Protein AF-A0A0F9VGE6-F1 (afdb_monomer)

Foldseek 3Di:
DEEEEEEDEALLLVQLLALLLVQVCVVVPLHAYEYEYAPPCCQQPVLPPSHNYYHHDDPPDDPPVCPVGPYYQYQPHLVPPPDPDDSSVSSNVSRVGDGPDRQGAGDDPDADAADFEEEEEDEPDDPPCSVVQVVVRVVVGHYDYHYQDSPCVCVNVLLNVLSNHQEYEYESGSSQSSSVNSVHQYEYAYDVVDPPPDDPPSYHYFHNDNVGSVVVVCVSNVPPDDDPVLQVDPQVVQCLVVVCVQCPAFEAEEPCVPHDRPRHNYHYPVPVCVLVVAAFQAGLEYEYAAHLQQPPVSLVVVVSRLRNHHAQHKYKYKHAQLPQQLPAACRHPRCHNSGPHHDQPSVVVCSCCVVVVWAWPDWDNAQDSSNIIMTMTGD

Nearest PDB structures (foldseek):
  3l8d-assembly1_A-2  TM=6.977E-01  e=6.457E-05  Bacillus thuringiensis str. Al Hakam
  4pne-assembly3_B  TM=6.705E-01  e=2.063E-03  Saccharopolyspora spinosa
  5m58-assembly1_B  TM=5.696E-01  e=5.104E-04  Streptomyces rishiriensis
  6f5z-assembly1_A  TM=3.960E-01  e=8.538E-05  Haloferax volcanii DS2
  6f5z-assembly1_B  TM=3.904E-01  e=4.316E-04  Haloferax volcanii DS2

Mean predicted aligned error: 8.58 Å

Radius of gyration: 22.52 Å; Cα contacts (8 Å, |Δi|>4): 717; chains: 1; bounding box: 49×56×59 Å

Organism: NCBI:txid412755

Solvent-accessible surface area (backbone atoms only — not comparable to full-atom values): 21174 Å² total; per-residue (Å²): 103,37,33,37,39,37,47,50,65,54,73,60,52,50,53,41,43,41,32,39,54,55,25,49,36,60,78,52,74,72,34,51,28,30,40,36,36,50,66,81,54,53,64,59,47,75,48,33,92,73,50,74,42,75,40,68,43,60,97,86,61,74,77,73,72,60,79,82,36,80,40,79,43,67,34,67,60,62,85,79,53,88,66,95,64,60,68,43,56,52,48,16,58,57,63,73,46,72,66,84,54,79,76,37,59,49,38,66,94,68,81,50,72,81,39,89,30,35,33,38,45,40,72,78,68,90,62,92,65,63,74,76,48,48,58,65,48,57,74,76,39,52,68,48,80,45,72,61,46,92,82,55,91,50,50,57,61,50,52,46,52,40,52,15,24,64,30,38,38,20,46,90,43,36,65,46,52,44,24,45,22,49,69,20,43,30,40,32,33,37,72,72,91,48,86,76,79,73,68,58,97,50,44,48,76,33,50,69,48,55,69,49,46,52,53,49,50,49,53,65,61,69,57,77,64,75,63,74,65,75,75,69,59,64,69,50,68,83,45,45,76,62,48,52,76,64,59,80,60,60,24,40,22,36,41,28,77,97,55,58,58,88,80,41,46,74,25,37,94,89,48,49,58,68,62,72,72,43,54,74,43,65,25,44,16,38,38,34,36,71,37,63,38,54,41,83,62,39,69,61,49,53,49,53,55,53,46,26,30,17,85,73,11,31,43,38,45,35,38,62,25,77,81,36,56,51,63,30,40,70,72,8,87,70,56,33,76,57,27,66,44,70,56,49,61,67,62,51,52,45,43,40,36,75,73,68,64,23,48,78,75,46,70,42,88,53,62,48,97,75,38,22,28,39,39,33,31,28,72

Sequence (379 aa):
MKLLLTALSSTDDIVQLEPTIEALYYQYENCELTLRTCLGYEPFFEHHPLIHKVIAFSEDEDPTLASDFDIHTEIPDIQRWTLKMPLVEKFAAAAGVTLLRKTPKIFLDEYPADENYVVLTRVSHNVPEWPVFTEPLHHAYETKEIATADDADDLRSILKTLAAATLVVGPDSWATQAAAALDCRVVMAMDLDREVERAPFNVVVVPGTKESILRAVEETLFEKRYPDYLNCGNAAEFIKCLAKKYMKAHFVDVGCSAWPIPNGIPVDMQNREVIEDAPDNHFAGLFSSHCLEHITEWAQELTLWHRVIRPGGAMVLYLPHPRAEVWHARTGSWVGKQHVWNPEPVTLVRFLKEVLGMNIVEYTSRRDPLWSFHIVARK

Structure (mmCIF, N/CA/C/O backbone):
data_AF-A0A0F9VGE6-F1
#
_entry.id   AF-A0A0F9VGE6-F1
#
loop_
_atom_site.group_PDB
_atom_site.id
_atom_site.type_symbol
_atom_site.label_atom_id
_atom_site.label_alt_id
_atom_site.label_comp_id
_atom_site.label_asym_id
_atom_site.label_entity_id
_atom_site.label_seq_id
_atom_site.pdbx_PDB_ins_code
_atom_site.Cartn_x
_atom_site.Cartn_y
_atom_site.Cartn_z
_atom_site.occupancy
_atom_site.B_iso_or_equiv
_atom_site.auth_seq_id
_atom_site.auth_comp_id
_atom_site.auth_asym_id
_atom_site.auth_atom_id
_atom_site.pdbx_PDB_model_num
ATOM 1 N N . MET A 1 1 ? -3.460 -17.305 18.846 1.00 94.06 1 MET A N 1
ATOM 2 C CA . MET A 1 1 ? -3.163 -18.424 17.937 1.00 94.06 1 MET A CA 1
ATOM 3 C C . MET A 1 1 ? -1.931 -18.060 17.137 1.00 94.06 1 MET A C 1
ATOM 5 O O . MET A 1 1 ? -1.891 -16.944 16.625 1.00 94.06 1 MET A O 1
ATOM 9 N N . LYS A 1 2 ? -0.942 -18.948 17.078 1.00 96.44 2 LYS A N 1
ATOM 10 C CA . LYS A 1 2 ? 0.316 -18.778 16.352 1.00 96.44 2 LYS A CA 1
ATOM 11 C C . LYS A 1 2 ? 0.265 -19.560 15.051 1.00 96.44 2 LYS A C 1
ATOM 13 O O . LYS A 1 2 ? 0.034 -20.768 15.069 1.00 96.44 2 LYS A O 1
ATOM 18 N N . LEU A 1 3 ? 0.491 -18.871 13.941 1.00 96.44 3 LEU A N 1
ATOM 19 C CA . LEU A 1 3 ? 0.502 -19.466 12.612 1.00 96.44 3 LEU A CA 1
ATOM 20 C C . LEU A 1 3 ? 1.905 -19.363 12.023 1.00 96.44 3 LEU A C 1
ATOM 22 O O . LEU A 1 3 ? 2.467 -18.272 11.966 1.00 96.44 3 LEU A O 1
ATOM 26 N N . LEU A 1 4 ? 2.448 -20.482 11.555 1.00 95.94 4 LEU A N 1
ATOM 27 C CA . LEU A 1 4 ? 3.651 -20.526 10.732 1.00 95.94 4 LEU A CA 1
ATOM 28 C C . LEU A 1 4 ? 3.249 -20.725 9.274 1.00 95.94 4 LEU A C 1
ATOM 30 O O . LEU A 1 4 ? 2.613 -21.721 8.933 1.00 95.94 4 LEU A O 1
ATOM 34 N N . LEU A 1 5 ? 3.658 -19.805 8.410 1.00 95.69 5 LEU A N 1
ATOM 35 C CA . LEU A 1 5 ? 3.602 -19.964 6.962 1.00 95.69 5 LEU A CA 1
ATOM 36 C C . LEU A 1 5 ? 5.020 -20.208 6.453 1.00 95.69 5 LEU A C 1
ATOM 38 O O . LEU A 1 5 ? 5.889 -19.374 6.673 1.00 95.69 5 LEU A O 1
ATOM 42 N N . THR A 1 6 ? 5.269 -21.331 5.787 1.00 94.25 6 THR A N 1
ATOM 43 C CA . THR A 1 6 ? 6.548 -21.615 5.117 1.00 94.25 6 THR A CA 1
ATOM 44 C C . THR A 1 6 ? 6.351 -21.531 3.612 1.00 94.25 6 THR A C 1
ATOM 46 O O . THR A 1 6 ? 5.473 -22.212 3.091 1.00 94.25 6 THR A O 1
ATOM 49 N N . ALA A 1 7 ? 7.139 -20.709 2.922 1.00 91.75 7 ALA A N 1
ATOM 50 C CA . ALA A 1 7 ? 7.076 -20.561 1.471 1.00 91.75 7 ALA A CA 1
ATOM 51 C C . ALA A 1 7 ? 8.437 -20.877 0.840 1.00 91.75 7 ALA A C 1
ATOM 53 O O . ALA A 1 7 ? 9.427 -20.197 1.110 1.00 91.75 7 ALA A O 1
ATOM 54 N N . LEU A 1 8 ? 8.458 -21.916 0.003 1.00 84.56 8 LEU A N 1
ATOM 55 C CA . LEU A 1 8 ? 9.633 -22.387 -0.730 1.00 84.56 8 LEU A CA 1
ATOM 56 C C . LEU A 1 8 ? 9.453 -22.041 -2.214 1.00 84.56 8 LEU A C 1
ATOM 58 O O . LEU A 1 8 ? 9.019 -22.882 -2.997 1.00 84.56 8 LEU A O 1
ATOM 62 N N . SER A 1 9 ? 9.706 -20.789 -2.591 1.00 82.88 9 SER A N 1
ATOM 63 C CA . SER A 1 9 ? 9.514 -20.320 -3.972 1.00 82.88 9 SER A CA 1
ATOM 64 C C . SER A 1 9 ? 10.707 -19.507 -4.452 1.00 82.88 9 SER A C 1
ATOM 66 O O . SER A 1 9 ? 11.506 -19.049 -3.640 1.00 82.88 9 SER A O 1
ATOM 68 N N . SER A 1 10 ? 10.815 -19.324 -5.767 1.00 86.00 10 SER A N 1
ATOM 69 C CA . SER A 1 10 ? 11.813 -18.439 -6.374 1.00 86.00 10 SER A CA 1
ATOM 70 C C . SER A 1 10 ? 11.511 -16.958 -6.098 1.00 86.00 10 SER A C 1
ATOM 72 O O . SER A 1 10 ? 10.395 -16.604 -5.702 1.00 86.00 10 SER A O 1
ATOM 74 N N . THR A 1 11 ? 12.481 -16.075 -6.362 1.00 82.06 11 THR A N 1
ATOM 75 C CA . THR A 1 11 ? 12.318 -14.614 -6.244 1.00 82.06 11 THR A CA 1
ATOM 76 C C . THR A 1 11 ? 11.148 -14.098 -7.091 1.00 82.06 11 THR A C 1
ATOM 78 O O . THR A 1 11 ? 10.405 -13.222 -6.653 1.00 82.06 11 THR A O 1
ATOM 81 N N . ASP A 1 12 ? 10.957 -14.655 -8.293 1.00 80.56 12 ASP A N 1
ATOM 82 C CA . ASP A 1 12 ? 9.863 -14.281 -9.204 1.00 80.56 12 ASP A CA 1
ATOM 83 C C . ASP A 1 12 ? 8.492 -14.589 -8.603 1.00 80.56 12 ASP A C 1
ATOM 85 O O . ASP A 1 12 ? 7.551 -13.806 -8.740 1.00 80.56 12 ASP A O 1
ATOM 89 N N . ASP A 1 13 ? 8.383 -15.697 -7.879 1.00 86.81 13 ASP A N 1
ATOM 90 C CA . ASP A 1 13 ? 7.110 -16.119 -7.319 1.00 86.81 13 ASP A CA 1
ATOM 91 C C . ASP A 1 13 ? 6.803 -15.444 -5.984 1.00 86.81 13 ASP A C 1
ATOM 93 O O . ASP A 1 13 ? 5.636 -15.205 -5.668 1.00 86.81 13 ASP A O 1
ATOM 97 N N . ILE A 1 14 ? 7.830 -15.156 -5.177 1.00 90.25 14 ILE A N 1
ATOM 98 C CA . ILE A 1 14 ? 7.635 -14.762 -3.780 1.00 90.25 14 ILE A CA 1
ATOM 99 C C . ILE A 1 14 ? 6.865 -13.442 -3.660 1.00 90.25 14 ILE A C 1
ATOM 101 O O . ILE A 1 14 ? 6.060 -13.280 -2.745 1.00 90.25 14 ILE A O 1
ATOM 105 N N . VAL A 1 15 ? 6.996 -12.539 -4.638 1.00 90.75 15 VAL A N 1
ATOM 106 C CA . VAL A 1 15 ? 6.205 -11.298 -4.704 1.00 90.75 15 VAL A CA 1
ATOM 107 C C . VAL A 1 15 ? 4.700 -11.598 -4.737 1.00 90.75 15 VAL A C 1
ATOM 109 O O . VAL A 1 15 ? 3.913 -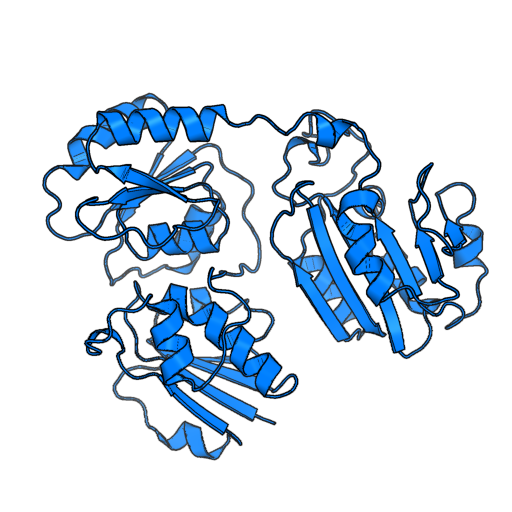10.845 -4.171 1.00 90.75 15 VAL A O 1
ATOM 112 N N . GLN A 1 16 ? 4.279 -12.717 -5.333 1.00 92.50 16 GLN A N 1
ATOM 113 C CA . GLN A 1 16 ? 2.871 -13.118 -5.442 1.00 92.50 16 GLN A CA 1
ATOM 114 C C . GLN A 1 16 ? 2.307 -13.767 -4.170 1.00 92.50 16 GLN A C 1
ATOM 116 O O . GLN A 1 16 ? 1.104 -14.033 -4.104 1.00 92.50 16 GLN A O 1
ATOM 121 N N . LEU A 1 17 ? 3.13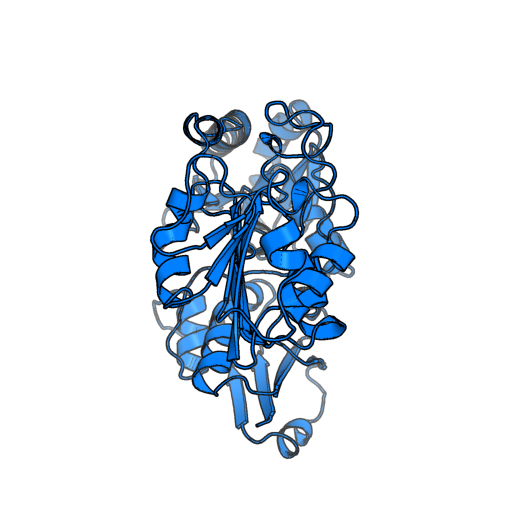5 -14.012 -3.150 1.00 94.62 17 LEU A N 1
ATOM 122 C CA . LEU A 1 17 ? 2.711 -14.651 -1.904 1.00 94.62 17 LEU A CA 1
ATOM 123 C C . LEU A 1 17 ? 1.798 -13.748 -1.063 1.00 94.62 17 LEU A C 1
ATOM 125 O O . LEU A 1 17 ? 0.919 -14.234 -0.352 1.00 94.62 17 LEU A O 1
ATOM 129 N N . GLU A 1 18 ? 1.994 -12.433 -1.132 1.00 95.19 18 GLU A N 1
ATOM 130 C CA . GLU A 1 18 ? 1.421 -11.494 -0.167 1.00 95.19 18 GLU A CA 1
ATOM 131 C C . GLU A 1 18 ? -0.122 -11.540 -0.040 1.00 95.19 18 GLU A C 1
ATOM 133 O O . GLU A 1 18 ? -0.615 -11.591 1.090 1.00 95.19 18 GLU A O 1
ATOM 138 N N . PRO A 1 19 ? -0.921 -11.662 -1.119 1.00 93.69 19 PRO A N 1
ATOM 139 C CA . PRO A 1 19 ? -2.373 -11.801 -0.985 1.00 93.69 19 PRO A CA 1
ATOM 140 C C . PRO A 1 19 ? -2.820 -13.061 -0.224 1.00 93.69 19 PRO A C 1
ATOM 142 O O . PRO A 1 19 ? -3.890 -13.078 0.389 1.00 93.69 19 PRO A O 1
ATOM 145 N N . THR A 1 20 ? -1.998 -14.113 -0.234 1.00 95.44 20 THR A N 1
ATOM 146 C CA . THR A 1 20 ? -2.243 -15.346 0.530 1.00 95.44 20 THR A CA 1
ATOM 147 C C . THR A 1 20 ? -1.983 -15.133 2.021 1.00 95.44 20 THR A C 1
ATOM 149 O O . THR A 1 20 ? -2.740 -15.640 2.847 1.00 95.44 20 THR A O 1
ATOM 152 N N . ILE A 1 21 ? -0.972 -14.329 2.374 1.00 95.62 21 ILE A N 1
ATOM 153 C CA . ILE A 1 21 ? -0.681 -13.926 3.762 1.00 95.62 21 ILE A CA 1
ATOM 154 C C . ILE A 1 21 ? -1.883 -13.189 4.355 1.00 95.62 21 ILE A C 1
ATOM 156 O O . ILE A 1 21 ? -2.328 -13.508 5.458 1.00 95.62 21 ILE A O 1
ATOM 160 N N . GLU A 1 22 ? -2.443 -12.237 3.605 1.00 92.81 22 GLU A N 1
ATOM 161 C CA . GLU A 1 22 ? -3.638 -11.499 4.018 1.00 92.81 22 GLU A CA 1
ATOM 162 C C . GLU A 1 22 ? -4.843 -12.428 4.219 1.00 92.81 22 GLU A C 1
ATOM 164 O O . GLU A 1 22 ? -5.507 -12.372 5.256 1.00 92.81 22 GLU A O 1
ATOM 169 N N . ALA A 1 23 ? -5.104 -13.323 3.263 1.00 92.94 23 ALA A N 1
ATOM 170 C CA . ALA A 1 23 ? -6.207 -14.273 3.359 1.00 92.94 23 ALA A CA 1
ATOM 171 C C . ALA A 1 23 ? -6.075 -15.203 4.581 1.00 92.94 23 ALA A C 1
ATOM 173 O O . ALA A 1 23 ? -7.053 -15.398 5.305 1.00 92.94 23 ALA A O 1
ATOM 174 N N . LEU A 1 24 ? -4.871 -15.720 4.855 1.00 94.38 24 LEU A N 1
ATOM 175 C CA . LEU A 1 24 ? -4.586 -16.532 6.042 1.00 94.38 24 LEU A CA 1
ATOM 176 C C . LEU A 1 24 ? -4.839 -15.751 7.332 1.00 94.38 24 LEU A C 1
ATOM 178 O O . LEU A 1 24 ? -5.542 -16.240 8.214 1.00 94.38 24 LEU A O 1
ATOM 182 N N . TYR A 1 25 ? -4.313 -14.529 7.435 1.00 91.88 25 TYR A N 1
ATOM 183 C CA . TYR A 1 25 ? -4.463 -13.696 8.627 1.00 91.88 25 TYR A CA 1
ATOM 184 C C . TYR A 1 25 ? -5.935 -13.487 9.017 1.00 91.88 25 TYR A C 1
ATOM 186 O O . TYR A 1 25 ? -6.297 -13.612 10.191 1.00 91.88 25 TYR A O 1
ATOM 194 N N . TYR A 1 26 ? -6.798 -13.220 8.031 1.00 88.06 26 TYR A N 1
ATOM 195 C CA . TYR A 1 26 ? -8.225 -13.006 8.268 1.00 88.06 26 TYR A CA 1
ATOM 196 C C . TYR A 1 26 ? -9.021 -14.298 8.460 1.00 88.06 26 TYR A C 1
ATOM 198 O O . TYR A 1 26 ? -9.924 -14.320 9.296 1.00 88.06 26 TYR A O 1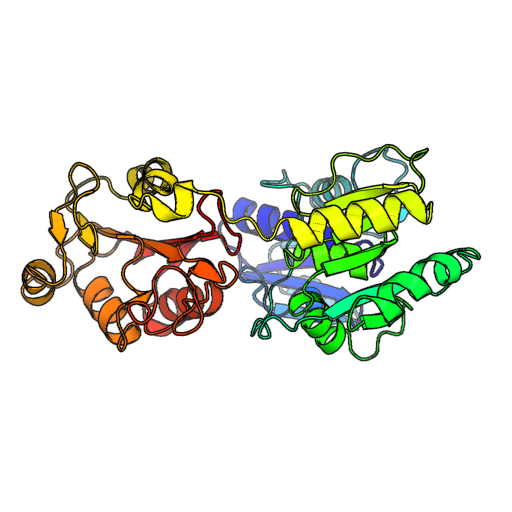
ATOM 206 N N . GLN A 1 27 ? -8.685 -15.379 7.747 1.00 93.06 27 GLN A N 1
ATOM 207 C CA . GLN A 1 27 ? -9.294 -16.699 7.965 1.00 93.06 27 GLN A CA 1
ATOM 208 C C . GLN A 1 27 ? -9.109 -17.178 9.411 1.00 93.06 27 GLN A C 1
ATOM 210 O O . GLN A 1 27 ? -9.961 -17.877 9.954 1.00 93.06 27 GLN A O 1
ATOM 215 N N . TYR A 1 28 ? -8.008 -16.765 10.032 1.00 92.50 28 TYR A N 1
ATOM 216 C CA . TYR A 1 28 ? -7.578 -17.176 11.359 1.00 92.50 28 TYR A CA 1
ATOM 217 C C . TYR A 1 28 ? -7.705 -16.065 12.417 1.00 92.50 28 TYR A C 1
ATOM 219 O O . TYR A 1 28 ? -6.990 -16.071 13.419 1.00 92.50 28 TYR A O 1
ATOM 227 N N . GLU A 1 29 ? -8.640 -15.131 12.201 1.00 87.56 29 GLU A N 1
ATOM 228 C CA . GLU A 1 29 ? -9.086 -14.116 13.167 1.00 87.56 29 GLU A CA 1
ATOM 229 C C . GLU A 1 29 ? -7.955 -13.293 13.822 1.00 87.56 29 GLU A C 1
ATOM 231 O O . GLU A 1 29 ? -7.952 -13.077 15.034 1.00 87.56 29 GLU A O 1
ATOM 236 N N . ASN A 1 30 ? -7.025 -12.757 13.023 1.00 79.12 30 ASN A N 1
ATOM 237 C CA . ASN A 1 30 ? -5.901 -11.927 13.489 1.00 79.12 30 ASN A CA 1
ATOM 238 C C . ASN A 1 30 ? -4.837 -12.710 14.282 1.00 79.12 30 ASN A C 1
ATOM 240 O O . ASN A 1 30 ? -4.392 -12.292 15.354 1.00 79.12 30 ASN A O 1
ATOM 244 N N . CYS A 1 31 ? -4.422 -13.864 13.760 1.00 90.50 31 CYS A N 1
ATOM 245 C CA . CYS A 1 31 ? -3.387 -14.693 14.373 1.00 90.50 31 CYS A CA 1
ATOM 246 C C . CYS A 1 31 ? -2.002 -14.015 14.431 1.00 90.50 31 CYS A C 1
ATOM 248 O O . CYS A 1 31 ? -1.671 -13.137 13.631 1.00 90.50 31 CYS A O 1
ATOM 250 N N . GLU A 1 32 ? -1.146 -14.502 15.332 1.00 94.88 32 GLU A N 1
ATOM 251 C CA . GLU A 1 32 ? 0.283 -14.179 15.363 1.00 94.88 32 GLU A CA 1
ATOM 252 C C . GLU A 1 32 ? 0.992 -14.946 14.235 1.00 94.88 32 GLU A C 1
ATOM 254 O O . GLU A 1 32 ? 1.386 -16.102 14.396 1.00 94.88 32 GLU A O 1
ATOM 259 N N . LEU A 1 33 ? 1.072 -14.325 13.056 1.00 96.31 33 LEU A N 1
ATOM 260 C CA . LEU A 1 33 ? 1.627 -14.931 11.846 1.00 96.31 33 LEU A CA 1
ATOM 261 C C . LEU A 1 33 ? 3.150 -14.758 11.776 1.00 96.31 33 LEU A C 1
ATOM 263 O O . LEU A 1 33 ? 3.659 -13.637 11.753 1.00 96.31 33 LEU A O 1
ATOM 267 N N . THR A 1 34 ? 3.868 -15.874 11.680 1.00 96.88 34 THR A N 1
ATOM 268 C CA . THR A 1 34 ? 5.296 -15.946 11.358 1.00 96.88 34 THR A CA 1
ATOM 269 C C . THR A 1 34 ? 5.474 -16.466 9.935 1.00 96.88 34 THR A C 1
ATOM 271 O O . THR A 1 34 ? 4.954 -17.528 9.598 1.00 96.88 34 THR A O 1
ATOM 274 N N . LEU A 1 35 ? 6.214 -15.732 9.105 1.00 96.25 35 LEU A N 1
ATOM 275 C CA . LEU A 1 35 ? 6.596 -16.158 7.761 1.00 96.25 35 LEU A CA 1
ATOM 276 C C . LEU A 1 35 ? 8.009 -16.744 7.795 1.00 96.25 35 LEU A C 1
ATOM 278 O O . LEU A 1 35 ? 8.937 -16.080 8.245 1.00 96.25 35 LEU A O 1
ATOM 282 N N . ARG A 1 36 ? 8.179 -17.956 7.277 1.00 94.44 36 ARG A N 1
ATOM 283 C CA . ARG A 1 36 ? 9.471 -18.582 6.993 1.00 94.44 36 ARG A CA 1
ATOM 284 C C . ARG A 1 36 ? 9.703 -18.577 5.478 1.00 94.44 36 ARG A C 1
ATOM 286 O O . ARG A 1 36 ? 8.887 -19.129 4.742 1.00 94.44 36 ARG A O 1
ATOM 293 N N . THR A 1 37 ? 10.787 -17.948 5.025 1.00 93.25 37 THR A N 1
ATOM 294 C CA . THR A 1 37 ? 11.135 -17.760 3.601 1.00 93.25 37 THR A CA 1
ATOM 295 C C . THR A 1 37 ? 12.630 -17.981 3.367 1.00 93.25 37 THR A C 1
ATOM 297 O O . THR A 1 37 ? 13.413 -17.927 4.316 1.00 93.25 37 THR A O 1
ATOM 300 N N . CYS A 1 38 ? 13.027 -18.240 2.119 1.00 90.25 38 CYS A N 1
ATOM 301 C CA . CYS A 1 38 ? 14.432 -18.414 1.747 1.00 90.25 38 CYS A CA 1
ATOM 302 C C . CYS A 1 38 ? 15.275 -17.195 2.157 1.00 90.25 38 CYS A C 1
ATOM 304 O O . CYS A 1 38 ? 14.800 -16.054 2.099 1.00 90.25 38 CYS A O 1
ATOM 306 N N . LEU A 1 39 ? 16.521 -17.452 2.562 1.00 90.00 39 LEU A N 1
ATOM 307 C CA . LEU A 1 39 ? 17.508 -16.417 2.865 1.00 90.00 39 LEU A CA 1
ATOM 308 C C . LEU A 1 39 ? 17.648 -15.431 1.692 1.00 90.00 39 LEU A C 1
ATOM 310 O O . LEU A 1 39 ? 17.839 -15.847 0.554 1.00 90.00 39 LEU A O 1
ATOM 314 N N . GLY A 1 40 ? 17.559 -14.134 1.983 1.00 90.38 40 GLY A N 1
ATOM 315 C CA . GLY A 1 40 ? 17.613 -13.045 1.007 1.00 90.38 40 GLY A CA 1
ATOM 316 C C . GLY A 1 40 ? 16.247 -12.451 0.640 1.00 90.38 40 GLY A C 1
ATOM 317 O O . GLY A 1 40 ? 16.203 -11.344 0.106 1.00 90.38 40 GLY A O 1
ATOM 318 N N . TYR A 1 41 ? 15.126 -13.125 0.935 1.00 92.94 41 TYR A N 1
ATOM 319 C CA . TYR A 1 41 ? 13.771 -12.657 0.584 1.00 92.94 41 TYR A CA 1
ATOM 320 C C . TYR A 1 41 ? 13.025 -11.950 1.717 1.00 92.94 41 TYR A C 1
ATOM 322 O O . TYR A 1 41 ? 11.934 -11.418 1.509 1.00 92.94 41 TYR A O 1
ATOM 330 N N . GLU A 1 42 ? 13.601 -11.894 2.914 1.00 93.81 42 GLU A N 1
ATOM 331 C CA . GLU A 1 42 ? 13.048 -11.176 4.062 1.00 93.81 42 GLU A CA 1
ATOM 332 C C . GLU A 1 42 ? 12.686 -9.712 3.749 1.00 93.81 42 GLU A C 1
ATOM 334 O O . GLU A 1 42 ? 11.627 -9.270 4.208 1.00 93.81 42 GLU A O 1
ATOM 339 N N . PRO A 1 43 ? 13.472 -8.962 2.944 1.00 94.94 43 PRO A N 1
ATOM 340 C CA . PRO A 1 43 ? 13.149 -7.581 2.578 1.00 94.94 43 PRO A CA 1
ATOM 341 C C . PRO A 1 43 ? 11.787 -7.374 1.902 1.00 94.94 43 PRO A C 1
ATOM 343 O O . PRO A 1 43 ? 11.232 -6.284 1.998 1.00 94.94 43 PRO A O 1
ATOM 346 N N . PHE A 1 44 ? 11.200 -8.388 1.254 1.00 94.50 44 PHE A N 1
ATOM 347 C CA . PHE A 1 44 ? 9.846 -8.263 0.694 1.00 94.50 44 PHE A CA 1
ATOM 348 C C . PHE A 1 44 ? 8.756 -8.142 1.772 1.00 94.50 44 PHE A C 1
ATOM 350 O O . PHE A 1 44 ? 7.672 -7.621 1.506 1.00 94.50 44 PHE A O 1
ATOM 357 N N . PHE A 1 45 ? 9.027 -8.637 2.983 1.00 95.50 45 PHE A N 1
ATOM 358 C CA . PHE A 1 45 ? 8.004 -8.931 3.989 1.00 95.50 45 PHE A CA 1
ATOM 359 C C . PHE A 1 45 ? 8.263 -8.323 5.362 1.00 95.50 45 PHE A C 1
ATOM 361 O O . PHE A 1 45 ? 7.353 -8.277 6.187 1.00 95.50 45 PHE A O 1
ATOM 368 N N . GLU A 1 46 ? 9.477 -7.856 5.634 1.00 94.31 46 GLU A N 1
ATOM 369 C CA . GLU A 1 46 ? 9.890 -7.373 6.956 1.00 94.31 46 GLU A CA 1
ATOM 370 C C . GLU A 1 46 ? 9.044 -6.219 7.520 1.00 94.31 46 GLU A C 1
ATOM 372 O O . GLU A 1 46 ? 8.975 -6.034 8.736 1.00 94.31 46 GLU A O 1
ATOM 377 N N . HIS A 1 47 ? 8.386 -5.449 6.652 1.00 93.75 47 HIS A N 1
ATOM 378 C CA . HIS A 1 47 ? 7.517 -4.334 7.035 1.00 93.75 47 HIS A CA 1
ATOM 379 C C . HIS A 1 47 ? 6.040 -4.621 6.760 1.00 93.75 47 HIS A C 1
ATOM 381 O O . HIS A 1 47 ? 5.202 -3.721 6.841 1.00 93.75 47 HIS A O 1
ATOM 387 N N . HIS A 1 48 ? 5.697 -5.870 6.442 1.00 94.38 48 HIS A N 1
ATOM 388 C CA . HIS A 1 48 ? 4.321 -6.261 6.201 1.00 94.38 48 HIS A CA 1
ATOM 389 C C . HIS A 1 48 ? 3.493 -6.141 7.498 1.00 94.38 48 HIS A C 1
ATOM 391 O O . HIS A 1 48 ? 3.828 -6.763 8.506 1.00 94.38 48 HIS A O 1
ATOM 397 N N . PRO A 1 49 ? 2.359 -5.419 7.494 1.00 89.25 49 PRO A N 1
ATOM 398 C CA . PRO A 1 49 ? 1.598 -5.076 8.706 1.00 89.25 49 PRO A CA 1
ATOM 399 C C . PRO A 1 49 ? 0.983 -6.281 9.436 1.00 89.25 49 PRO A C 1
ATOM 401 O O . PRO A 1 49 ? 0.686 -6.197 10.629 1.00 89.25 49 PRO A O 1
ATOM 404 N N . LEU A 1 50 ? 0.749 -7.380 8.710 1.00 91.56 50 LEU A N 1
ATOM 405 C CA . LEU A 1 50 ? 0.117 -8.600 9.231 1.00 91.56 50 LEU A CA 1
ATOM 406 C C . LEU A 1 50 ? 1.128 -9.683 9.643 1.00 91.56 50 LEU A C 1
ATOM 408 O O . LEU A 1 50 ? 0.736 -10.683 10.244 1.00 91.56 50 LEU A O 1
ATOM 412 N N . ILE A 1 51 ? 2.416 -9.507 9.323 1.00 94.62 51 ILE A N 1
ATOM 413 C CA . ILE A 1 51 ? 3.463 -10.472 9.676 1.00 94.62 51 ILE A CA 1
ATOM 414 C C . ILE A 1 51 ? 4.108 -10.008 10.979 1.00 94.62 51 ILE A C 1
ATOM 416 O O . ILE A 1 51 ? 4.588 -8.886 11.086 1.00 94.62 51 ILE A O 1
ATOM 420 N N . HIS A 1 52 ? 4.118 -10.880 11.982 1.00 94.94 52 HIS A N 1
ATOM 421 C CA . HIS A 1 52 ? 4.711 -10.589 13.286 1.00 94.94 52 HIS A CA 1
ATOM 422 C C . HIS A 1 52 ? 6.213 -10.857 13.290 1.00 94.94 52 HIS A C 1
ATOM 424 O O . HIS A 1 52 ? 6.972 -10.170 13.970 1.00 94.94 52 HIS A O 1
ATOM 430 N N . LYS A 1 53 ? 6.640 -11.874 12.537 1.00 95.62 53 LYS A N 1
ATOM 431 C CA . LYS A 1 53 ? 8.038 -12.280 12.442 1.00 95.62 53 LYS A CA 1
ATOM 432 C C . LYS A 1 53 ? 8.327 -12.867 11.067 1.00 95.62 53 LYS A C 1
ATOM 434 O O . LYS A 1 53 ? 7.559 -13.692 10.579 1.00 95.62 53 LYS A O 1
ATOM 439 N N . VAL A 1 54 ? 9.452 -12.473 10.480 1.00 95.69 54 VAL A N 1
ATOM 440 C CA . VAL A 1 54 ? 10.022 -13.113 9.290 1.00 95.69 54 VAL A CA 1
ATOM 441 C C . VAL A 1 54 ? 11.243 -13.921 9.726 1.00 95.69 54 VAL A C 1
ATOM 443 O O . VAL A 1 54 ? 12.067 -13.434 10.500 1.00 95.69 54 VAL A O 1
ATOM 446 N N . ILE A 1 55 ? 11.325 -15.171 9.282 1.00 94.25 55 ILE A N 1
ATOM 447 C CA . ILE A 1 55 ? 12.425 -16.097 9.542 1.00 94.25 55 ILE A CA 1
ATOM 448 C C . ILE A 1 55 ? 13.035 -16.468 8.196 1.00 94.25 55 ILE A C 1
ATOM 450 O O . ILE A 1 55 ? 12.383 -17.097 7.362 1.00 94.25 55 ILE A O 1
ATOM 454 N N . ALA A 1 56 ? 14.286 -16.078 8.009 1.00 92.31 56 ALA A N 1
ATOM 455 C CA . ALA A 1 56 ? 15.128 -16.592 6.944 1.00 92.31 56 ALA A CA 1
ATOM 456 C C . ALA A 1 56 ? 15.536 -18.023 7.273 1.00 92.31 56 ALA A C 1
ATOM 458 O O . ALA A 1 56 ? 15.810 -18.310 8.439 1.00 92.31 56 ALA A O 1
ATOM 459 N N . PHE A 1 57 ? 15.617 -18.896 6.278 1.00 88.62 57 PHE A N 1
ATOM 460 C CA . PHE A 1 57 ? 16.245 -20.200 6.461 1.00 88.62 57 PHE A CA 1
ATOM 461 C C . PHE A 1 57 ? 17.097 -20.563 5.243 1.00 88.62 57 PHE A C 1
ATOM 463 O O . PHE A 1 57 ? 16.807 -20.141 4.118 1.00 88.62 57 PHE A O 1
ATOM 470 N N . SER A 1 58 ? 18.152 -21.343 5.477 1.00 83.94 58 SER A N 1
ATOM 471 C CA . SER A 1 58 ? 18.861 -22.069 4.421 1.00 83.94 58 SER A CA 1
ATOM 472 C C . SER A 1 58 ? 18.256 -23.465 4.258 1.00 83.94 58 SER A C 1
ATOM 474 O O . SER A 1 58 ? 17.693 -24.009 5.207 1.00 83.94 58 SER A O 1
ATOM 476 N N . GLU A 1 59 ? 18.375 -24.070 3.072 1.00 73.38 59 GLU A N 1
ATOM 477 C CA . GLU A 1 59 ? 17.814 -25.404 2.777 1.00 73.38 59 GLU A CA 1
ATOM 478 C C . GLU A 1 59 ? 18.262 -26.505 3.763 1.00 73.38 59 GLU A C 1
ATOM 480 O O . GLU A 1 59 ? 17.577 -27.515 3.911 1.00 73.38 59 GLU A O 1
ATOM 485 N N . ASP A 1 60 ? 19.368 -26.284 4.479 1.00 76.38 60 ASP A N 1
ATOM 486 C CA . ASP A 1 60 ? 19.946 -27.211 5.454 1.00 76.38 60 ASP A CA 1
ATOM 487 C C . ASP A 1 60 ? 19.368 -27.080 6.885 1.00 76.38 60 ASP A C 1
ATOM 489 O O . ASP A 1 60 ? 19.760 -27.837 7.777 1.00 76.38 60 ASP A O 1
ATOM 493 N N . GLU A 1 61 ? 18.464 -26.127 7.153 1.00 75.56 61 GLU A N 1
ATOM 494 C CA . GLU A 1 61 ? 17.961 -25.852 8.509 1.00 75.56 61 GLU A CA 1
ATOM 495 C C . GLU A 1 61 ? 16.785 -26.736 8.973 1.00 75.56 61 GLU A C 1
ATOM 497 O O . GLU A 1 61 ? 15.803 -26.974 8.265 1.00 75.56 61 GLU A O 1
ATOM 502 N N . ASP A 1 62 ? 16.865 -27.139 10.246 1.00 64.06 62 ASP A N 1
ATOM 503 C CA . ASP A 1 62 ? 16.030 -28.141 10.919 1.00 64.06 62 ASP A CA 1
ATOM 504 C C . ASP A 1 62 ? 14.504 -27.835 10.893 1.00 64.06 62 ASP A C 1
ATOM 506 O O . ASP A 1 62 ? 14.068 -26.733 11.250 1.00 64.06 62 ASP A O 1
ATOM 510 N N . PRO A 1 63 ? 13.646 -28.807 10.517 1.00 61.31 63 PRO A N 1
ATOM 511 C CA . PRO A 1 63 ? 12.182 -28.693 10.569 1.00 61.31 63 PRO A CA 1
ATOM 512 C C . PRO A 1 63 ? 11.563 -28.559 11.978 1.00 61.31 63 PRO A C 1
ATOM 514 O O . PRO A 1 63 ? 10.352 -28.348 12.081 1.00 61.31 63 PRO A O 1
ATOM 517 N N . THR A 1 64 ? 12.334 -28.649 13.069 1.00 64.56 64 THR A N 1
ATOM 518 C CA . THR A 1 64 ? 11.821 -28.598 14.461 1.00 64.56 64 THR A CA 1
ATOM 519 C C . THR A 1 64 ? 11.043 -27.327 14.841 1.00 64.56 64 THR A C 1
ATOM 521 O O . THR A 1 64 ? 10.250 -27.361 15.789 1.00 64.56 64 THR A O 1
ATOM 524 N N . LEU A 1 65 ? 11.176 -26.241 14.069 1.00 72.81 65 LEU A N 1
ATOM 525 C CA . LEU A 1 65 ? 10.441 -24.977 14.241 1.00 72.81 65 LEU A CA 1
ATOM 526 C C . LEU A 1 65 ? 8.912 -25.132 14.298 1.00 72.81 65 LEU A C 1
ATOM 528 O O . LEU A 1 65 ? 8.257 -24.314 14.934 1.00 72.81 65 LEU A O 1
ATOM 532 N N . ALA A 1 66 ? 8.326 -26.162 13.680 1.00 74.62 66 ALA A N 1
ATOM 533 C CA . ALA A 1 66 ? 6.869 -26.309 13.610 1.00 74.62 66 ALA A CA 1
ATOM 534 C C . ALA A 1 66 ? 6.195 -26.607 14.967 1.00 74.62 66 ALA A C 1
ATOM 536 O O . ALA A 1 66 ? 5.003 -26.357 15.124 1.00 74.62 66 ALA A O 1
ATOM 537 N N . SER A 1 67 ? 6.936 -27.123 15.955 1.00 83.69 67 SER A N 1
ATOM 538 C CA . SER A 1 67 ? 6.355 -27.592 17.227 1.00 83.69 67 SER A CA 1
ATOM 539 C C . SER A 1 67 ? 5.817 -26.482 18.146 1.00 83.69 67 SER A C 1
ATOM 541 O O . SER A 1 67 ? 4.991 -26.765 19.012 1.00 83.69 67 SER A O 1
ATOM 543 N N . ASP A 1 68 ? 6.218 -25.228 17.916 1.00 89.75 68 ASP A N 1
ATOM 544 C CA . ASP A 1 68 ? 5.789 -24.054 18.690 1.00 89.75 68 ASP A CA 1
ATOM 545 C C . ASP A 1 68 ? 4.553 -23.332 18.109 1.00 89.75 68 ASP A C 1
ATOM 547 O O . ASP A 1 68 ? 4.134 -22.292 18.635 1.00 89.75 68 ASP A O 1
ATOM 551 N N . PHE A 1 69 ? 3.971 -23.848 17.019 1.00 92.38 69 PHE A N 1
ATOM 552 C CA . PHE A 1 69 ? 2.869 -23.206 16.299 1.00 92.38 69 PHE A CA 1
ATOM 553 C C . PHE A 1 69 ? 1.577 -24.019 16.376 1.00 92.38 69 PHE A C 1
ATOM 555 O O . PHE A 1 69 ? 1.583 -25.242 16.273 1.00 92.38 69 PHE A O 1
ATOM 562 N N . ASP A 1 70 ? 0.447 -23.318 16.514 1.00 93.25 70 ASP A N 1
ATOM 563 C CA . ASP A 1 70 ? -0.880 -23.944 16.525 1.00 93.25 70 ASP A CA 1
ATOM 564 C C . ASP A 1 70 ? -1.266 -24.435 15.119 1.00 93.25 70 ASP A C 1
ATOM 566 O O . ASP A 1 70 ? -1.968 -25.435 14.963 1.00 93.25 70 ASP A O 1
ATOM 570 N N . ILE A 1 71 ? -0.822 -23.703 14.091 1.00 92.81 71 ILE A N 1
ATOM 571 C CA . ILE A 1 71 ? -1.088 -23.976 12.678 1.00 92.81 71 ILE A CA 1
ATOM 572 C C . ILE A 1 71 ? 0.212 -23.827 11.898 1.00 92.81 71 ILE A C 1
ATOM 574 O O . ILE A 1 71 ? 0.887 -22.803 12.002 1.00 92.81 71 ILE A O 1
ATOM 578 N N . HIS A 1 72 ? 0.521 -24.812 11.060 1.00 93.88 72 HIS A N 1
ATOM 579 C CA . HIS A 1 72 ? 1.609 -24.739 10.090 1.00 93.88 72 HIS A CA 1
ATOM 580 C C . HIS A 1 72 ? 1.045 -24.946 8.686 1.00 93.88 72 HIS A C 1
ATOM 582 O O . HIS A 1 72 ? 0.412 -25.959 8.401 1.00 93.88 72 HIS A O 1
ATOM 588 N N . THR A 1 73 ? 1.229 -23.948 7.828 1.00 92.62 73 THR A N 1
ATOM 589 C CA . THR A 1 73 ? 0.909 -24.008 6.400 1.00 92.62 73 THR A CA 1
ATOM 590 C C . THR A 1 73 ? 2.215 -23.995 5.623 1.00 92.62 73 THR A C 1
ATOM 592 O O . THR A 1 73 ? 3.003 -23.058 5.749 1.00 92.62 73 THR A O 1
ATOM 595 N N . GLU A 1 74 ? 2.452 -25.030 4.829 1.00 92.25 74 GLU A N 1
ATOM 596 C CA . GLU A 1 74 ? 3.624 -25.133 3.965 1.00 92.25 74 GLU A CA 1
ATOM 597 C C . GLU A 1 74 ? 3.185 -25.001 2.511 1.00 92.25 74 GLU A C 1
ATOM 599 O O . GLU A 1 74 ? 2.338 -25.756 2.032 1.00 92.25 74 GLU A O 1
ATOM 604 N N . ILE A 1 75 ? 3.754 -24.019 1.819 1.00 89.25 75 ILE A N 1
ATOM 605 C CA . ILE A 1 75 ? 3.569 -23.828 0.391 1.00 89.25 75 ILE A CA 1
ATOM 606 C C . ILE A 1 75 ? 4.802 -24.413 -0.300 1.00 89.25 75 ILE A C 1
ATOM 608 O O . ILE A 1 75 ? 5.892 -23.840 -0.177 1.00 89.25 75 ILE A O 1
ATOM 612 N N . PRO A 1 76 ? 4.648 -25.554 -0.996 1.00 85.31 76 PRO A N 1
ATOM 613 C CA . PRO A 1 76 ? 5.750 -26.166 -1.718 1.00 85.31 76 PRO A CA 1
ATOM 614 C C . PRO A 1 76 ? 6.141 -25.300 -2.919 1.00 85.31 76 PRO A C 1
ATOM 616 O O . PRO A 1 76 ? 5.434 -24.361 -3.274 1.00 85.31 76 PRO A O 1
ATOM 619 N N . ASP A 1 77 ? 7.210 -25.691 -3.607 1.00 82.75 77 ASP A N 1
ATOM 620 C CA . ASP A 1 77 ? 7.555 -25.152 -4.923 1.00 82.75 77 ASP A CA 1
ATOM 621 C C . ASP A 1 77 ? 6.385 -25.356 -5.913 1.00 82.75 77 ASP A C 1
ATOM 623 O O . ASP A 1 77 ? 6.167 -26.439 -6.478 1.00 82.75 77 ASP A O 1
ATOM 627 N N . ILE A 1 78 ? 5.592 -24.295 -6.084 1.00 81.69 78 ILE A N 1
ATOM 628 C CA . ILE A 1 78 ? 4.379 -24.277 -6.906 1.00 81.69 78 ILE A CA 1
ATOM 629 C C . ILE A 1 78 ? 4.683 -24.185 -8.403 1.00 81.69 78 ILE A C 1
ATOM 631 O O . ILE A 1 78 ? 3.774 -24.399 -9.214 1.00 81.69 78 ILE A O 1
ATOM 635 N N . GLN A 1 79 ? 5.933 -23.928 -8.812 1.00 73.94 79 GLN A N 1
ATOM 636 C CA . GLN A 1 79 ? 6.295 -23.913 -10.235 1.00 73.94 79 GLN A CA 1
ATOM 637 C C . GLN A 1 79 ? 6.122 -25.296 -10.869 1.00 73.94 79 GLN A C 1
ATOM 639 O O . GLN A 1 79 ? 5.811 -25.420 -12.055 1.00 73.94 79 GLN A O 1
ATOM 644 N N . ARG A 1 80 ? 6.215 -26.357 -10.060 1.00 77.81 80 ARG A N 1
ATOM 645 C CA . ARG A 1 80 ? 5.996 -27.746 -10.494 1.00 77.81 80 ARG A CA 1
ATOM 646 C C . ARG A 1 80 ? 4.527 -28.081 -10.753 1.00 77.81 80 ARG A C 1
ATOM 648 O O . ARG A 1 80 ? 4.224 -29.164 -11.257 1.00 77.81 80 ARG A O 1
ATOM 655 N N . TRP A 1 81 ? 3.597 -27.190 -10.408 1.00 79.88 81 TRP A N 1
ATOM 656 C CA . TRP A 1 81 ? 2.168 -27.442 -10.555 1.00 79.88 81 TRP A CA 1
ATOM 657 C C . TRP A 1 81 ? 1.715 -27.155 -11.987 1.00 79.88 81 TRP A C 1
ATOM 659 O O . TRP A 1 81 ? 1.754 -26.017 -12.460 1.00 79.88 81 TRP A O 1
ATOM 669 N N . THR A 1 82 ? 1.182 -28.180 -12.651 1.00 79.88 82 THR A N 1
ATOM 670 C CA . THR A 1 82 ? 0.678 -28.129 -14.037 1.00 79.88 82 THR A CA 1
ATOM 671 C C . THR A 1 82 ? -0.680 -27.432 -14.189 1.00 79.88 82 THR A C 1
ATOM 673 O O . THR A 1 82 ? -1.261 -27.428 -15.276 1.00 79.88 82 THR A O 1
ATOM 676 N N . LEU A 1 83 ? -1.209 -26.836 -13.116 1.00 77.69 83 LEU A N 1
ATOM 677 C CA . LEU A 1 83 ? -2.476 -26.113 -13.145 1.00 77.69 83 LEU A CA 1
ATOM 678 C C . LEU A 1 83 ? -2.348 -24.832 -13.980 1.00 77.69 83 LEU A C 1
ATOM 680 O O . LEU A 1 83 ? -1.468 -24.002 -13.737 1.00 77.69 83 LEU A O 1
ATOM 684 N N . LYS A 1 84 ? -3.263 -24.668 -14.941 1.00 83.19 84 LYS A N 1
ATOM 685 C CA . LYS A 1 84 ? -3.459 -23.432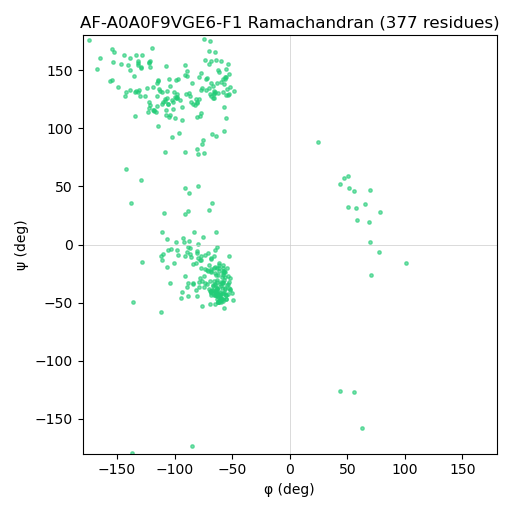 -15.709 1.00 83.19 84 LYS A CA 1
ATOM 686 C C . LYS A 1 84 ? -4.268 -22.439 -14.874 1.00 83.19 84 LYS A C 1
ATOM 688 O O . LYS A 1 84 ? -5.479 -22.345 -15.036 1.00 83.19 84 LYS A O 1
ATOM 693 N N . MET A 1 85 ? -3.610 -21.787 -13.927 1.00 85.44 85 MET A N 1
ATOM 694 C CA . MET A 1 85 ? -4.190 -20.715 -13.116 1.00 85.44 85 MET A CA 1
ATOM 695 C C . MET A 1 85 ? -3.109 -19.681 -12.776 1.00 85.44 85 MET A C 1
ATOM 697 O O . MET A 1 85 ? -1.926 -20.059 -12.752 1.00 85.44 85 MET A O 1
ATOM 701 N N . PRO A 1 86 ? -3.492 -18.421 -12.490 1.00 86.44 86 PRO A N 1
ATOM 702 C CA . PRO A 1 86 ? -2.558 -17.388 -12.064 1.00 86.44 86 PRO A CA 1
ATOM 703 C C . PRO A 1 86 ? -1.713 -17.840 -10.871 1.00 86.44 86 PRO A C 1
ATOM 705 O O . PRO A 1 86 ? -2.196 -18.541 -9.980 1.00 86.44 86 PRO A O 1
ATOM 708 N N . LEU A 1 87 ? -0.463 -17.383 -10.804 1.00 86.94 87 LEU A N 1
ATOM 709 C CA . LEU A 1 87 ? 0.467 -17.786 -9.746 1.00 86.94 87 LEU A CA 1
ATOM 710 C C . LEU A 1 87 ? -0.054 -17.460 -8.335 1.00 86.94 87 LEU A C 1
ATOM 712 O O . LEU A 1 87 ? -0.002 -18.307 -7.446 1.00 86.94 87 LEU A O 1
ATOM 716 N N . VAL A 1 88 ? -0.659 -16.282 -8.156 1.00 89.31 88 VAL A N 1
ATOM 717 C CA . VAL A 1 88 ? -1.306 -15.879 -6.895 1.00 89.31 88 VAL A CA 1
ATOM 718 C C . VAL A 1 88 ? -2.424 -16.844 -6.465 1.00 89.31 88 VAL A C 1
ATOM 720 O O . VAL A 1 88 ? -2.614 -17.088 -5.275 1.00 89.31 88 VAL A O 1
ATOM 723 N N . GLU A 1 89 ? -3.145 -17.452 -7.414 1.00 91.12 89 GLU A N 1
ATOM 724 C CA . GLU A 1 89 ? -4.179 -18.449 -7.111 1.00 91.12 89 GLU A CA 1
ATOM 725 C C . GLU A 1 89 ? -3.581 -19.804 -6.733 1.00 91.12 89 GLU A C 1
ATOM 727 O O . GLU A 1 89 ? -4.147 -20.491 -5.884 1.00 91.12 89 GLU A O 1
ATOM 732 N N . LYS A 1 90 ? -2.417 -20.169 -7.290 1.00 90.25 90 LYS A N 1
ATOM 733 C CA . LYS A 1 90 ? -1.681 -21.371 -6.866 1.00 90.25 90 LYS A CA 1
ATOM 734 C C . LYS A 1 90 ? -1.243 -21.259 -5.406 1.00 90.25 90 LYS A C 1
ATOM 736 O O . LYS A 1 90 ? -1.441 -22.213 -4.658 1.00 90.25 90 LYS A O 1
ATOM 741 N N . PHE A 1 91 ? -0.725 -20.099 -4.989 1.00 90.44 91 PHE A N 1
ATOM 742 C CA . PHE A 1 91 ? -0.391 -19.832 -3.583 1.00 90.44 91 PHE A CA 1
ATOM 743 C C . PHE A 1 91 ? -1.614 -19.986 -2.670 1.00 90.44 91 PHE A C 1
ATOM 745 O O . PHE A 1 91 ? -1.560 -20.709 -1.676 1.00 90.44 91 PHE A O 1
ATOM 752 N N . ALA A 1 92 ? -2.740 -19.371 -3.040 1.00 93.00 92 ALA A N 1
ATOM 753 C CA . ALA A 1 92 ? -3.970 -19.454 -2.258 1.00 93.00 92 ALA A CA 1
ATOM 754 C C . ALA A 1 92 ? -4.515 -20.885 -2.162 1.00 93.00 92 ALA A C 1
ATOM 756 O O . ALA A 1 92 ? -4.913 -21.332 -1.085 1.00 93.00 92 ALA A O 1
ATOM 757 N N . ALA A 1 93 ? -4.491 -21.621 -3.277 1.00 92.88 93 ALA A N 1
ATOM 758 C CA . ALA A 1 93 ? -4.900 -23.017 -3.330 1.00 92.88 93 ALA A CA 1
ATOM 759 C C . ALA A 1 93 ? -3.994 -23.906 -2.465 1.00 92.88 93 ALA A C 1
ATOM 761 O O . ALA A 1 93 ? -4.506 -24.744 -1.725 1.00 92.88 93 ALA A O 1
ATOM 762 N N . ALA A 1 94 ? -2.673 -23.697 -2.507 1.00 91.12 94 ALA A N 1
ATOM 763 C CA . ALA A 1 94 ? -1.713 -24.410 -1.665 1.00 91.12 94 ALA A CA 1
ATOM 764 C C . ALA A 1 94 ? -1.928 -24.133 -0.170 1.00 91.12 94 ALA A C 1
ATOM 766 O O . ALA A 1 94 ? -1.844 -25.050 0.642 1.00 91.12 94 ALA A O 1
ATOM 767 N N . ALA A 1 95 ? -2.276 -22.896 0.184 1.00 92.69 95 ALA A N 1
ATOM 768 C CA . ALA A 1 95 ? -2.584 -22.507 1.557 1.00 92.69 95 ALA A CA 1
ATOM 769 C C . ALA A 1 95 ? -4.009 -22.878 2.014 1.00 92.69 95 ALA A C 1
ATOM 771 O O . ALA A 1 95 ? -4.339 -22.706 3.187 1.00 92.69 95 ALA A O 1
ATOM 772 N N . GLY A 1 96 ? -4.869 -23.365 1.113 1.00 94.69 96 GLY A N 1
ATOM 773 C CA . GLY A 1 96 ? -6.260 -23.695 1.427 1.00 94.69 96 GLY A CA 1
ATOM 774 C C . GLY A 1 96 ? -7.110 -22.476 1.801 1.00 94.69 96 GLY A C 1
ATOM 775 O O . GLY A 1 96 ? -7.983 -22.587 2.662 1.00 94.69 96 GLY A O 1
ATOM 776 N N . VAL A 1 97 ? -6.858 -21.320 1.178 1.00 95.62 97 VAL A N 1
ATOM 777 C CA . VAL A 1 97 ? -7.555 -20.054 1.464 1.00 95.62 97 VAL A CA 1
ATOM 778 C C . VAL A 1 97 ? -8.250 -19.479 0.232 1.00 95.62 97 VAL A C 1
ATOM 780 O O . VAL A 1 97 ? -7.890 -19.761 -0.910 1.00 95.62 97 VAL A O 1
ATOM 783 N N . THR A 1 98 ? -9.251 -18.626 0.458 1.00 94.31 98 THR A N 1
ATOM 784 C CA . THR A 1 98 ? -9.861 -17.808 -0.601 1.00 94.31 98 THR A CA 1
ATOM 785 C C . THR A 1 98 ? -9.261 -16.409 -0.578 1.00 94.31 98 THR A C 1
ATOM 787 O O . THR A 1 98 ? -9.293 -15.733 0.447 1.00 94.31 98 THR A O 1
ATOM 790 N N . LEU A 1 99 ? -8.742 -15.960 -1.719 1.00 90.69 99 LEU A N 1
ATOM 791 C CA . LEU A 1 99 ? -8.152 -14.631 -1.847 1.00 90.69 99 LEU A CA 1
ATOM 792 C C . LEU A 1 99 ? -9.186 -13.519 -1.649 1.00 90.69 99 LEU A C 1
ATOM 794 O O . LEU A 1 99 ? -10.225 -13.497 -2.310 1.00 90.69 99 LEU A O 1
ATOM 798 N N . LEU A 1 100 ? -8.842 -12.541 -0.811 1.00 84.25 100 LEU A N 1
ATOM 799 C CA . LEU A 1 100 ? -9.590 -11.285 -0.684 1.00 84.25 100 LEU A CA 1
ATOM 800 C C . LEU A 1 100 ? -9.272 -10.317 -1.835 1.00 84.25 100 LEU A C 1
ATOM 802 O O . LEU A 1 100 ? -10.116 -9.518 -2.242 1.00 84.25 100 LEU A O 1
ATOM 806 N N . ARG A 1 101 ? -8.060 -10.418 -2.392 1.00 89.44 101 ARG A N 1
ATOM 807 C CA . ARG A 1 101 ? -7.595 -9.715 -3.596 1.00 89.44 101 ARG A CA 1
ATOM 808 C C . ARG A 1 101 ? -6.508 -10.521 -4.304 1.00 89.44 101 ARG A C 1
ATOM 810 O O . ARG A 1 101 ? -5.943 -11.437 -3.726 1.00 89.44 101 ARG A O 1
ATOM 817 N N . LYS A 1 102 ? -6.198 -10.153 -5.550 1.00 88.50 102 LYS A N 1
ATOM 818 C CA . LYS A 1 102 ? -5.198 -10.851 -6.383 1.00 88.50 102 LYS A CA 1
ATOM 819 C C . LYS A 1 102 ? -3.924 -10.052 -6.654 1.00 88.50 102 LYS A C 1
ATOM 821 O O . LYS A 1 102 ? -2.963 -10.609 -7.154 1.00 88.50 102 LYS A O 1
ATOM 826 N N . THR A 1 103 ? -3.913 -8.751 -6.377 1.00 87.12 103 THR A N 1
ATOM 827 C CA . THR A 1 103 ? -2.756 -7.896 -6.675 1.00 87.12 103 THR A CA 1
ATOM 828 C C . THR A 1 103 ? -1.857 -7.803 -5.450 1.00 87.12 103 THR A C 1
ATOM 830 O O . THR A 1 103 ? -2.347 -7.243 -4.466 1.00 87.12 103 THR A O 1
ATOM 833 N N . PRO A 1 104 ? -0.593 -8.250 -5.494 1.00 91.81 104 PRO A N 1
ATOM 834 C CA . PRO A 1 104 ? 0.312 -8.197 -4.347 1.00 91.81 104 PRO A CA 1
ATOM 835 C C . PRO A 1 104 ? 0.674 -6.787 -3.892 1.00 91.81 104 PRO A C 1
ATOM 837 O O . PRO A 1 104 ? 0.442 -5.810 -4.614 1.00 91.81 104 PRO A O 1
ATOM 840 N N . LYS A 1 105 ? 1.244 -6.698 -2.688 1.00 90.62 105 LYS A N 1
ATOM 841 C CA . LYS A 1 105 ? 1.823 -5.479 -2.121 1.00 90.62 105 LYS A CA 1
ATOM 842 C C . LYS A 1 105 ? 3.172 -5.756 -1.477 1.00 90.62 105 LYS A C 1
ATOM 844 O O . LYS A 1 105 ? 3.364 -6.799 -0.863 1.00 90.62 105 LYS A O 1
ATOM 849 N N . ILE A 1 106 ? 4.069 -4.784 -1.579 1.00 93.44 106 ILE A N 1
ATOM 850 C CA . ILE A 1 106 ? 5.299 -4.729 -0.789 1.00 93.44 106 ILE A CA 1
ATOM 851 C C . ILE A 1 106 ? 5.205 -3.501 0.109 1.00 93.44 106 ILE A C 1
ATOM 853 O O . ILE A 1 106 ? 4.721 -2.448 -0.306 1.00 93.44 106 ILE A O 1
ATOM 857 N N . PHE A 1 107 ? 5.647 -3.651 1.352 1.00 90.31 107 PHE A N 1
ATOM 858 C CA . PHE A 1 107 ? 5.640 -2.585 2.344 1.00 90.31 107 PHE A CA 1
ATOM 859 C C . PHE A 1 107 ? 7.081 -2.201 2.655 1.00 90.31 107 PHE A C 1
ATOM 861 O O . PHE A 1 107 ? 7.909 -3.075 2.897 1.00 90.31 107 PHE A O 1
ATOM 868 N N . LEU A 1 108 ? 7.364 -0.901 2.652 1.00 89.62 108 LEU A N 1
ATOM 869 C CA . LEU A 1 108 ? 8.651 -0.347 3.059 1.00 89.62 108 LEU A CA 1
ATOM 870 C C . LEU A 1 108 ? 8.511 0.355 4.413 1.00 89.62 108 LEU A C 1
ATOM 872 O O . LEU A 1 108 ? 7.423 0.810 4.775 1.00 89.62 108 LEU A O 1
ATOM 876 N N . ASP A 1 109 ? 9.611 0.426 5.158 1.00 87.06 109 ASP A N 1
ATOM 877 C CA . ASP A 1 109 ? 9.723 1.213 6.388 1.00 87.06 109 ASP A CA 1
ATOM 878 C C . ASP A 1 109 ? 9.553 2.703 6.110 1.00 87.06 109 ASP A C 1
ATOM 880 O O . ASP A 1 109 ? 8.878 3.414 6.855 1.00 87.06 109 ASP A O 1
ATOM 884 N N . GLU A 1 110 ? 10.164 3.138 5.016 1.00 81.62 110 GLU A N 1
ATOM 885 C CA . GLU A 1 110 ? 10.158 4.493 4.510 1.00 81.62 110 GLU A CA 1
ATOM 886 C C . GLU A 1 110 ? 10.103 4.431 2.984 1.00 81.62 110 GLU A C 1
ATOM 888 O O . GLU A 1 110 ? 10.909 3.749 2.340 1.00 81.62 110 GLU A O 1
ATOM 893 N N . TYR A 1 111 ? 9.144 5.147 2.401 1.00 77.25 111 TYR A N 1
ATOM 894 C CA . TYR A 1 111 ? 9.130 5.360 0.963 1.00 77.25 111 TYR A CA 1
ATOM 895 C C . TYR A 1 111 ? 10.116 6.482 0.643 1.00 77.25 111 TYR A C 1
ATOM 897 O O . TYR A 1 111 ? 9.981 7.581 1.187 1.00 77.25 111 TYR A O 1
ATOM 905 N N . PRO A 1 112 ? 11.122 6.229 -0.208 1.00 80.75 112 PRO A N 1
ATOM 906 C CA . PRO A 1 112 ? 12.015 7.289 -0.637 1.00 80.75 112 PRO A CA 1
ATOM 907 C C . PRO A 1 112 ? 11.222 8.355 -1.394 1.00 80.75 112 PRO A C 1
ATOM 909 O O . PRO A 1 112 ? 10.213 8.058 -2.037 1.00 80.75 112 PRO A O 1
ATOM 912 N N . ALA A 1 113 ? 11.689 9.601 -1.316 1.00 73.62 113 ALA A N 1
ATOM 913 C CA . ALA A 1 113 ? 11.132 10.669 -2.132 1.00 73.62 113 ALA A CA 1
ATOM 914 C C . ALA A 1 113 ? 11.217 10.283 -3.615 1.00 73.62 113 ALA A C 1
ATOM 916 O O . ALA A 1 113 ? 12.210 9.689 -4.041 1.00 73.62 113 ALA A O 1
ATOM 917 N N . ASP A 1 114 ? 10.186 10.637 -4.386 1.00 68.25 114 ASP A N 1
ATOM 918 C CA . ASP A 1 114 ? 10.179 10.397 -5.824 1.00 68.25 114 ASP A CA 1
ATOM 919 C C . ASP A 1 114 ? 11.405 11.074 -6.447 1.00 68.25 114 ASP A C 1
ATOM 921 O O . ASP A 1 114 ? 11.588 12.295 -6.383 1.00 68.25 114 ASP A O 1
ATOM 925 N N . GLU A 1 115 ? 12.260 10.264 -7.052 1.00 75.19 115 GLU A N 1
ATOM 926 C CA . GLU A 1 115 ? 13.384 10.746 -7.827 1.00 75.19 115 GLU A CA 1
ATOM 927 C C . GLU A 1 115 ? 12.982 10.706 -9.311 1.00 75.19 115 GLU A C 1
ATOM 929 O O . GLU A 1 115 ? 12.297 9.796 -9.793 1.00 75.19 115 GLU A O 1
ATOM 934 N N . ASN A 1 116 ? 13.403 11.717 -10.070 1.00 80.06 116 ASN A N 1
ATOM 935 C CA . ASN A 1 116 ? 13.030 11.878 -11.479 1.00 80.06 116 ASN A CA 1
ATOM 936 C C . ASN A 1 116 ? 13.859 10.971 -12.413 1.00 80.06 116 ASN A C 1
ATOM 938 O O . ASN A 1 116 ? 14.400 11.449 -13.409 1.00 80.06 116 ASN A O 1
ATOM 942 N N . TYR A 1 117 ? 13.953 9.672 -12.108 1.00 88.62 117 TYR A N 1
ATOM 943 C CA . TYR A 1 117 ? 14.587 8.677 -12.977 1.00 88.62 117 TYR A CA 1
ATOM 944 C C . TYR A 1 117 ? 13.652 7.528 -13.363 1.00 88.62 117 TYR A C 1
ATOM 946 O O . TYR A 1 117 ? 12.667 7.214 -12.686 1.00 88.62 117 TYR A O 1
ATOM 954 N N . VAL A 1 118 ? 13.993 6.886 -14.479 1.00 91.06 118 VAL A N 1
ATOM 955 C CA . VAL A 1 118 ? 13.375 5.654 -14.975 1.00 91.06 118 VAL A CA 1
ATOM 956 C C . VAL A 1 118 ? 14.243 4.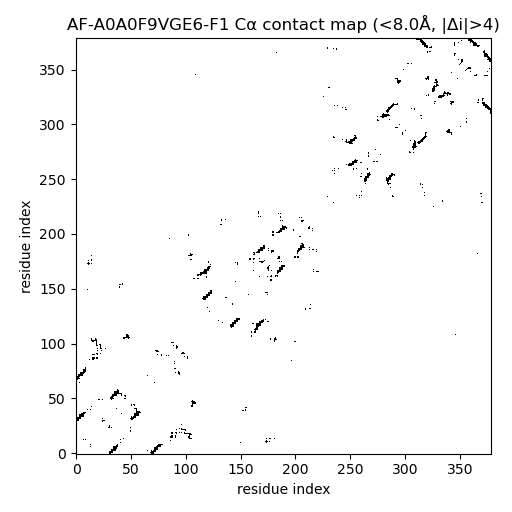466 -14.568 1.00 91.06 118 VAL A C 1
ATOM 958 O O . VAL A 1 118 ? 15.446 4.457 -14.820 1.00 91.06 118 VAL A O 1
ATOM 961 N N . VAL A 1 119 ? 13.659 3.433 -13.967 1.00 93.31 119 VAL A N 1
ATOM 962 C CA . VAL A 1 119 ? 14.386 2.178 -13.729 1.00 93.31 119 VAL A CA 1
ATOM 963 C C . VAL A 1 119 ? 14.212 1.251 -14.914 1.00 93.31 119 VAL A C 1
ATOM 965 O O . VAL A 1 119 ? 13.090 0.978 -15.329 1.00 93.31 119 VAL A O 1
ATOM 968 N N . LEU A 1 120 ? 15.321 0.730 -15.422 1.00 93.25 120 LEU A N 1
ATOM 969 C CA . LEU A 1 120 ? 15.348 -0.307 -16.441 1.00 93.25 120 LEU A CA 1
ATOM 970 C C . LEU A 1 120 ? 15.709 -1.631 -15.768 1.00 93.25 120 LEU A C 1
ATOM 972 O O . LEU A 1 120 ? 16.840 -1.801 -15.309 1.00 93.25 120 LEU A O 1
ATOM 976 N N . THR A 1 121 ? 14.772 -2.571 -15.696 1.00 91.12 121 THR A N 1
ATOM 977 C CA . THR A 1 121 ? 15.068 -3.911 -15.173 1.00 91.12 121 THR A CA 1
ATOM 978 C C . THR A 1 121 ? 15.532 -4.818 -16.314 1.00 91.12 121 THR A C 1
ATOM 980 O O . THR A 1 121 ? 15.098 -4.682 -17.462 1.00 91.12 121 THR A O 1
ATOM 983 N N . ARG A 1 122 ? 16.471 -5.725 -16.030 1.00 86.50 122 ARG A N 1
ATOM 984 C CA . ARG A 1 122 ? 17.014 -6.687 -17.001 1.00 86.50 122 ARG A CA 1
ATOM 985 C C . ARG A 1 122 ? 17.073 -8.078 -16.399 1.00 86.50 122 ARG A C 1
ATOM 987 O O . ARG A 1 122 ? 17.644 -8.234 -15.323 1.00 86.50 122 ARG A O 1
ATOM 994 N N . VAL A 1 123 ? 16.591 -9.083 -17.130 1.00 80.00 123 VAL A N 1
ATOM 995 C CA . VAL A 1 123 ? 16.862 -10.486 -16.784 1.00 80.00 123 VAL A CA 1
ATOM 996 C C . VAL A 1 123 ? 18.285 -10.830 -17.196 1.00 80.00 123 VAL A C 1
ATOM 998 O O . VAL A 1 123 ? 18.720 -10.499 -18.299 1.00 80.00 123 VAL A O 1
ATOM 1001 N N . SER A 1 124 ? 19.020 -11.497 -16.313 1.00 60.88 124 SER A N 1
ATOM 1002 C CA . SER A 1 124 ? 20.430 -11.845 -16.505 1.00 60.88 124 SER A CA 1
ATOM 1003 C C . SER A 1 124 ? 20.670 -12.847 -17.643 1.00 60.88 124 SER A C 1
ATOM 1005 O O . SER A 1 124 ? 21.823 -13.100 -17.991 1.00 60.88 124 SER A O 1
ATOM 1007 N N . HIS A 1 125 ? 19.628 -13.461 -18.217 1.00 59.00 125 HIS A N 1
ATOM 1008 C CA . HIS A 1 125 ? 19.757 -14.552 -19.185 1.00 59.00 125 HIS A CA 1
ATOM 1009 C C . HIS A 1 125 ? 19.062 -14.226 -20.519 1.00 59.00 125 HIS A C 1
ATOM 1011 O O . HIS A 1 125 ? 17.842 -14.137 -20.597 1.00 59.00 125 HIS A O 1
ATOM 1017 N N . ASN A 1 126 ? 19.869 -14.094 -21.580 1.00 48.69 126 ASN A N 1
ATOM 1018 C CA . ASN A 1 126 ? 19.517 -14.302 -22.993 1.00 48.69 126 ASN A CA 1
ATOM 1019 C C . ASN A 1 126 ? 18.181 -13.717 -23.498 1.00 48.69 126 ASN A C 1
ATOM 1021 O O . ASN A 1 126 ? 17.435 -14.414 -24.183 1.00 48.69 126 ASN A O 1
ATOM 1025 N N . VAL A 1 127 ? 17.916 -12.426 -23.277 1.00 55.53 127 VAL A N 1
ATOM 1026 C CA . VAL A 1 127 ? 17.012 -11.671 -24.166 1.00 55.53 127 VAL A CA 1
ATOM 1027 C C . VAL A 1 127 ? 17.892 -10.820 -25.093 1.00 55.53 127 VAL A C 1
ATOM 1029 O O . VAL A 1 127 ? 18.290 -9.722 -24.703 1.00 55.53 127 VAL A O 1
ATOM 1032 N N . PRO A 1 128 ? 18.266 -11.314 -26.296 1.00 53.03 128 PRO A N 1
ATOM 1033 C CA . PRO A 1 128 ? 19.287 -10.691 -27.149 1.00 53.03 128 PRO A CA 1
ATOM 1034 C C . PRO A 1 128 ? 18.942 -9.268 -27.612 1.00 53.03 128 PRO A C 1
ATOM 1036 O O . PRO A 1 128 ? 19.821 -8.542 -28.068 1.00 53.03 128 PRO A O 1
ATOM 1039 N N . GLU A 1 129 ? 17.677 -8.861 -27.490 1.00 57.72 129 GLU A N 1
ATOM 1040 C CA . GLU A 1 129 ? 17.149 -7.611 -28.047 1.00 57.72 129 GLU A CA 1
ATOM 1041 C C . GLU A 1 129 ? 16.894 -6.508 -27.004 1.00 57.72 129 GLU A C 1
ATOM 1043 O O . GLU A 1 129 ? 16.603 -5.371 -27.373 1.00 57.72 129 GLU A O 1
ATOM 1048 N N . TRP A 1 130 ? 17.073 -6.785 -25.705 1.00 65.69 130 TRP A N 1
ATOM 1049 C CA . TRP A 1 130 ? 16.853 -5.784 -24.648 1.00 65.69 130 TRP A CA 1
ATOM 1050 C C . TRP A 1 130 ? 17.717 -4.506 -24.764 1.00 65.69 130 TRP A C 1
ATOM 1052 O O . TRP A 1 130 ? 17.205 -3.414 -24.513 1.00 65.69 130 TRP A O 1
ATOM 1062 N N . PRO A 1 131 ? 19.000 -4.564 -25.183 1.00 60.38 131 PRO A N 1
ATOM 1063 C CA . PRO A 1 131 ? 19.843 -3.366 -25.289 1.00 60.38 131 PRO A CA 1
ATOM 1064 C C . PRO A 1 131 ? 19.371 -2.342 -26.338 1.00 60.38 131 PRO A C 1
ATOM 1066 O O . PRO A 1 131 ? 19.762 -1.179 -26.283 1.00 60.38 131 PRO A O 1
ATOM 1069 N N . VAL A 1 132 ? 18.539 -2.748 -27.307 1.00 61.41 132 VAL A N 1
ATOM 1070 C CA . VAL A 1 132 ? 18.244 -1.949 -28.514 1.00 61.41 132 VAL A CA 1
ATOM 1071 C C . VAL A 1 132 ? 17.261 -0.795 -28.252 1.00 61.41 132 VAL A C 1
ATOM 1073 O O . VAL A 1 132 ? 17.225 0.182 -29.007 1.00 61.41 132 VAL A O 1
ATOM 1076 N N . PHE A 1 133 ? 16.473 -0.858 -27.175 1.00 68.56 133 PHE A N 1
ATOM 1077 C CA . PHE A 1 133 ? 15.501 0.189 -26.833 1.00 68.56 133 PHE A CA 1
ATOM 1078 C C . PHE A 1 133 ? 15.869 1.014 -25.596 1.00 68.56 133 PHE A C 1
ATOM 1080 O O . PHE A 1 133 ? 15.223 2.030 -25.342 1.00 68.56 133 PHE A O 1
ATOM 1087 N N . THR A 1 134 ? 16.906 0.634 -24.844 1.00 76.25 134 THR A N 1
ATOM 1088 C CA . THR A 1 134 ? 17.327 1.408 -23.668 1.00 76.25 134 THR A CA 1
ATOM 1089 C C . THR A 1 134 ? 18.047 2.699 -24.053 1.00 76.25 134 THR A C 1
ATOM 1091 O O . THR A 1 134 ? 17.969 3.677 -23.322 1.00 76.25 134 THR A O 1
ATOM 1094 N N . GLU A 1 135 ? 18.703 2.751 -25.217 1.00 82.25 135 GLU A N 1
ATOM 1095 C CA . GLU A 1 135 ? 19.446 3.937 -25.673 1.00 82.25 135 GLU A CA 1
ATOM 1096 C C . GLU A 1 135 ? 18.568 5.202 -25.825 1.00 82.25 135 GLU A C 1
ATOM 1098 O O . GLU A 1 135 ? 18.962 6.248 -25.311 1.00 82.25 135 GLU A O 1
ATOM 1103 N N . PRO A 1 136 ? 17.376 5.171 -26.455 1.00 81.25 136 PRO A N 1
ATOM 1104 C CA . PRO A 1 136 ? 16.482 6.331 -26.448 1.00 81.25 136 PRO A CA 1
ATOM 1105 C C . PRO A 1 136 ? 16.052 6.771 -25.042 1.00 81.25 136 PRO A C 1
ATOM 1107 O O . PRO A 1 136 ? 15.941 7.968 -24.794 1.00 81.25 136 PRO A O 1
ATOM 1110 N N . LEU A 1 137 ? 15.845 5.825 -24.118 1.00 82.12 137 LEU A N 1
ATOM 1111 C CA . LEU A 1 137 ? 15.465 6.138 -22.737 1.00 82.12 137 LEU A CA 1
ATOM 1112 C C . LEU A 1 137 ? 16.610 6.813 -21.979 1.00 82.12 137 LEU A C 1
ATOM 1114 O O . LEU A 1 137 ? 16.371 7.812 -21.312 1.00 82.12 137 LEU A O 1
ATOM 1118 N N . HIS A 1 138 ? 17.845 6.335 -22.158 1.00 85.56 138 HIS A N 1
ATOM 1119 C CA . HIS A 1 138 ? 19.064 6.956 -21.623 1.00 85.56 138 HIS A CA 1
ATOM 1120 C C . HIS A 1 138 ? 19.286 8.387 -22.129 1.00 85.56 138 HIS A C 1
ATOM 1122 O O . HIS A 1 138 ? 19.831 9.219 -21.411 1.00 85.56 138 HIS A O 1
ATOM 1128 N N . HIS A 1 139 ? 18.872 8.691 -23.363 1.00 84.00 139 HIS A N 1
ATOM 1129 C CA . HIS A 1 139 ? 18.960 10.048 -23.910 1.00 84.00 139 HIS A CA 1
ATOM 1130 C C . HIS A 1 139 ? 17.850 10.978 -23.403 1.00 84.00 139 HIS A C 1
ATOM 1132 O O . HIS A 1 139 ? 18.068 12.185 -23.306 1.00 84.00 139 HIS A O 1
ATOM 1138 N N . ALA A 1 140 ? 16.659 10.439 -23.135 1.00 80.75 140 ALA A N 1
ATOM 1139 C CA . ALA A 1 140 ? 15.483 11.224 -22.766 1.00 80.75 140 ALA A CA 1
ATOM 1140 C C . ALA A 1 140 ? 15.329 11.423 -21.249 1.00 80.75 140 ALA A C 1
ATOM 1142 O O . ALA A 1 140 ? 14.735 12.418 -20.829 1.00 80.75 140 ALA A O 1
ATOM 1143 N N . TYR A 1 141 ? 15.855 10.505 -20.434 1.00 84.69 141 TYR A N 1
ATOM 1144 C CA . TYR A 1 141 ? 15.645 10.464 -18.989 1.00 84.69 141 TYR A CA 1
ATOM 1145 C C . TYR A 1 141 ? 16.925 10.082 -18.244 1.00 84.69 141 TYR A C 1
ATOM 1147 O O . TYR A 1 141 ? 17.776 9.366 -18.767 1.00 84.69 141 TYR A O 1
ATOM 1155 N N . GLU A 1 142 ? 17.036 10.510 -16.985 1.00 89.81 142 GLU A N 1
ATOM 1156 C CA . GLU A 1 142 ? 17.963 9.868 -16.054 1.00 89.81 142 GLU A CA 1
ATOM 1157 C C . GLU A 1 142 ? 17.476 8.435 -15.819 1.00 89.81 142 GLU A C 1
ATOM 1159 O O . GLU A 1 142 ? 16.282 8.212 -15.597 1.00 89.81 142 GLU A O 1
ATOM 1164 N N . THR A 1 143 ? 18.368 7.450 -15.905 1.00 91.31 143 THR A N 1
ATOM 1165 C CA . THR A 1 143 ? 17.989 6.048 -15.735 1.00 91.31 143 THR A CA 1
ATOM 1166 C C . THR A 1 143 ? 18.881 5.338 -14.723 1.00 91.31 143 THR A C 1
ATOM 1168 O O . THR A 1 143 ? 20.050 5.683 -14.533 1.00 91.31 143 THR A O 1
ATOM 1171 N N . LYS A 1 144 ? 18.325 4.310 -14.080 1.00 92.50 144 LYS A N 1
ATOM 1172 C CA . LYS A 1 144 ? 19.073 3.348 -13.263 1.00 92.50 144 LYS A CA 1
ATOM 1173 C C . LYS A 1 144 ? 18.788 1.947 -13.786 1.00 92.50 144 LYS A C 1
ATOM 1175 O O . LYS A 1 144 ? 17.639 1.612 -14.062 1.00 92.50 144 LYS A O 1
ATOM 1180 N N . GLU A 1 145 ? 19.821 1.129 -13.939 1.00 91.31 145 GLU A N 1
ATOM 1181 C CA . GLU A 1 145 ? 19.666 -0.248 -14.409 1.00 91.31 145 GLU A CA 1
ATOM 1182 C C . GLU A 1 145 ? 19.718 -1.218 -13.227 1.00 91.31 145 GLU A C 1
ATOM 1184 O O . GLU A 1 145 ? 20.631 -1.148 -12.406 1.00 91.31 145 GLU A O 1
ATOM 1189 N N . ILE A 1 146 ? 18.750 -2.132 -13.153 1.00 89.44 146 ILE A N 1
ATOM 1190 C CA . ILE A 1 146 ? 18.706 -3.196 -12.147 1.00 89.44 146 ILE A CA 1
ATOM 1191 C C . ILE A 1 146 ? 18.781 -4.537 -12.867 1.00 89.44 146 ILE A C 1
ATOM 1193 O O . ILE A 1 146 ? 17.891 -4.900 -13.640 1.00 89.44 146 ILE A O 1
ATOM 1197 N N . ALA A 1 147 ? 19.857 -5.277 -12.613 1.00 85.31 147 ALA A N 1
ATOM 1198 C CA . ALA A 1 147 ? 19.974 -6.661 -13.044 1.00 85.31 147 ALA A CA 1
ATOM 1199 C C . ALA A 1 147 ? 19.222 -7.553 -12.050 1.00 85.31 147 ALA A C 1
ATOM 1201 O O . ALA A 1 147 ? 19.490 -7.510 -10.854 1.00 85.31 147 ALA A O 1
ATOM 1202 N N . THR A 1 148 ? 18.291 -8.368 -12.539 1.00 73.38 148 THR A N 1
ATOM 1203 C CA . THR A 1 148 ? 17.445 -9.237 -11.707 1.00 73.38 148 THR A CA 1
ATOM 1204 C C . THR A 1 148 ? 18.089 -10.597 -11.440 1.00 73.38 148 THR A C 1
ATOM 1206 O O . THR A 1 148 ? 17.371 -11.584 -11.316 1.00 73.38 148 THR A O 1
ATOM 1209 N N . ALA A 1 149 ? 19.424 -10.677 -11.421 1.00 69.06 149 ALA A N 1
ATOM 1210 C CA . ALA A 1 149 ? 20.114 -11.920 -11.084 1.00 69.06 149 ALA A CA 1
ATOM 1211 C C . ALA A 1 149 ? 19.753 -12.357 -9.655 1.00 69.06 149 ALA A C 1
ATOM 1213 O O . ALA A 1 149 ? 19.504 -11.507 -8.800 1.00 69.06 149 ALA A O 1
ATOM 1214 N N . ASP A 1 150 ? 19.738 -13.668 -9.418 1.00 61.41 150 ASP A N 1
ATOM 1215 C CA . ASP A 1 150 ? 19.328 -14.258 -8.136 1.00 61.41 150 ASP A CA 1
ATOM 1216 C C . ASP A 1 150 ? 20.249 -13.860 -6.963 1.00 61.41 150 ASP A C 1
ATOM 1218 O O . ASP A 1 150 ? 19.813 -13.861 -5.815 1.00 61.41 150 ASP A O 1
ATOM 1222 N N . ASP A 1 151 ? 21.475 -13.409 -7.253 1.00 56.88 151 ASP A N 1
ATOM 1223 C CA . ASP A 1 151 ? 22.472 -12.929 -6.282 1.00 56.88 151 ASP A CA 1
ATOM 1224 C C . ASP A 1 151 ? 22.322 -11.427 -5.969 1.00 56.88 151 ASP A C 1
ATOM 1226 O O . ASP A 1 151 ? 23.288 -10.658 -5.974 1.00 56.88 151 ASP A O 1
ATOM 1230 N N . ALA A 1 152 ? 21.094 -10.954 -5.756 1.00 60.72 152 ALA A N 1
ATOM 1231 C CA . ALA A 1 152 ? 20.860 -9.569 -5.365 1.00 60.72 152 ALA A CA 1
ATOM 1232 C C . ALA A 1 152 ? 21.254 -9.361 -3.891 1.00 60.72 152 ALA A C 1
ATOM 1234 O O . ALA A 1 152 ? 20.390 -9.269 -3.020 1.00 60.72 152 ALA A O 1
ATOM 1235 N N . ASP A 1 153 ? 22.561 -9.234 -3.634 1.00 65.94 153 ASP A N 1
ATOM 1236 C CA . ASP A 1 153 ? 23.173 -9.006 -2.311 1.00 65.94 153 ASP A CA 1
ATOM 1237 C C . ASP A 1 153 ? 22.580 -7.799 -1.542 1.00 65.94 153 ASP A C 1
ATOM 1239 O O . ASP A 1 153 ? 22.844 -7.625 -0.353 1.00 65.94 153 ASP A O 1
ATOM 1243 N N . ASP A 1 154 ? 21.751 -6.967 -2.188 1.00 87.00 154 ASP A N 1
ATOM 1244 C CA . ASP A 1 154 ? 21.031 -5.867 -1.549 1.00 87.00 154 ASP A CA 1
ATOM 1245 C C . ASP A 1 154 ? 19.605 -5.657 -2.099 1.00 87.00 154 ASP A C 1
ATOM 1247 O O . ASP A 1 154 ? 19.259 -4.620 -2.679 1.00 87.00 154 ASP A O 1
ATOM 1251 N N . LEU A 1 155 ? 18.735 -6.652 -1.895 1.00 91.25 155 LEU A N 1
ATOM 1252 C CA . LEU A 1 155 ? 17.312 -6.551 -2.236 1.00 91.25 155 LEU A CA 1
ATOM 1253 C C . LEU A 1 155 ? 16.631 -5.318 -1.603 1.00 91.25 155 LEU A C 1
ATOM 1255 O O . LEU A 1 155 ? 15.769 -4.708 -2.235 1.00 91.25 155 LEU A O 1
ATOM 1259 N N . ARG A 1 156 ? 17.033 -4.888 -0.396 1.00 92.12 156 ARG A N 1
ATOM 1260 C CA . ARG A 1 156 ? 16.483 -3.679 0.257 1.00 92.12 156 ARG A CA 1
ATOM 1261 C C . ARG A 1 156 ? 16.749 -2.427 -0.571 1.00 92.12 156 ARG A C 1
ATOM 1263 O O . ARG A 1 156 ? 15.829 -1.648 -0.821 1.00 92.12 156 ARG A O 1
ATOM 1270 N N . SER A 1 157 ? 17.994 -2.231 -1.000 1.00 92.06 157 SER A N 1
ATOM 1271 C CA . SER A 1 157 ? 18.373 -1.095 -1.841 1.00 92.06 157 SER A CA 1
ATOM 1272 C C . SER A 1 157 ? 17.672 -1.130 -3.196 1.00 92.06 157 SER A C 1
ATOM 1274 O O . SER A 1 157 ? 17.206 -0.093 -3.676 1.00 92.06 157 SER A O 1
ATOM 1276 N N . ILE A 1 158 ? 17.491 -2.320 -3.782 1.00 93.38 158 ILE A N 1
ATOM 1277 C CA . ILE A 1 158 ? 16.714 -2.476 -5.018 1.00 93.38 158 ILE A CA 1
ATOM 1278 C C . ILE A 1 158 ? 15.258 -2.059 -4.803 1.00 93.38 158 ILE A C 1
ATOM 1280 O O . ILE A 1 158 ? 14.751 -1.248 -5.573 1.00 93.38 158 ILE A O 1
ATOM 1284 N N . LEU A 1 159 ? 14.592 -2.544 -3.753 1.00 93.94 159 LEU A N 1
ATOM 1285 C CA . LEU A 1 159 ? 13.203 -2.177 -3.462 1.00 93.94 159 LEU A CA 1
ATOM 1286 C C . LEU A 1 159 ? 13.042 -0.669 -3.231 1.00 93.94 159 LEU A C 1
ATOM 1288 O O . LEU A 1 159 ? 12.107 -0.072 -3.763 1.00 93.94 159 LEU A O 1
ATOM 1292 N N . LYS A 1 160 ? 13.982 -0.029 -2.522 1.00 91.81 160 LYS A N 1
ATOM 1293 C CA . LYS A 1 160 ? 14.004 1.436 -2.365 1.00 91.81 160 LYS A CA 1
ATOM 1294 C C . LYS A 1 160 ? 14.210 2.141 -3.710 1.00 91.81 160 LYS A C 1
ATOM 1296 O O . LYS A 1 160 ? 13.482 3.075 -4.030 1.00 91.81 160 LYS A O 1
ATOM 1301 N N . THR A 1 161 ? 15.122 1.653 -4.548 1.00 93.50 161 THR A N 1
ATOM 1302 C CA . THR A 1 161 ? 15.340 2.196 -5.900 1.00 93.50 161 THR A CA 1
ATOM 1303 C C . THR A 1 161 ? 14.084 2.076 -6.770 1.00 93.50 161 THR A C 1
ATOM 1305 O O . THR A 1 161 ? 13.701 3.024 -7.448 1.00 93.50 161 THR A O 1
ATOM 1308 N N . LEU A 1 162 ? 13.396 0.932 -6.729 1.00 94.19 162 LEU A N 1
ATOM 1309 C CA . LEU A 1 162 ? 12.139 0.733 -7.451 1.00 94.19 162 LEU A CA 1
ATOM 1310 C C . LEU A 1 162 ? 11.038 1.660 -6.925 1.00 94.19 162 LEU A C 1
ATOM 1312 O O . LEU A 1 162 ? 10.323 2.255 -7.725 1.00 94.19 162 LEU A O 1
ATOM 1316 N N . ALA A 1 163 ? 10.915 1.810 -5.604 1.00 91.06 163 ALA A N 1
ATOM 1317 C CA . ALA A 1 163 ? 9.902 2.656 -4.977 1.00 91.06 163 ALA A CA 1
ATOM 1318 C C . ALA A 1 163 ? 10.078 4.152 -5.285 1.00 91.06 163 ALA A C 1
ATOM 1320 O O . ALA A 1 163 ? 9.077 4.852 -5.429 1.00 91.06 163 ALA A O 1
ATOM 1321 N N . ALA A 1 164 ? 11.325 4.615 -5.424 1.00 89.62 164 ALA A N 1
ATOM 1322 C CA . ALA A 1 164 ? 11.665 5.988 -5.809 1.00 89.62 164 ALA A CA 1
ATOM 1323 C C . ALA A 1 164 ? 11.492 6.268 -7.310 1.00 89.62 164 ALA A C 1
ATOM 1325 O O . ALA A 1 164 ? 11.565 7.424 -7.726 1.00 89.62 164 ALA A O 1
ATOM 1326 N N . ALA A 1 165 ? 11.336 5.231 -8.138 1.00 91.44 165 ALA A N 1
ATOM 1327 C CA . ALA A 1 165 ? 11.320 5.378 -9.583 1.00 91.44 165 ALA A CA 1
ATOM 1328 C C . ALA A 1 165 ? 10.054 6.094 -10.068 1.00 91.44 165 ALA A C 1
ATOM 1330 O O . ALA A 1 165 ? 8.927 5.715 -9.741 1.00 91.44 165 ALA A O 1
ATOM 1331 N N . THR A 1 166 ? 10.230 7.053 -10.977 1.00 88.75 166 THR A N 1
ATOM 1332 C CA . THR A 1 166 ? 9.107 7.705 -11.667 1.00 88.75 166 THR A CA 1
ATOM 1333 C C . THR A 1 166 ? 8.340 6.713 -12.553 1.00 88.75 166 THR A C 1
ATOM 1335 O O . THR A 1 166 ? 7.114 6.818 -12.717 1.00 88.75 166 THR A O 1
ATOM 1338 N N . LEU A 1 167 ? 9.079 5.772 -13.146 1.00 92.25 167 LEU A 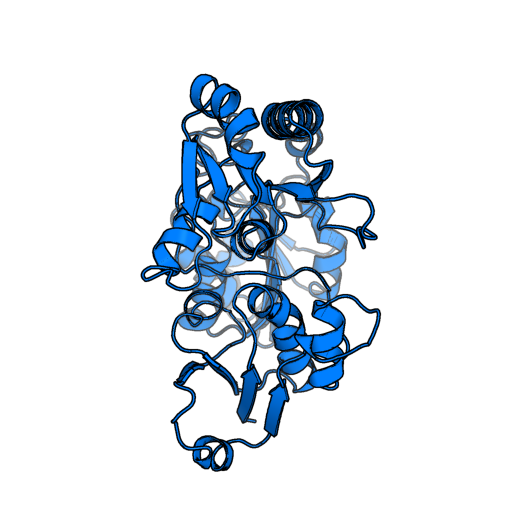N 1
ATOM 1339 C CA . LEU A 1 167 ? 8.609 4.704 -14.019 1.00 92.25 167 LEU A CA 1
ATOM 1340 C C . LEU A 1 167 ? 9.597 3.537 -13.955 1.00 92.25 167 LEU A C 1
ATOM 1342 O O . LEU A 1 167 ? 10.808 3.754 -13.951 1.00 92.25 167 LEU A O 1
ATOM 1346 N N . VAL A 1 168 ? 9.085 2.311 -13.977 1.00 94.44 168 VAL A N 1
ATOM 1347 C CA . VAL A 1 168 ? 9.890 1.101 -14.165 1.00 94.44 168 VAL A CA 1
ATOM 1348 C C . VAL A 1 168 ? 9.569 0.488 -15.524 1.00 94.44 168 VAL A C 1
ATOM 1350 O O . VAL A 1 168 ? 8.404 0.318 -15.873 1.00 94.44 168 VAL A O 1
ATOM 1353 N N . VAL A 1 169 ? 10.597 0.166 -16.303 1.00 94.31 169 VAL A N 1
ATOM 1354 C CA . VAL A 1 169 ? 10.481 -0.464 -17.621 1.00 94.31 169 VAL A CA 1
ATOM 1355 C C . VAL A 1 169 ? 11.263 -1.763 -17.593 1.00 94.31 169 VAL A C 1
ATOM 1357 O O . VAL A 1 169 ? 12.455 -1.772 -17.286 1.00 94.31 169 VAL A O 1
ATOM 1360 N N . GLY A 1 170 ? 10.593 -2.867 -17.885 1.00 92.62 170 GLY A N 1
ATOM 1361 C CA . GLY A 1 170 ? 11.129 -4.174 -17.540 1.00 92.62 170 GLY A CA 1
ATOM 1362 C C . GLY A 1 170 ? 10.438 -5.325 -18.246 1.00 92.62 170 GLY A C 1
ATOM 1363 O O . GLY A 1 170 ? 9.327 -5.148 -18.744 1.00 92.62 170 GLY A O 1
ATOM 1364 N N . PRO A 1 171 ? 11.069 -6.504 -18.329 1.00 90.06 171 PRO A N 1
ATOM 1365 C CA . PRO A 1 171 ? 10.383 -7.713 -18.748 1.00 90.06 171 PRO A CA 1
ATOM 1366 C C . PRO A 1 171 ? 9.487 -8.196 -17.603 1.00 90.06 171 PRO A C 1
ATOM 1368 O O . PRO A 1 171 ? 9.501 -7.625 -16.508 1.00 90.06 171 PRO A O 1
ATOM 1371 N N . ASP A 1 172 ? 8.731 -9.265 -17.824 1.00 87.44 172 ASP A N 1
ATOM 1372 C CA . ASP A 1 172 ? 8.090 -9.990 -16.725 1.00 87.44 172 ASP A CA 1
ATOM 1373 C C . ASP A 1 172 ? 9.159 -10.689 -15.861 1.00 87.44 172 ASP A C 1
ATOM 1375 O O . ASP A 1 172 ? 9.665 -11.752 -16.213 1.00 87.44 172 ASP A O 1
ATOM 1379 N N . SER A 1 173 ? 9.568 -10.022 -14.781 1.00 89.31 173 SER A N 1
ATOM 1380 C CA . SER A 1 173 ? 10.575 -10.464 -13.808 1.00 89.31 173 SER A CA 1
ATOM 1381 C C . SER A 1 173 ? 10.190 -10.010 -12.403 1.00 89.31 173 SER A C 1
ATOM 1383 O O . SER A 1 173 ? 9.396 -9.070 -12.254 1.00 89.31 173 SER A O 1
ATOM 1385 N N . TRP A 1 174 ? 10.796 -10.599 -11.366 1.00 90.75 174 TRP A N 1
ATOM 1386 C CA . TRP A 1 174 ? 10.522 -10.231 -9.976 1.00 90.75 174 TRP A CA 1
ATOM 1387 C C . TRP A 1 174 ? 10.656 -8.731 -9.722 1.00 90.75 174 TRP A C 1
ATOM 1389 O O . TRP A 1 174 ? 9.833 -8.173 -9.010 1.00 90.75 174 TRP A O 1
ATOM 1399 N N . ALA A 1 175 ? 11.643 -8.045 -10.310 1.00 93.00 175 ALA A N 1
ATOM 1400 C CA . ALA A 1 175 ? 11.856 -6.618 -10.054 1.00 93.00 175 ALA A CA 1
ATOM 1401 C C . ALA A 1 175 ? 10.737 -5.764 -10.662 1.00 93.00 175 ALA A C 1
ATOM 1403 O O . ALA A 1 175 ? 10.269 -4.806 -10.047 1.00 93.00 175 ALA A O 1
ATOM 1404 N N . THR A 1 176 ? 10.263 -6.131 -11.852 1.00 93.00 176 THR A N 1
ATOM 1405 C CA . THR A 1 176 ? 9.139 -5.454 -12.508 1.00 93.00 176 THR A CA 1
ATOM 1406 C C . THR A 1 176 ? 7.830 -5.721 -11.760 1.00 93.00 176 THR A C 1
ATOM 1408 O O . THR A 1 176 ? 7.027 -4.808 -11.560 1.00 93.00 176 THR A O 1
ATOM 1411 N N . GLN A 1 177 ? 7.625 -6.953 -11.286 1.00 92.19 177 GLN A N 1
ATOM 1412 C CA . GLN A 1 177 ? 6.474 -7.313 -10.455 1.00 92.19 177 GLN A CA 1
ATOM 1413 C C . GLN A 1 177 ? 6.530 -6.638 -9.075 1.00 92.19 177 GLN A C 1
ATOM 1415 O O . GLN A 1 177 ? 5.514 -6.139 -8.593 1.00 92.19 177 GLN A O 1
ATOM 1420 N N . ALA A 1 178 ? 7.712 -6.546 -8.465 1.00 93.88 178 ALA A N 1
ATOM 1421 C CA . ALA A 1 178 ? 7.943 -5.848 -7.206 1.00 93.88 178 ALA A CA 1
ATOM 1422 C C . ALA A 1 178 ? 7.671 -4.348 -7.348 1.00 93.88 178 ALA A C 1
ATOM 1424 O O . ALA A 1 178 ? 6.994 -3.773 -6.503 1.00 93.88 178 ALA A O 1
ATOM 1425 N N . ALA A 1 179 ? 8.101 -3.720 -8.447 1.00 94.00 179 ALA A N 1
ATOM 1426 C CA . ALA A 1 179 ? 7.739 -2.339 -8.756 1.00 94.00 179 ALA A CA 1
ATOM 1427 C C . ALA A 1 179 ? 6.219 -2.151 -8.831 1.00 94.00 179 ALA A C 1
ATOM 1429 O O . ALA A 1 179 ? 5.680 -1.197 -8.273 1.00 94.00 179 ALA A O 1
ATOM 1430 N N . ALA A 1 180 ? 5.507 -3.085 -9.468 1.00 91.81 180 ALA A N 1
ATOM 1431 C CA . ALA A 1 180 ? 4.051 -3.045 -9.509 1.00 91.81 180 ALA A CA 1
ATOM 1432 C C . ALA A 1 180 ? 3.427 -3.209 -8.109 1.00 91.81 180 ALA A C 1
ATOM 1434 O O . ALA A 1 180 ? 2.465 -2.511 -7.789 1.00 91.81 180 ALA A O 1
ATOM 1435 N N . ALA A 1 181 ? 3.982 -4.088 -7.268 1.00 91.44 181 ALA A N 1
ATOM 1436 C CA . ALA A 1 181 ? 3.551 -4.309 -5.885 1.00 91.44 181 ALA A CA 1
ATOM 1437 C C . ALA A 1 181 ? 3.898 -3.140 -4.939 1.00 91.44 181 ALA A C 1
ATOM 1439 O O . ALA A 1 181 ? 3.225 -2.954 -3.927 1.00 91.44 181 ALA A O 1
ATOM 1440 N N . LEU A 1 182 ? 4.895 -2.327 -5.295 1.00 91.19 182 LEU A N 1
ATOM 1441 C CA . LEU A 1 182 ? 5.229 -1.033 -4.688 1.00 91.19 182 LEU A CA 1
ATOM 1442 C C . LEU A 1 182 ? 4.375 0.118 -5.254 1.00 91.19 182 LEU A C 1
ATOM 1444 O O . LEU A 1 182 ? 4.690 1.285 -5.035 1.00 91.19 182 LEU A O 1
ATOM 1448 N N . ASP A 1 183 ? 3.321 -0.187 -6.018 1.00 87.75 183 ASP A N 1
ATOM 1449 C CA . ASP A 1 183 ? 2.420 0.761 -6.687 1.00 87.75 183 ASP A CA 1
ATOM 1450 C C . ASP A 1 183 ? 3.123 1.729 -7.668 1.00 87.75 183 ASP A C 1
ATOM 1452 O O . ASP A 1 183 ? 2.589 2.796 -7.995 1.00 87.75 183 ASP A O 1
ATOM 1456 N N . CYS A 1 184 ? 4.320 1.387 -8.157 1.00 88.81 184 CYS A N 1
ATOM 1457 C CA . CYS A 1 184 ? 5.013 2.178 -9.172 1.00 88.81 184 CYS A CA 1
ATOM 1458 C C . CYS A 1 184 ? 4.273 2.097 -10.511 1.00 88.81 184 CYS A C 1
ATOM 1460 O O . CYS A 1 184 ? 3.531 1.148 -10.778 1.00 88.81 184 CYS A O 1
ATOM 1462 N N . ARG A 1 185 ? 4.488 3.086 -11.383 1.00 89.69 185 ARG A N 1
ATOM 1463 C CA . ARG A 1 185 ? 4.095 2.957 -12.791 1.00 89.69 185 ARG A CA 1
ATOM 1464 C C . ARG A 1 185 ? 5.052 1.991 -13.466 1.00 89.69 185 ARG A C 1
ATOM 1466 O O . ARG A 1 185 ? 6.265 2.125 -13.296 1.00 89.69 185 ARG A O 1
ATOM 1473 N N . VAL A 1 186 ? 4.514 1.049 -14.227 1.00 93.12 186 VAL A N 1
ATOM 1474 C CA . VAL A 1 186 ? 5.307 0.005 -14.869 1.00 93.12 186 VAL A CA 1
ATOM 1475 C C . VAL A 1 186 ? 4.928 -0.118 -16.337 1.00 93.12 186 VAL A C 1
ATOM 1477 O O . VAL A 1 186 ? 3.752 -0.246 -16.661 1.00 93.12 186 VAL A O 1
ATOM 1480 N N . VAL A 1 187 ? 5.926 -0.137 -17.217 1.00 93.31 187 VAL A N 1
ATOM 1481 C CA . VAL A 1 187 ? 5.789 -0.635 -18.590 1.00 93.31 187 VAL A CA 1
ATOM 1482 C C . VAL A 1 187 ? 6.455 -2.001 -18.642 1.00 93.31 187 VAL A C 1
ATOM 1484 O O . VAL A 1 187 ? 7.677 -2.114 -18.535 1.00 93.31 187 VAL A O 1
ATOM 1487 N N . MET A 1 188 ? 5.639 -3.042 -18.773 1.00 92.69 188 MET A N 1
ATOM 1488 C CA . MET A 1 188 ? 6.104 -4.421 -18.805 1.00 92.69 188 MET A CA 1
ATOM 1489 C C . MET A 1 188 ? 6.130 -4.922 -20.248 1.00 92.69 188 MET A C 1
ATOM 1491 O O . MET A 1 188 ? 5.096 -5.007 -20.912 1.00 92.69 188 MET A O 1
ATOM 1495 N N . ALA A 1 189 ? 7.319 -5.256 -20.736 1.00 89.69 189 ALA A N 1
ATOM 1496 C CA . ALA A 1 189 ? 7.510 -5.864 -22.041 1.00 89.69 189 ALA A CA 1
ATOM 1497 C C . ALA A 1 189 ? 7.303 -7.378 -21.938 1.00 89.69 189 ALA A C 1
ATOM 1499 O O . ALA A 1 189 ? 8.016 -8.061 -21.201 1.00 89.69 189 ALA A O 1
ATOM 1500 N N . MET A 1 190 ? 6.342 -7.909 -22.687 1.00 85.19 190 MET A N 1
ATOM 1501 C CA . MET A 1 190 ? 6.034 -9.338 -22.702 1.00 85.19 190 MET A CA 1
ATOM 1502 C C . MET A 1 190 ? 5.925 -9.868 -24.130 1.00 85.19 190 MET A C 1
ATOM 1504 O O . MET A 1 190 ? 5.665 -9.126 -25.082 1.00 85.19 190 MET A O 1
ATOM 1508 N N . ASP A 1 191 ? 6.103 -11.180 -24.261 1.00 80.00 191 ASP A N 1
ATOM 1509 C CA . ASP A 1 191 ? 5.668 -11.919 -25.439 1.00 80.00 191 ASP A CA 1
ATOM 1510 C C . ASP A 1 191 ? 4.148 -12.134 -25.346 1.00 80.00 191 ASP A C 1
ATOM 1512 O O . ASP A 1 191 ? 3.666 -12.851 -24.465 1.00 80.00 191 ASP A O 1
ATOM 1516 N N . LEU A 1 192 ? 3.393 -11.455 -26.214 1.00 70.56 192 LEU A N 1
ATOM 1517 C CA . LEU A 1 192 ? 1.925 -11.424 -26.175 1.00 70.56 192 LEU A CA 1
ATOM 1518 C C . LEU A 1 192 ? 1.267 -12.743 -26.596 1.00 70.56 192 LEU A C 1
ATOM 1520 O O . LEU A 1 192 ? 0.053 -12.880 -26.443 1.00 70.56 192 LEU A O 1
ATOM 1524 N N . ASP A 1 193 ? 2.041 -13.717 -27.081 1.00 70.44 193 ASP A N 1
ATOM 1525 C CA . ASP A 1 193 ? 1.539 -15.074 -27.312 1.00 70.44 193 ASP A CA 1
ATOM 1526 C C . ASP A 1 193 ? 1.222 -15.806 -25.990 1.00 70.44 193 ASP A C 1
ATOM 1528 O O . ASP A 1 193 ? 0.563 -16.850 -25.987 1.00 70.44 193 ASP A O 1
ATOM 1532 N N . ARG A 1 194 ? 1.640 -15.251 -24.843 1.00 62.81 194 ARG A N 1
ATOM 1533 C CA . ARG A 1 194 ? 1.177 -15.669 -23.515 1.00 62.81 194 ARG A CA 1
ATOM 1534 C C . ARG A 1 194 ? -0.089 -14.898 -23.142 1.00 62.81 194 ARG A C 1
ATOM 1536 O O . ARG A 1 194 ? -0.120 -13.673 -23.221 1.00 62.81 194 ARG A O 1
ATOM 1543 N N . GLU A 1 195 ? -1.129 -15.610 -22.698 1.00 55.41 195 GLU A N 1
ATOM 1544 C CA . GLU A 1 195 ? -2.344 -14.982 -22.167 1.00 55.41 195 GLU A CA 1
ATOM 1545 C C . GLU A 1 195 ? -1.977 -14.035 -21.016 1.00 55.41 195 GLU A C 1
ATOM 1547 O O . GLU A 1 195 ? -1.591 -14.465 -19.930 1.00 55.41 195 GLU A O 1
ATOM 1552 N N . VAL A 1 196 ? -2.098 -12.728 -21.261 1.00 58.00 196 VAL A N 1
ATOM 1553 C CA . VAL A 1 196 ? -1.959 -11.705 -20.226 1.00 58.00 196 VAL A CA 1
ATOM 1554 C C . VAL A 1 196 ? -3.244 -11.726 -19.405 1.00 58.00 196 VAL A C 1
ATOM 1556 O O . VAL A 1 196 ? -4.204 -11.001 -19.683 1.00 58.00 196 VAL A O 1
ATOM 1559 N N . GLU A 1 197 ? -3.300 -12.590 -18.396 1.00 55.72 197 GLU A N 1
ATOM 1560 C CA . GLU A 1 197 ? -4.335 -12.506 -17.372 1.00 55.72 197 GLU A CA 1
ATOM 1561 C C . GLU A 1 197 ? -4.155 -11.190 -16.606 1.00 55.72 197 GLU A C 1
ATOM 1563 O O . GLU A 1 197 ? -3.354 -11.088 -15.687 1.00 55.72 197 GLU A O 1
ATOM 1568 N N . ARG A 1 198 ? -4.881 -10.161 -17.066 1.00 53.25 198 ARG A N 1
ATOM 1569 C CA . ARG A 1 198 ? -5.090 -8.831 -16.464 1.00 53.25 198 ARG A CA 1
ATOM 1570 C C . ARG A 1 198 ? -3.982 -8.392 -15.504 1.00 53.25 198 ARG A C 1
ATOM 1572 O O . ARG A 1 198 ? -4.100 -8.549 -14.288 1.00 53.25 198 ARG A O 1
ATOM 1579 N N . ALA A 1 199 ? -2.962 -7.755 -16.069 1.00 61.88 199 ALA A N 1
ATOM 1580 C CA . ALA A 1 199 ? -1.974 -7.038 -15.285 1.00 61.88 199 ALA A CA 1
ATOM 1581 C C . ALA A 1 199 ? -2.649 -5.989 -14.367 1.00 61.88 199 ALA A C 1
ATOM 1583 O O . ALA A 1 199 ? -3.736 -5.489 -14.686 1.00 61.88 199 ALA A O 1
ATOM 1584 N N . PRO A 1 200 ? -2.044 -5.665 -13.213 1.00 61.41 200 PRO A N 1
ATOM 1585 C CA . PRO A 1 200 ? -2.551 -4.635 -12.308 1.00 61.41 200 PRO A CA 1
ATOM 1586 C C . PRO A 1 200 ? -2.775 -3.289 -13.021 1.00 61.41 200 PRO A C 1
ATOM 1588 O O . PRO A 1 200 ? -2.103 -2.985 -14.000 1.00 61.41 200 PRO A O 1
ATOM 1591 N N . PHE A 1 201 ? -3.671 -2.438 -12.502 1.00 59.06 201 PHE A N 1
ATOM 1592 C CA . PHE A 1 201 ? -4.008 -1.139 -13.120 1.00 59.06 201 PHE A CA 1
ATOM 1593 C C . PHE A 1 201 ? -2.812 -0.187 -13.317 1.00 59.06 201 PHE A C 1
ATOM 1595 O O . PHE A 1 201 ? -2.903 0.744 -14.109 1.00 59.06 201 PHE A O 1
ATOM 1602 N N . ASN A 1 202 ? -1.713 -0.385 -12.587 1.00 77.75 202 ASN A N 1
ATOM 1603 C CA . ASN A 1 202 ? -0.479 0.395 -12.690 1.00 77.75 202 ASN A CA 1
ATOM 1604 C C . ASN A 1 202 ? 0.566 -0.205 -13.648 1.00 77.75 202 ASN A C 1
ATOM 1606 O O . ASN A 1 202 ? 1.675 0.325 -13.735 1.00 77.75 202 ASN A O 1
ATOM 1610 N N . VAL A 1 203 ? 0.226 -1.285 -14.359 1.00 87.44 203 VAL A N 1
ATOM 1611 C CA . VAL A 1 203 ? 1.108 -1.968 -15.308 1.00 87.44 203 VAL A CA 1
ATOM 1612 C C . VAL A 1 203 ? 0.539 -1.859 -16.718 1.00 87.44 203 VAL A C 1
ATOM 1614 O O . VAL A 1 203 ? -0.541 -2.367 -17.016 1.00 87.44 203 VAL A O 1
ATOM 1617 N N . VAL A 1 204 ? 1.299 -1.233 -17.609 1.00 89.88 204 VAL A N 1
ATOM 1618 C CA . VAL A 1 204 ? 1.032 -1.218 -19.045 1.00 89.88 204 VAL A CA 1
ATOM 1619 C C . VAL A 1 204 ? 1.824 -2.355 -19.675 1.00 89.88 204 VAL A C 1
ATOM 1621 O O . VAL A 1 204 ? 3.050 -2.292 -19.765 1.00 89.88 204 VAL A O 1
ATOM 1624 N N . VAL A 1 205 ? 1.128 -3.412 -20.090 1.00 90.12 205 VAL A N 1
ATOM 1625 C CA . VAL A 1 205 ? 1.753 -4.539 -20.791 1.00 90.12 205 VAL A CA 1
ATOM 1626 C C . VAL A 1 205 ? 1.800 -4.243 -22.282 1.00 90.12 205 VAL A C 1
ATOM 1628 O O . VAL A 1 205 ? 0.777 -3.930 -22.893 1.00 90.12 205 VAL A O 1
ATOM 1631 N N . VAL A 1 206 ? 2.984 -4.364 -22.874 1.00 90.50 206 VAL A N 1
ATOM 1632 C CA . VAL A 1 206 ? 3.216 -4.120 -24.300 1.00 90.50 206 VAL A CA 1
ATOM 1633 C C . VAL A 1 206 ? 4.015 -5.249 -24.943 1.00 90.50 206 VAL A C 1
ATOM 1635 O O . VAL A 1 206 ? 4.777 -5.926 -24.249 1.00 90.50 206 VAL A O 1
ATOM 1638 N N . PRO A 1 207 ? 3.895 -5.441 -26.273 1.00 88.75 207 PRO A N 1
ATOM 1639 C CA . PRO A 1 207 ? 4.836 -6.288 -26.987 1.00 88.75 207 PRO A CA 1
ATOM 1640 C C . PRO A 1 207 ? 6.271 -5.800 -26.764 1.00 88.75 207 PRO A C 1
ATOM 1642 O O . PRO A 1 207 ? 6.521 -4.592 -26.768 1.00 88.75 207 PRO A O 1
ATOM 1645 N N . GLY A 1 208 ? 7.222 -6.730 -26.669 1.00 84.19 208 GLY A N 1
ATOM 1646 C CA . GLY A 1 208 ? 8.653 -6.440 -26.486 1.00 84.19 208 GLY A CA 1
ATOM 1647 C C . GLY A 1 208 ? 9.358 -5.695 -27.631 1.00 84.19 208 GLY A C 1
ATOM 1648 O O . GLY A 1 208 ? 10.580 -5.593 -27.636 1.00 84.19 208 GLY A O 1
ATOM 1649 N N . THR A 1 209 ? 8.618 -5.164 -28.606 1.00 85.50 209 THR A N 1
ATOM 1650 C CA . THR A 1 209 ? 9.158 -4.322 -29.682 1.00 85.50 209 THR A CA 1
ATOM 1651 C C . THR A 1 209 ? 9.558 -2.945 -29.152 1.00 85.50 209 THR A C 1
ATOM 1653 O O . THR A 1 209 ? 8.812 -2.349 -28.367 1.00 85.50 209 THR A O 1
ATOM 1656 N N . LYS A 1 210 ? 10.655 -2.385 -29.670 1.00 86.25 210 LYS A N 1
ATOM 1657 C CA . LYS A 1 210 ? 11.141 -1.037 -29.337 1.00 86.25 210 LYS A CA 1
ATOM 1658 C C . LYS A 1 210 ? 10.047 0.032 -29.430 1.00 86.25 210 LYS A C 1
ATOM 1660 O O . LYS A 1 210 ? 9.888 0.827 -28.509 1.00 86.25 210 LYS A O 1
ATOM 1665 N N . GLU A 1 211 ? 9.283 0.049 -30.518 1.00 88.44 211 GLU A N 1
ATOM 1666 C CA . GLU A 1 211 ? 8.268 1.071 -30.792 1.00 88.44 211 GLU A CA 1
ATOM 1667 C C . GLU A 1 211 ? 7.123 1.023 -29.774 1.00 88.44 211 GLU A C 1
ATOM 1669 O O . GLU A 1 211 ? 6.667 2.066 -29.307 1.00 88.44 211 GLU A O 1
ATOM 1674 N N . SER A 1 212 ? 6.680 -0.181 -29.395 1.00 88.62 212 SER A N 1
ATOM 1675 C CA . SER A 1 212 ? 5.603 -0.348 -28.412 1.00 88.62 212 SER A CA 1
ATOM 1676 C C . SER A 1 212 ? 6.033 0.083 -27.012 1.00 88.62 212 SER A C 1
ATOM 1678 O O . SER A 1 212 ? 5.254 0.735 -26.319 1.00 88.62 212 SER A O 1
ATOM 1680 N N . ILE A 1 213 ? 7.272 -0.233 -26.616 1.00 89.19 213 ILE A N 1
ATOM 1681 C CA . ILE A 1 213 ? 7.828 0.182 -25.324 1.00 89.19 213 ILE A CA 1
ATOM 1682 C C . ILE A 1 213 ? 7.958 1.703 -25.272 1.00 89.19 213 ILE A C 1
ATOM 1684 O O . ILE A 1 213 ? 7.451 2.310 -24.335 1.00 89.19 213 ILE A O 1
ATOM 1688 N N . LEU A 1 214 ? 8.577 2.335 -26.277 1.00 88.31 214 LEU A N 1
ATOM 1689 C CA . LEU A 1 214 ? 8.761 3.792 -26.282 1.00 88.31 214 LEU A CA 1
ATOM 1690 C C . LEU A 1 214 ? 7.428 4.537 -26.252 1.00 88.31 214 LEU A C 1
ATOM 1692 O O . LEU A 1 214 ? 7.275 5.455 -25.451 1.00 88.31 214 LEU A O 1
ATOM 1696 N N . ARG A 1 215 ? 6.441 4.096 -27.043 1.00 88.75 215 ARG A N 1
ATOM 1697 C CA . ARG A 1 215 ? 5.098 4.685 -27.011 1.00 88.75 215 ARG A CA 1
ATOM 1698 C C . ARG A 1 215 ? 4.466 4.569 -25.623 1.00 88.75 215 ARG A C 1
ATOM 1700 O O . ARG A 1 215 ? 3.955 5.557 -25.111 1.00 88.75 215 ARG A O 1
ATOM 1707 N N . ALA A 1 216 ? 4.523 3.392 -25.000 1.00 90.19 216 ALA A N 1
ATOM 1708 C CA . ALA A 1 216 ? 3.954 3.199 -23.669 1.00 90.19 216 ALA A CA 1
ATOM 1709 C C . ALA A 1 216 ? 4.694 3.993 -22.589 1.00 90.19 216 ALA A C 1
ATOM 1711 O O . ALA A 1 216 ? 4.054 4.506 -21.675 1.00 90.19 216 ALA A O 1
ATOM 1712 N N . VAL A 1 217 ? 6.019 4.132 -22.691 1.00 89.94 217 VAL A N 1
ATOM 1713 C CA . VAL A 1 217 ? 6.806 4.986 -21.793 1.00 89.94 217 VAL A CA 1
ATOM 1714 C C . VAL A 1 217 ? 6.373 6.442 -21.929 1.00 89.94 217 VAL A C 1
ATOM 1716 O O . VAL A 1 217 ? 6.086 7.078 -20.917 1.00 89.94 217 VAL A O 1
ATOM 1719 N N . GLU A 1 218 ? 6.280 6.955 -23.157 1.00 86.50 218 GLU A N 1
ATOM 1720 C CA . GLU A 1 218 ? 5.802 8.312 -23.418 1.00 86.50 218 GLU A CA 1
ATOM 1721 C C . GLU A 1 218 ? 4.398 8.506 -22.839 1.00 86.50 218 GLU A C 1
ATOM 1723 O O . GLU A 1 218 ? 4.212 9.380 -21.999 1.00 86.50 218 GLU A O 1
ATOM 1728 N N . GLU A 1 219 ? 3.430 7.660 -23.193 1.00 85.31 219 GLU A N 1
ATOM 1729 C CA . GLU A 1 219 ? 2.055 7.735 -22.681 1.00 85.31 219 GLU A CA 1
ATOM 1730 C C . GLU A 1 219 ? 2.020 7.712 -21.141 1.00 85.31 219 GLU A C 1
ATOM 1732 O O . GLU A 1 219 ? 1.424 8.593 -20.520 1.00 85.31 219 GLU A O 1
ATOM 1737 N N . THR A 1 220 ? 2.754 6.790 -20.512 1.00 85.38 220 THR A N 1
ATOM 1738 C CA . THR A 1 220 ? 2.785 6.628 -19.048 1.00 85.38 220 THR A CA 1
ATOM 1739 C C . THR A 1 220 ? 3.433 7.819 -18.331 1.00 85.38 220 THR A C 1
ATOM 1741 O O . THR A 1 220 ? 3.021 8.179 -17.223 1.00 85.38 220 THR A O 1
ATOM 1744 N N . LEU A 1 221 ? 4.454 8.443 -18.929 1.00 81.75 221 LEU A N 1
ATOM 1745 C CA . LEU A 1 221 ? 5.133 9.613 -18.364 1.00 81.75 221 LEU A CA 1
ATOM 1746 C C . LEU A 1 221 ? 4.368 10.915 -18.627 1.00 81.75 221 LEU A C 1
ATOM 1748 O O . LEU A 1 221 ? 4.283 11.754 -17.725 1.00 81.75 221 LEU A O 1
ATOM 1752 N N . PHE A 1 222 ? 3.785 11.076 -19.819 1.00 68.44 222 PHE A N 1
ATOM 1753 C CA . PHE A 1 222 ? 2.955 12.228 -20.183 1.00 68.44 222 PHE A CA 1
ATOM 1754 C C . PHE A 1 222 ? 1.622 12.252 -19.420 1.00 68.44 222 PHE A C 1
ATOM 1756 O O . PHE A 1 222 ? 1.074 13.333 -19.190 1.00 68.44 222 PHE A O 1
ATOM 1763 N N . GLU A 1 223 ? 1.140 11.109 -18.924 1.00 61.69 223 GLU A N 1
ATOM 1764 C CA . GLU A 1 223 ? -0.003 11.002 -18.008 1.00 61.69 223 GLU A CA 1
ATOM 1765 C C . GLU A 1 223 ? 0.262 11.523 -16.574 1.00 61.69 223 GLU A C 1
ATOM 1767 O O . GLU A 1 223 ? -0.431 11.147 -15.630 1.00 61.69 223 GLU A O 1
ATOM 1772 N N . LYS A 1 224 ? 1.148 12.515 -16.371 1.00 60.53 224 LYS A N 1
ATOM 1773 C CA . LYS A 1 224 ? 1.094 13.398 -15.177 1.00 60.53 224 LYS A CA 1
ATOM 1774 C C . LYS A 1 224 ? -0.157 14.310 -15.183 1.00 60.53 224 LYS A C 1
ATOM 1776 O O . LYS A 1 224 ? -0.113 15.465 -14.766 1.00 60.53 224 LYS A O 1
ATOM 1781 N N . ARG A 1 225 ? -1.298 13.820 -15.676 1.00 61.81 225 ARG A N 1
ATOM 1782 C CA . ARG A 1 225 ? -2.591 14.500 -15.602 1.00 61.81 225 ARG A CA 1
ATOM 1783 C C . ARG A 1 225 ? -3.346 13.963 -14.404 1.00 61.81 225 ARG A C 1
ATOM 1785 O O . ARG A 1 225 ? -4.024 12.943 -14.472 1.00 61.81 225 ARG A O 1
ATOM 1792 N N . TYR A 1 226 ? -3.227 14.690 -13.305 1.00 74.00 226 TYR A N 1
ATOM 1793 C CA . TYR A 1 226 ? -4.182 14.587 -12.217 1.00 74.00 226 TYR A CA 1
ATOM 1794 C C . TYR A 1 226 ? -5.584 14.843 -12.776 1.00 74.00 226 TYR A C 1
ATOM 1796 O O . TYR A 1 226 ? -5.765 15.835 -13.487 1.00 74.00 226 TYR A O 1
ATOM 1804 N N . PRO A 1 227 ? -6.561 13.960 -12.517 1.00 77.44 227 PRO A N 1
ATOM 1805 C CA . PRO A 1 227 ? -7.918 14.199 -12.967 1.00 77.44 227 PRO A CA 1
ATOM 1806 C C . PRO A 1 227 ? -8.441 15.533 -12.434 1.00 77.44 227 PRO A C 1
ATOM 1808 O O . PRO A 1 227 ? -8.257 15.840 -11.256 1.00 77.44 227 PRO A O 1
ATOM 1811 N N . ASP A 1 228 ? -9.144 16.296 -13.273 1.00 80.69 228 ASP A N 1
ATOM 1812 C CA . ASP A 1 228 ? -9.642 17.630 -12.904 1.00 80.69 228 ASP A CA 1
ATOM 1813 C C . ASP A 1 228 ? -10.518 17.607 -11.640 1.00 80.69 228 ASP A C 1
ATOM 1815 O O . ASP A 1 228 ? -10.546 18.577 -10.881 1.00 80.69 228 ASP A O 1
ATOM 1819 N N . TYR A 1 229 ? -11.192 16.481 -11.370 1.00 85.12 229 TYR A N 1
ATOM 1820 C CA . TYR A 1 229 ? -12.041 16.319 -10.190 1.00 85.12 229 TYR A CA 1
ATOM 1821 C C . TYR A 1 229 ? -11.275 16.341 -8.863 1.00 85.12 229 TYR A C 1
ATOM 1823 O O . TYR A 1 229 ? -11.888 16.630 -7.837 1.00 85.12 229 TYR A O 1
ATOM 1831 N N . LEU A 1 230 ? -9.957 16.094 -8.855 1.00 85.19 230 LEU A N 1
ATOM 1832 C CA . LEU A 1 230 ? -9.138 16.244 -7.645 1.00 85.19 230 LEU A CA 1
ATOM 1833 C C . LEU A 1 230 ? -9.152 17.690 -7.127 1.00 85.19 230 LEU A C 1
ATOM 1835 O O . LEU A 1 230 ? -8.920 17.924 -5.945 1.00 85.19 230 LEU A O 1
ATOM 1839 N N . ASN A 1 231 ? -9.504 18.644 -7.995 1.00 79.69 231 ASN A N 1
ATOM 1840 C CA . ASN A 1 231 ? -9.569 20.067 -7.685 1.00 79.69 231 ASN A CA 1
ATOM 1841 C C . ASN A 1 231 ? -10.991 20.560 -7.365 1.00 79.69 231 ASN A C 1
ATOM 1843 O O . ASN A 1 231 ? -11.194 21.755 -7.147 1.00 79.69 231 ASN A O 1
ATOM 1847 N N . CYS A 1 232 ? -11.994 19.676 -7.355 1.00 84.44 232 CYS A N 1
ATOM 1848 C CA . CYS A 1 232 ? -13.390 20.048 -7.097 1.00 84.44 232 CYS A CA 1
ATOM 1849 C C . CYS A 1 232 ? -13.762 20.032 -5.604 1.00 84.44 232 CYS A C 1
ATOM 1851 O O . CYS A 1 232 ? -14.893 20.373 -5.253 1.00 84.44 232 CYS A O 1
ATOM 1853 N N . GLY A 1 233 ? -12.822 19.644 -4.734 1.00 86.31 233 GLY A N 1
ATOM 1854 C CA . GLY A 1 233 ? -13.071 19.379 -3.322 1.00 86.31 233 GLY A CA 1
ATOM 1855 C C . GLY A 1 233 ? -14.047 18.213 -3.097 1.00 86.31 233 GLY A C 1
ATOM 1856 O O . GLY A 1 233 ? -14.208 17.346 -3.947 1.00 86.31 233 GLY A O 1
ATOM 1857 N N . ASN A 1 234 ? -14.687 18.174 -1.931 1.00 92.44 234 ASN A N 1
ATOM 1858 C CA . ASN A 1 234 ? -15.579 17.123 -1.433 1.00 92.44 234 ASN A CA 1
ATOM 1859 C C . ASN A 1 234 ? -14.903 15.754 -1.433 1.00 92.44 234 ASN A C 1
ATOM 1861 O O . ASN A 1 234 ? -15.493 14.758 -1.850 1.00 92.44 234 ASN A O 1
ATOM 1865 N N . ALA A 1 235 ? -13.668 15.709 -0.926 1.00 92.44 235 ALA A N 1
ATOM 1866 C CA . ALA A 1 235 ? -12.898 14.477 -0.827 1.00 92.44 235 ALA A CA 1
ATOM 1867 C C . ALA A 1 235 ? -13.687 13.365 -0.114 1.00 92.44 235 ALA A C 1
ATOM 1869 O O . ALA A 1 235 ? -13.684 12.214 -0.548 1.00 92.44 235 ALA A O 1
ATOM 1870 N N . ALA A 1 236 ? -14.468 13.731 0.908 1.00 94.81 236 ALA A N 1
ATOM 1871 C CA . ALA A 1 236 ? -15.340 12.819 1.638 1.00 94.81 236 ALA A CA 1
ATOM 1872 C C . ALA A 1 236 ? -16.273 11.985 0.735 1.00 94.81 236 ALA A C 1
ATOM 1874 O O . ALA A 1 236 ? -16.631 10.870 1.110 1.00 94.81 236 ALA A O 1
ATOM 1875 N N . GLU A 1 237 ? -16.680 12.468 -0.447 1.00 95.50 237 GLU A N 1
ATOM 1876 C CA . GLU A 1 237 ? -17.565 11.723 -1.357 1.00 95.50 237 GLU A CA 1
ATOM 1877 C C . GLU A 1 237 ? -17.017 10.341 -1.730 1.00 95.50 237 GLU A C 1
ATOM 1879 O O . GLU A 1 237 ? -17.768 9.366 -1.761 1.00 95.50 237 GLU A O 1
ATOM 1884 N N . PHE A 1 238 ? -15.703 10.237 -1.917 1.00 95.00 238 PHE A N 1
ATOM 1885 C CA . PHE A 1 238 ? -15.037 9.013 -2.358 1.00 95.00 238 PHE A CA 1
ATOM 1886 C C . PHE A 1 238 ? -14.956 7.946 -1.259 1.00 95.00 238 PHE A C 1
ATOM 1888 O O . PHE A 1 238 ? -14.886 6.755 -1.558 1.00 95.00 238 PHE A O 1
ATOM 1895 N N . ILE A 1 239 ? -15.068 8.349 0.011 1.00 96.06 239 ILE A N 1
ATOM 1896 C CA . ILE A 1 239 ? -14.971 7.451 1.169 1.00 96.06 239 ILE A CA 1
ATOM 1897 C C . ILE A 1 239 ? -16.294 7.282 1.933 1.00 96.06 239 ILE A C 1
ATOM 1899 O O . ILE A 1 239 ? -16.421 6.386 2.770 1.00 96.06 239 ILE A O 1
ATOM 1903 N N . LYS A 1 240 ? -17.328 8.083 1.632 1.00 95.06 240 LYS A N 1
ATOM 1904 C CA . LYS A 1 240 ? -18.627 8.094 2.341 1.00 95.06 240 LYS A CA 1
ATOM 1905 C C . LYS A 1 240 ? -19.247 6.708 2.508 1.00 95.06 240 LYS A C 1
ATOM 1907 O O . LYS A 1 240 ? -19.790 6.402 3.570 1.00 95.06 240 LYS A O 1
ATOM 1912 N N . CYS A 1 241 ? -19.187 5.861 1.478 1.00 94.56 241 CYS A N 1
ATOM 1913 C CA . CYS A 1 241 ? -19.747 4.508 1.544 1.00 94.56 241 CYS A CA 1
ATOM 1914 C C . CYS A 1 241 ? -19.026 3.627 2.570 1.00 94.56 241 CYS A C 1
ATOM 1916 O O . CYS A 1 241 ? -19.681 2.878 3.295 1.00 94.56 241 CYS A O 1
ATOM 1918 N N . LEU A 1 242 ? -17.698 3.734 2.659 1.00 94.81 242 LEU A N 1
ATOM 1919 C CA . LEU A 1 242 ? -16.912 3.038 3.671 1.00 94.81 242 LEU A CA 1
ATOM 1920 C C . LEU A 1 242 ? -17.184 3.630 5.055 1.00 94.81 242 LEU A C 1
ATOM 1922 O O . LEU A 1 242 ? -17.548 2.893 5.969 1.00 94.81 242 LEU A O 1
ATOM 1926 N N . ALA A 1 243 ? -17.082 4.954 5.193 1.00 96.00 243 ALA A N 1
ATOM 1927 C CA . ALA A 1 243 ? -17.263 5.655 6.461 1.00 96.00 243 ALA A CA 1
ATOM 1928 C C . ALA A 1 243 ? -18.602 5.294 7.127 1.00 96.00 243 ALA A C 1
ATOM 1930 O O . ALA A 1 243 ? -18.631 4.967 8.312 1.00 96.00 243 ALA A O 1
ATOM 1931 N N . LYS A 1 244 ? -19.700 5.219 6.359 1.00 95.25 244 LYS A N 1
ATOM 1932 C CA . LYS A 1 244 ? -21.037 4.818 6.848 1.00 95.25 244 LYS A CA 1
ATOM 1933 C C . LYS A 1 244 ? -21.095 3.426 7.487 1.00 95.25 244 LYS A C 1
ATOM 1935 O O . LYS A 1 244 ? -21.956 3.188 8.332 1.00 95.25 244 LYS A O 1
ATOM 1940 N N . LYS A 1 245 ? -20.201 2.496 7.127 1.00 96.00 245 LYS A N 1
ATOM 1941 C CA . LYS A 1 245 ? -20.137 1.168 7.770 1.00 96.00 245 LYS A CA 1
ATOM 1942 C C . LYS A 1 245 ? -19.715 1.274 9.240 1.00 96.00 245 LYS A C 1
ATOM 1944 O O . LYS A 1 245 ? -20.152 0.470 10.070 1.00 96.00 245 LYS A O 1
ATOM 1949 N N . TYR A 1 246 ? -18.892 2.273 9.557 1.00 96.31 246 TYR A N 1
ATOM 1950 C CA . TYR A 1 246 ? -18.281 2.473 10.872 1.00 96.31 246 TYR A CA 1
ATOM 1951 C C . TYR A 1 246 ? -18.952 3.601 11.669 1.00 96.31 246 TYR A C 1
ATOM 1953 O O . TYR A 1 246 ? -19.091 3.485 12.887 1.00 96.31 246 TYR A O 1
ATOM 1961 N N . MET A 1 247 ? -19.445 4.634 10.986 1.00 96.69 247 MET A N 1
ATOM 1962 C CA . MET A 1 247 ? -20.080 5.822 11.561 1.00 96.69 247 MET A CA 1
ATOM 1963 C C . MET A 1 247 ? -21.596 5.638 11.687 1.00 96.69 247 MET A C 1
ATOM 1965 O O . MET A 1 247 ? -22.370 6.083 10.842 1.00 96.69 247 MET A O 1
ATOM 1969 N N . LYS A 1 248 ? -22.028 4.919 12.733 1.00 85.62 248 LYS A N 1
ATOM 1970 C CA . LYS A 1 248 ? -23.438 4.507 12.904 1.00 85.62 248 LYS A CA 1
ATOM 1971 C C . LYS A 1 248 ? -24.313 5.504 13.671 1.00 85.62 248 LYS A C 1
ATOM 1973 O O . LYS A 1 248 ? -25.490 5.627 13.351 1.00 85.62 248 LYS A O 1
ATOM 1978 N N . ALA A 1 249 ? -23.781 6.175 14.690 1.00 89.00 249 ALA A N 1
ATOM 1979 C CA . ALA A 1 249 ? -24.492 7.197 15.466 1.00 89.00 249 ALA A CA 1
ATOM 1980 C C . ALA A 1 249 ? -23.502 7.976 16.336 1.00 89.00 249 ALA A C 1
ATOM 1982 O O . ALA A 1 249 ? -22.520 7.388 16.763 1.00 89.00 249 ALA A O 1
ATOM 1983 N N . HIS A 1 250 ? -23.791 9.244 16.644 1.00 96.00 250 HIS A N 1
ATOM 1984 C CA . HIS A 1 250 ? -23.038 10.076 17.596 1.00 96.00 250 HIS A CA 1
ATOM 1985 C C . HIS A 1 250 ? -21.516 10.090 17.358 1.00 96.00 250 HIS A C 1
ATOM 1987 O O . HIS A 1 250 ? -20.730 9.678 18.214 1.00 96.00 250 HIS A O 1
ATOM 1993 N N . PHE A 1 251 ? -21.114 10.526 16.167 1.00 98.19 251 PHE A N 1
ATOM 1994 C CA . PHE A 1 251 ? -19.715 10.684 15.780 1.00 98.19 251 PHE A CA 1
ATOM 1995 C C . PHE A 1 251 ? -19.441 12.131 15.372 1.00 98.19 251 PHE A C 1
ATOM 1997 O O . PHE A 1 251 ? -20.362 12.847 14.974 1.00 98.19 251 PHE A O 1
ATOM 2004 N N . VAL A 1 252 ? -18.182 12.541 15.467 1.00 98.25 252 VAL A N 1
ATOM 2005 C CA . VAL A 1 252 ? -17.715 13.839 14.964 1.00 98.25 252 VAL A CA 1
ATOM 2006 C C . VAL A 1 252 ? -17.105 13.681 13.575 1.00 98.25 252 VAL A C 1
ATOM 2008 O O . VAL A 1 252 ? -16.466 12.670 13.288 1.00 98.25 252 VAL A O 1
ATOM 2011 N N . ASP A 1 253 ? -17.337 14.669 12.721 1.00 98.25 253 ASP A N 1
ATOM 2012 C CA . ASP A 1 253 ? -16.799 14.766 11.366 1.00 98.25 253 ASP A CA 1
ATOM 2013 C C . ASP A 1 253 ? -15.856 15.969 11.296 1.00 98.25 253 ASP A C 1
ATOM 2015 O O . ASP A 1 253 ? -16.308 17.114 11.291 1.00 98.25 253 ASP A O 1
ATOM 2019 N N . VAL A 1 254 ? -14.553 15.697 11.329 1.00 98.12 254 VAL A N 1
ATOM 2020 C CA . VAL A 1 254 ? -13.494 16.691 11.511 1.00 98.12 254 VAL A CA 1
ATOM 2021 C C . VAL A 1 254 ? -12.872 17.091 10.178 1.00 98.12 254 VAL A C 1
ATOM 2023 O O . VAL A 1 254 ? -12.369 16.242 9.438 1.00 98.12 254 VAL A O 1
ATOM 2026 N N . GLY A 1 255 ? -12.847 18.397 9.911 1.00 95.44 255 GLY A N 1
ATOM 2027 C CA . GLY A 1 255 ? -12.394 18.976 8.646 1.00 95.44 255 GLY A CA 1
ATOM 2028 C C . GLY A 1 255 ? -13.440 18.876 7.541 1.00 95.44 255 GLY A C 1
ATOM 2029 O O . GLY A 1 255 ? -13.106 18.791 6.364 1.00 95.44 255 GLY A O 1
ATOM 2030 N N . CYS A 1 256 ? -14.723 18.851 7.902 1.00 94.69 256 CYS A N 1
ATOM 2031 C CA . CYS A 1 256 ? -15.793 18.629 6.938 1.00 94.69 256 CYS A CA 1
ATOM 2032 C C . CYS A 1 256 ? -16.040 19.812 5.991 1.00 94.69 256 CYS A C 1
ATOM 2034 O O . CYS A 1 256 ? -16.648 19.632 4.931 1.00 94.69 256 CYS A O 1
ATOM 2036 N N . SER A 1 257 ? -15.624 21.029 6.373 1.00 92.88 257 SER A N 1
ATOM 2037 C CA . SER A 1 257 ? -15.919 22.269 5.651 1.00 92.88 257 SER A CA 1
ATOM 2038 C C . SER A 1 257 ? -17.390 22.322 5.198 1.00 92.88 257 SER A C 1
ATOM 2040 O O . SER A 1 257 ? -18.299 22.148 6.011 1.00 92.88 257 SER A O 1
ATOM 2042 N N . ALA A 1 258 ? -17.661 22.539 3.907 1.00 94.50 258 ALA A N 1
ATOM 2043 C CA . ALA A 1 258 ? -19.018 22.626 3.367 1.00 94.50 258 ALA A CA 1
ATOM 2044 C C . ALA A 1 258 ? -19.697 21.260 3.126 1.00 94.50 258 ALA A C 1
ATOM 2046 O O . ALA A 1 258 ? -20.830 21.227 2.639 1.00 94.50 258 ALA A O 1
ATOM 2047 N N . TRP A 1 259 ? -19.032 20.138 3.425 1.00 95.44 259 TRP A N 1
ATOM 2048 C CA . TRP A 1 259 ? -19.469 18.792 3.033 1.00 95.44 259 TRP A CA 1
ATOM 2049 C C . TRP A 1 259 ? -19.519 17.779 4.187 1.00 95.44 259 TRP A C 1
ATOM 2051 O O . TRP A 1 259 ? -18.947 16.691 4.065 1.00 95.44 259 TRP A O 1
ATOM 2061 N N . PRO A 1 260 ? -20.249 18.066 5.277 1.00 95.56 260 PRO A N 1
ATOM 2062 C CA . PRO A 1 260 ? -20.387 17.117 6.371 1.00 95.56 260 PRO A CA 1
ATOM 2063 C C . PRO A 1 260 ? -21.027 15.798 5.929 1.00 95.56 260 PRO A C 1
ATOM 2065 O O . PRO A 1 260 ? -21.997 15.760 5.161 1.00 95.56 260 PRO A O 1
ATOM 2068 N N . ILE A 1 261 ? -20.503 14.694 6.453 1.00 94.44 261 ILE A N 1
ATOM 2069 C CA . ILE A 1 261 ? -21.120 13.380 6.392 1.00 94.44 261 ILE A CA 1
ATOM 2070 C C . ILE A 1 261 ? -22.457 13.449 7.141 1.00 94.44 261 ILE A C 1
ATOM 2072 O O . ILE A 1 261 ? -22.515 13.888 8.292 1.00 94.44 261 ILE A O 1
ATOM 2076 N N . PRO A 1 262 ? -23.554 12.966 6.528 1.00 93.00 262 PRO A N 1
ATOM 2077 C CA . PRO A 1 262 ? -24.854 12.936 7.183 1.00 93.00 262 PRO A CA 1
ATOM 2078 C C . PRO A 1 262 ? -24.811 12.267 8.565 1.00 93.00 262 PRO A C 1
ATOM 2080 O O . PRO A 1 262 ? -24.264 11.173 8.714 1.00 93.00 262 PRO A O 1
ATOM 2083 N N . ASN A 1 263 ? -25.467 12.898 9.544 1.00 93.19 263 ASN A N 1
ATOM 2084 C CA . ASN A 1 263 ? -25.531 12.493 10.958 1.00 93.19 263 ASN A CA 1
ATOM 2085 C C . ASN A 1 263 ? -24.219 12.631 11.755 1.00 93.19 263 ASN A C 1
ATOM 2087 O O . ASN A 1 263 ? -24.208 12.273 12.935 1.00 93.19 263 ASN A O 1
ATOM 2091 N N . GLY A 1 264 ? -23.144 13.133 11.143 1.00 96.50 264 GLY A N 1
ATOM 2092 C CA . GLY A 1 264 ? -21.945 13.555 11.858 1.00 96.50 264 GLY A CA 1
ATOM 2093 C C . GLY A 1 264 ? -22.159 14.909 12.524 1.00 96.50 264 GLY A C 1
ATOM 2094 O O . GLY A 1 264 ? -22.901 15.750 12.015 1.00 96.50 264 GLY A O 1
ATOM 2095 N N . ILE A 1 265 ? -21.517 15.116 13.669 1.00 98.12 265 ILE A N 1
ATOM 2096 C CA . ILE A 1 265 ? -21.394 16.434 14.291 1.00 98.12 265 ILE A CA 1
ATOM 2097 C C . ILE A 1 265 ? -20.243 17.147 13.566 1.00 98.12 265 ILE A C 1
ATOM 2099 O O . ILE A 1 265 ? -19.102 16.703 13.715 1.00 98.12 265 ILE A O 1
ATOM 2103 N N . PRO A 1 266 ? -20.513 18.189 12.758 1.00 97.75 266 PRO A N 1
ATOM 2104 C CA . PRO A 1 266 ? -19.480 18.845 11.968 1.00 97.75 266 PRO A CA 1
ATOM 2105 C C . PRO A 1 266 ? -18.513 19.605 12.875 1.00 97.75 266 PRO A C 1
ATOM 2107 O O . PRO A 1 266 ? -18.939 20.404 13.713 1.00 97.75 266 PRO A O 1
ATOM 2110 N N . VAL A 1 267 ? -17.220 19.375 12.684 1.00 97.50 267 VAL A N 1
ATOM 2111 C CA . VAL A 1 267 ? -16.133 20.060 13.382 1.00 97.50 267 VAL A CA 1
ATOM 2112 C C . VAL A 1 267 ? -15.127 20.555 12.350 1.00 97.50 267 VAL A C 1
ATOM 2114 O O . VAL A 1 267 ? -14.646 19.806 11.508 1.00 97.50 267 VAL A O 1
ATOM 2117 N N . ASP A 1 268 ? -14.793 21.831 12.422 1.00 94.94 268 ASP A N 1
ATOM 2118 C CA . ASP A 1 268 ? -13.762 22.499 11.640 1.00 94.94 268 ASP A CA 1
ATOM 2119 C C . ASP A 1 268 ? -12.971 23.423 12.590 1.00 94.94 268 ASP A C 1
ATOM 2121 O O . ASP A 1 268 ? -13.255 23.512 13.787 1.00 94.94 268 ASP A O 1
ATOM 2125 N N . MET A 1 269 ? -11.984 24.151 12.076 1.00 87.44 269 MET A N 1
ATOM 2126 C CA . MET A 1 269 ? -11.113 25.032 12.865 1.00 87.44 269 MET A CA 1
ATOM 2127 C C . MET A 1 269 ? -11.873 26.104 13.660 1.00 87.44 269 MET A C 1
ATOM 2129 O O . MET A 1 269 ? -11.352 26.633 14.637 1.00 87.44 269 MET A O 1
ATOM 2133 N N . GLN A 1 270 ? -13.090 26.450 13.237 1.00 89.88 270 GLN A N 1
ATOM 2134 C CA . GLN A 1 270 ? -13.913 27.490 13.859 1.00 89.88 270 GLN A CA 1
ATOM 2135 C C . GLN A 1 270 ? -14.714 27.003 15.070 1.00 89.88 270 GLN A C 1
ATOM 2137 O O . GLN A 1 270 ? -15.206 27.844 15.816 1.00 89.88 270 GLN A O 1
ATOM 2142 N N . ASN A 1 271 ? -14.880 25.688 15.234 1.00 95.06 271 ASN A N 1
ATOM 2143 C CA . ASN A 1 271 ? -15.681 25.089 16.302 1.00 95.06 271 ASN A CA 1
ATOM 2144 C C . ASN A 1 271 ? -14.991 23.859 16.923 1.00 95.06 271 ASN A C 1
ATOM 2146 O O . ASN A 1 271 ? -15.634 22.865 17.278 1.00 95.06 271 ASN A O 1
ATOM 2150 N N . ARG A 1 272 ? -13.657 23.908 17.020 1.00 94.25 272 ARG A N 1
ATOM 2151 C CA . ARG A 1 272 ? -12.820 22.828 17.568 1.00 94.25 272 ARG A CA 1
ATOM 2152 C C . ARG A 1 272 ? -13.143 22.520 19.034 1.00 94.25 272 ARG A C 1
ATOM 2154 O O . ARG A 1 272 ? -12.945 21.384 19.471 1.00 94.25 272 ARG A O 1
ATOM 2161 N N . GLU A 1 273 ? -13.723 23.472 19.764 1.00 96.56 273 GLU A N 1
ATOM 2162 C CA . GLU A 1 273 ? -14.171 23.304 21.149 1.00 96.56 273 GLU A CA 1
ATOM 2163 C C . GLU A 1 273 ? -15.164 22.147 21.327 1.00 96.56 273 GLU A C 1
ATOM 2165 O O . GLU A 1 273 ? -15.206 21.538 22.390 1.00 96.56 273 GLU A O 1
ATOM 2170 N N . VAL A 1 274 ? -15.887 21.744 20.270 1.00 96.88 274 VAL A N 1
ATOM 2171 C CA . VAL A 1 274 ? -16.748 20.547 20.286 1.00 96.88 274 VAL A CA 1
ATOM 2172 C C . VAL A 1 274 ? -15.976 19.291 20.709 1.00 96.88 274 VAL A C 1
ATOM 2174 O O . VAL A 1 274 ? -16.541 18.418 21.365 1.00 96.88 274 VAL A O 1
ATOM 2177 N N . ILE A 1 275 ? -14.697 19.185 20.340 1.00 97.25 275 ILE A N 1
ATOM 2178 C CA . ILE A 1 275 ? -13.819 18.073 20.724 1.00 97.25 275 ILE A CA 1
ATOM 2179 C C . ILE A 1 275 ? -13.034 18.407 21.995 1.00 97.25 275 ILE A C 1
ATOM 2181 O O . ILE A 1 275 ? -12.859 17.535 22.847 1.00 97.25 275 ILE A O 1
ATOM 2185 N N . GLU A 1 276 ? -12.544 19.640 22.134 1.00 97.50 276 GLU A N 1
ATOM 2186 C CA . GLU A 1 276 ? -11.724 20.039 23.288 1.00 97.50 276 GLU A CA 1
ATOM 2187 C C . GLU A 1 276 ? -12.523 19.961 24.598 1.00 97.50 276 GLU A C 1
ATOM 2189 O O . GLU A 1 276 ? -12.041 19.375 25.570 1.00 97.50 276 GLU A O 1
ATOM 2194 N N . ASP A 1 277 ? -13.774 20.426 24.589 1.00 98.19 277 ASP A N 1
ATOM 2195 C CA . ASP A 1 277 ? -14.656 20.450 25.761 1.00 98.19 277 ASP A CA 1
ATOM 2196 C C . ASP A 1 277 ? -15.422 19.133 25.966 1.00 98.19 277 ASP A C 1
ATOM 2198 O O . ASP A 1 277 ? -16.047 18.921 27.012 1.00 98.19 277 ASP A O 1
ATOM 2202 N N . ALA A 1 278 ? -15.389 18.217 24.990 1.00 98.19 278 ALA A N 1
ATOM 2203 C CA . ALA A 1 278 ? -16.053 16.928 25.124 1.00 98.19 278 ALA A CA 1
ATOM 2204 C C . ALA A 1 278 ? -15.431 16.102 26.267 1.00 98.19 278 ALA A C 1
ATOM 2206 O O . ALA A 1 278 ? -14.199 16.032 26.397 1.00 98.19 278 ALA A O 1
ATOM 2207 N N . PRO A 1 279 ? -16.254 15.408 27.076 1.00 98.38 279 PRO A N 1
ATOM 2208 C CA . PRO A 1 279 ? -15.757 14.431 28.034 1.00 98.38 279 PRO A CA 1
ATOM 2209 C C . PRO A 1 279 ? -14.974 13.305 27.351 1.00 98.38 279 PRO A C 1
ATOM 2211 O O . PRO A 1 279 ? -15.176 12.988 26.176 1.00 98.38 279 PRO A O 1
ATOM 2214 N N . ASP A 1 280 ? -14.120 12.635 28.117 1.00 98.62 280 ASP A N 1
ATOM 2215 C CA . ASP A 1 280 ? -13.476 11.406 27.661 1.00 98.62 280 ASP A CA 1
ATOM 2216 C C . ASP A 1 280 ? -14.534 10.364 27.278 1.00 98.62 280 ASP A C 1
ATOM 2218 O O . ASP A 1 280 ? -15.557 10.214 27.951 1.00 98.62 280 ASP A O 1
ATOM 2222 N N . ASN A 1 281 ? -14.265 9.596 26.220 1.00 98.31 281 ASN A N 1
ATOM 2223 C CA . ASN A 1 281 ? -15.134 8.508 25.764 1.00 98.31 281 ASN A CA 1
ATOM 2224 C C . ASN A 1 281 ? -16.579 8.939 25.419 1.00 98.31 281 ASN A C 1
ATOM 2226 O O . ASN A 1 281 ? -17.523 8.165 25.598 1.00 98.31 281 ASN A O 1
ATOM 2230 N N . HIS A 1 282 ? -16.766 10.166 24.937 1.00 98.19 282 HIS A N 1
ATOM 2231 C CA . HIS A 1 282 ? -18.075 10.736 24.630 1.00 98.19 282 HIS A CA 1
ATOM 2232 C C . HIS A 1 282 ? -18.653 10.288 23.274 1.00 98.19 282 HIS A C 1
ATOM 2234 O O . HIS A 1 282 ? -19.833 9.933 23.174 1.00 98.19 282 HIS A O 1
ATOM 2240 N N . PHE A 1 283 ? -17.838 10.271 22.219 1.00 98.38 283 PHE A N 1
ATOM 2241 C CA . PHE A 1 283 ? -18.288 9.969 20.861 1.00 98.38 283 PHE A CA 1
ATOM 2242 C C . PHE A 1 283 ? -18.181 8.476 20.547 1.00 98.38 283 PHE A C 1
ATOM 2244 O O . PHE A 1 283 ? -17.267 7.778 20.985 1.00 98.38 283 PHE A O 1
ATOM 2251 N N . ALA A 1 284 ? -19.116 7.960 19.751 1.00 98.06 284 ALA A N 1
ATOM 2252 C CA . ALA A 1 284 ? -19.067 6.581 19.270 1.00 98.06 284 ALA A CA 1
ATOM 2253 C C . ALA A 1 284 ? -18.104 6.392 18.088 1.00 98.06 284 ALA A C 1
ATOM 2255 O O . ALA A 1 284 ? -17.797 5.254 17.729 1.00 98.06 284 ALA A O 1
ATOM 2256 N N . GLY A 1 285 ? -17.633 7.485 17.495 1.00 98.25 285 GLY A N 1
ATOM 2257 C CA . GLY A 1 285 ? -16.583 7.470 16.496 1.00 98.25 285 GLY A CA 1
ATOM 2258 C C . GLY A 1 285 ? -16.148 8.869 16.084 1.00 98.25 285 GLY A C 1
ATOM 2259 O O . GLY A 1 285 ? -16.719 9.870 16.521 1.00 98.25 285 GLY A O 1
ATOM 2260 N N . LEU A 1 286 ? -15.138 8.905 15.230 1.00 98.56 286 LEU A N 1
ATOM 2261 C CA . LEU A 1 286 ? -14.612 10.100 14.597 1.00 98.56 286 LEU A CA 1
ATOM 2262 C C . LEU A 1 286 ? -14.310 9.776 13.141 1.00 98.56 286 LEU A C 1
ATOM 2264 O O . LEU A 1 286 ? -13.688 8.756 12.840 1.00 98.56 286 LEU A O 1
ATOM 2268 N N . PHE A 1 287 ? -14.749 10.644 12.249 1.00 98.56 287 PHE A N 1
ATOM 2269 C CA . PHE A 1 287 ? -14.353 10.641 10.855 1.00 98.56 287 PHE A CA 1
ATOM 2270 C C . PHE A 1 287 ? -13.561 11.915 10.580 1.00 98.56 287 PHE A C 1
ATOM 2272 O O . PHE A 1 287 ? -13.906 12.972 11.098 1.00 98.56 287 PHE A O 1
ATOM 2279 N N . SER A 1 288 ? -12.503 11.814 9.787 1.00 98.12 288 SER A N 1
ATOM 2280 C CA . SER A 1 288 ? -11.777 12.974 9.292 1.00 98.12 288 SER A CA 1
ATOM 2281 C C . SER A 1 288 ? -11.341 12.733 7.856 1.00 98.12 288 SER A C 1
ATOM 2283 O O . SER A 1 288 ? -10.778 11.678 7.548 1.00 98.12 288 SER A O 1
ATOM 2285 N N . SER A 1 289 ? -11.605 13.704 6.981 1.00 96.62 289 SER A N 1
ATOM 2286 C CA . SER A 1 289 ? -11.156 13.682 5.590 1.00 96.62 289 SER A CA 1
ATOM 2287 C C . SER A 1 289 ? -10.376 14.934 5.243 1.00 96.62 289 SER A C 1
ATOM 2289 O O . SER A 1 289 ? -10.925 16.018 5.406 1.00 96.62 289 SER A O 1
ATOM 2291 N N . HIS A 1 290 ? -9.173 14.766 4.693 1.00 94.44 290 HIS A N 1
ATOM 2292 C CA . HIS A 1 290 ? -8.339 15.852 4.165 1.00 94.44 290 HIS A CA 1
ATOM 2293 C C . HIS A 1 290 ? -8.254 17.041 5.139 1.00 94.44 290 HIS A C 1
ATOM 2295 O O . HIS A 1 290 ? -8.707 18.151 4.874 1.00 94.44 290 HIS A O 1
ATOM 2301 N N . CYS A 1 291 ? -7.783 16.740 6.348 1.00 95.44 291 CYS A N 1
ATOM 2302 C CA . CYS A 1 291 ? -7.751 17.662 7.479 1.00 95.44 291 CYS A CA 1
ATOM 2303 C C . CYS A 1 291 ? -6.411 17.571 8.205 1.00 95.44 291 CYS A C 1
ATOM 2305 O O . CYS A 1 291 ? -5.758 18.582 8.456 1.00 95.44 291 CYS A O 1
ATOM 2307 N N . LEU A 1 292 ? -5.981 16.350 8.530 1.00 96.31 292 LEU A N 1
ATOM 2308 C CA . LEU A 1 292 ? -4.815 16.120 9.373 1.00 96.31 292 LEU A CA 1
ATOM 2309 C C . LEU A 1 292 ? -3.515 16.653 8.745 1.00 96.31 292 LEU A C 1
ATOM 2311 O O . LEU A 1 292 ? -2.656 17.144 9.469 1.00 96.31 292 LEU A O 1
ATOM 2315 N N . GLU A 1 293 ? -3.383 16.634 7.417 1.00 94.81 293 GLU A N 1
ATOM 2316 C CA . GLU A 1 293 ? -2.262 17.196 6.643 1.00 94.81 293 GLU A CA 1
ATOM 2317 C C . GLU A 1 293 ? -2.083 18.717 6.808 1.00 94.81 293 GLU A C 1
ATOM 2319 O O . GLU A 1 293 ? -1.012 19.266 6.525 1.00 94.81 293 GLU A O 1
ATOM 2324 N N . HIS A 1 294 ? -3.116 19.403 7.300 1.00 93.75 294 HIS A N 1
ATOM 2325 C CA . HIS A 1 294 ? -3.095 20.827 7.623 1.00 93.75 294 HIS A CA 1
ATOM 2326 C C . HIS A 1 294 ? -2.651 21.109 9.068 1.00 93.75 294 HIS A C 1
ATOM 2328 O O . HIS A 1 294 ? -2.475 22.269 9.443 1.00 93.75 294 HIS A O 1
ATOM 2334 N N . ILE A 1 295 ? -2.459 20.072 9.890 1.00 94.62 295 ILE A N 1
ATOM 2335 C CA . ILE A 1 295 ? -2.180 20.187 11.324 1.00 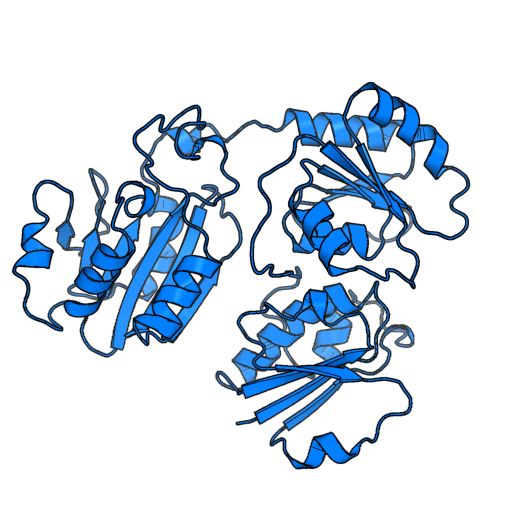94.62 295 ILE A CA 1
ATOM 2336 C C . ILE A 1 295 ? -0.718 19.828 11.594 1.00 94.62 295 ILE A C 1
ATOM 2338 O O . ILE A 1 295 ? -0.303 18.690 11.402 1.00 94.62 295 ILE A O 1
ATOM 2342 N N . THR A 1 296 ? 0.073 20.796 12.068 1.00 93.56 296 THR A N 1
ATOM 2343 C CA . THR A 1 296 ? 1.500 20.590 12.385 1.00 93.56 296 THR A CA 1
ATOM 2344 C C . THR A 1 296 ? 1.683 19.565 13.505 1.00 93.56 296 THR A C 1
ATOM 2346 O O . THR A 1 296 ? 2.473 18.635 13.384 1.00 93.56 296 THR A O 1
ATOM 2349 N N . GLU A 1 297 ? 0.907 19.714 14.580 1.00 96.56 297 GLU A N 1
ATOM 2350 C CA . GLU A 1 297 ? 0.939 18.868 15.780 1.00 96.56 297 GLU A CA 1
ATOM 2351 C C . GLU A 1 297 ? -0.053 17.696 15.646 1.00 96.56 297 GLU A C 1
ATOM 2353 O O . GLU A 1 297 ? -0.897 17.451 16.511 1.00 96.56 297 GLU A O 1
ATOM 2358 N N . TRP A 1 298 ? -0.004 17.000 14.504 1.00 97.31 298 TRP A N 1
ATOM 2359 C CA . TRP A 1 298 ? -0.969 15.954 14.148 1.00 97.31 298 TRP A CA 1
ATOM 2360 C C . TRP A 1 298 ? -1.025 14.818 15.180 1.00 97.31 298 TRP A C 1
ATOM 2362 O O . TRP A 1 298 ? -2.088 14.249 15.413 1.00 97.31 298 TRP A O 1
ATOM 2372 N N . ALA A 1 299 ? 0.094 14.488 15.831 1.00 97.62 299 ALA A N 1
ATOM 2373 C CA . ALA A 1 299 ? 0.161 13.416 16.824 1.00 97.62 299 ALA A CA 1
ATOM 2374 C C . ALA A 1 299 ? -0.627 13.771 18.097 1.00 97.62 299 ALA A C 1
ATOM 2376 O O . ALA A 1 299 ? -1.356 12.941 18.654 1.00 97.62 299 ALA A O 1
ATOM 2377 N N . GLN A 1 300 ? -0.521 15.023 18.545 1.00 98.06 300 GLN A N 1
ATOM 2378 C CA . GLN A 1 300 ? -1.290 15.562 19.662 1.00 98.06 300 GLN A CA 1
ATOM 2379 C C . GLN A 1 300 ? -2.773 15.641 19.294 1.00 98.06 300 GLN A C 1
ATOM 2381 O O . GLN A 1 300 ? -3.622 15.295 20.116 1.00 98.06 300 GLN A O 1
ATOM 2386 N N . GLU A 1 301 ? -3.080 16.012 18.050 1.00 97.94 301 GLU A N 1
ATOM 2387 C CA . GLU A 1 301 ? -4.451 16.038 17.547 1.00 97.94 301 GLU A CA 1
ATOM 2388 C C . GLU A 1 301 ? -5.088 14.641 17.558 1.00 97.94 301 GLU A C 1
ATOM 2390 O O . GLU A 1 301 ? -6.157 14.451 18.135 1.00 97.94 301 GLU A O 1
ATOM 2395 N N . LEU A 1 302 ? -4.399 13.629 17.022 1.00 98.50 302 LEU A N 1
ATOM 2396 C CA . LEU A 1 302 ? -4.872 12.242 17.059 1.00 98.50 302 LEU A CA 1
ATOM 2397 C C . LEU A 1 302 ? -5.042 11.724 18.492 1.00 98.50 302 LEU A C 1
ATOM 2399 O O . LEU A 1 302 ? -5.969 10.962 18.769 1.00 98.50 302 LEU A O 1
ATOM 2403 N N . THR A 1 303 ? -4.188 12.159 19.421 1.00 98.62 303 THR A N 1
ATOM 2404 C CA . THR A 1 303 ? -4.312 11.820 20.848 1.00 98.62 303 THR A CA 1
ATOM 2405 C C . THR A 1 303 ? -5.580 12.428 21.456 1.00 98.62 303 THR A C 1
ATOM 2407 O O . THR A 1 303 ? -6.318 11.739 22.167 1.00 98.62 303 THR A O 1
ATOM 2410 N N . LEU A 1 304 ? -5.877 13.694 21.143 1.00 98.38 304 LEU A N 1
ATOM 2411 C CA . LEU A 1 304 ? -7.109 14.374 21.552 1.00 98.38 304 LEU A CA 1
ATOM 2412 C C . LEU A 1 304 ? -8.349 13.686 20.962 1.00 98.38 304 LEU A C 1
ATOM 2414 O O . LEU A 1 304 ? -9.312 13.413 21.679 1.00 98.38 304 LEU A O 1
ATOM 2418 N N . TRP A 1 305 ? -8.309 13.348 19.677 1.00 98.56 305 TRP A N 1
ATOM 2419 C CA . TRP A 1 305 ? -9.374 12.625 18.983 1.00 98.56 305 TRP A CA 1
ATOM 2420 C C . TRP A 1 305 ? -9.620 11.248 19.605 1.00 98.56 305 TRP A C 1
ATOM 2422 O O . TRP A 1 305 ? -10.758 10.871 19.878 1.00 98.56 305 TRP A O 1
ATOM 2432 N N . HIS A 1 306 ? -8.557 10.510 19.914 1.00 98.69 306 HIS A N 1
ATOM 2433 C CA . HIS A 1 306 ? -8.648 9.221 20.589 1.00 98.69 306 HIS A CA 1
ATOM 2434 C C . HIS A 1 306 ? -9.241 9.322 22.005 1.00 98.69 306 HIS A C 1
ATOM 2436 O O . HIS A 1 306 ? -10.035 8.461 22.399 1.00 98.69 306 HIS A O 1
ATOM 2442 N N . ARG A 1 307 ? -8.912 10.372 22.773 1.00 98.62 307 ARG A N 1
ATOM 2443 C CA . ARG A 1 307 ? -9.462 10.613 24.123 1.00 98.62 307 ARG A CA 1
ATOM 2444 C C . ARG A 1 307 ? -10.992 10.640 24.117 1.00 98.62 307 ARG A C 1
ATOM 2446 O O . ARG A 1 307 ? -11.621 9.985 24.950 1.00 98.62 307 ARG A O 1
ATOM 2453 N N . VAL A 1 308 ? -11.587 11.362 23.168 1.00 98.56 308 VAL A N 1
ATOM 2454 C CA . VAL A 1 308 ? -13.041 11.582 23.115 1.00 98.56 308 VAL A CA 1
ATOM 2455 C C . VAL A 1 308 ? -13.816 10.420 22.494 1.00 98.56 308 VAL A C 1
ATOM 2457 O O . VAL A 1 308 ? -15.027 10.332 22.678 1.00 98.56 308 VAL A O 1
ATOM 2460 N N . ILE A 1 309 ? -13.154 9.498 21.793 1.00 98.56 309 ILE A N 1
ATOM 2461 C CA . ILE A 1 309 ? -13.783 8.275 21.276 1.00 98.56 309 ILE A CA 1
ATOM 2462 C C . ILE A 1 309 ? -13.963 7.275 22.422 1.00 98.56 309 ILE A C 1
ATOM 2464 O O . ILE A 1 309 ? -13.048 7.036 23.208 1.00 98.56 309 ILE A O 1
ATOM 2468 N N . ARG A 1 310 ? -15.149 6.674 22.533 1.00 98.19 310 ARG A N 1
ATOM 2469 C CA . ARG A 1 310 ? -15.452 5.636 23.532 1.00 98.19 310 ARG A CA 1
ATOM 2470 C C . ARG A 1 310 ? -14.803 4.286 23.197 1.00 98.19 310 ARG A C 1
ATOM 2472 O O . ARG A 1 310 ? -14.566 4.025 22.018 1.00 98.19 310 ARG A O 1
ATOM 2479 N N . PRO A 1 311 ? -14.614 3.379 24.174 1.00 98.19 311 PRO A N 1
ATOM 2480 C CA . PRO A 1 311 ? -14.180 2.009 23.895 1.00 98.19 311 PRO A CA 1
ATOM 2481 C C . PRO A 1 311 ? -15.096 1.315 22.876 1.00 98.19 311 PRO A C 1
ATOM 2483 O O . PRO A 1 311 ? -16.324 1.414 22.955 1.00 98.19 311 PRO A O 1
ATOM 2486 N N . GLY A 1 312 ? -14.504 0.647 21.889 1.00 97.00 312 GLY A N 1
ATOM 2487 C CA . GLY A 1 312 ? -15.189 0.049 20.742 1.00 97.00 312 GLY A CA 1
ATOM 2488 C C . GLY A 1 312 ? -15.598 1.041 19.645 1.00 97.00 312 GLY A C 1
ATOM 2489 O O . GLY A 1 312 ? -16.088 0.618 18.590 1.00 97.00 312 GLY A O 1
ATOM 2490 N N . GLY A 1 313 ? -15.421 2.348 19.862 1.00 98.00 313 GLY A N 1
ATOM 2491 C CA . GLY A 1 313 ? -15.647 3.386 18.862 1.00 98.00 313 GLY A CA 1
ATOM 2492 C C . GLY A 1 313 ? -14.597 3.360 17.751 1.00 98.00 313 GLY A C 1
ATOM 2493 O O . GLY A 1 313 ? -13.495 2.849 17.938 1.00 98.00 313 GLY A O 1
ATOM 2494 N N . ALA A 1 314 ? -14.957 3.869 16.571 1.00 98.25 314 ALA A N 1
ATOM 2495 C CA . ALA A 1 314 ? -14.084 3.848 15.397 1.00 98.25 314 ALA A CA 1
ATOM 2496 C C . ALA A 1 314 ? -13.482 5.227 15.104 1.00 98.25 314 ALA A C 1
ATOM 2498 O O . ALA A 1 314 ? -14.180 6.231 15.205 1.00 98.25 314 ALA A O 1
ATOM 2499 N N . MET A 1 315 ? -12.226 5.261 14.672 1.00 98.62 315 MET A N 1
ATOM 2500 C CA . MET A 1 315 ? -11.605 6.405 14.011 1.00 98.62 315 MET A CA 1
ATOM 2501 C C . MET A 1 315 ? -11.411 6.051 12.537 1.00 98.62 315 MET A C 1
ATOM 2503 O O . MET A 1 315 ? -10.796 5.031 12.229 1.00 98.62 315 MET A O 1
ATOM 2507 N N . VAL A 1 316 ? -11.961 6.864 11.639 1.00 98.44 316 VAL A N 1
ATOM 2508 C CA . VAL A 1 316 ? -11.791 6.724 10.190 1.00 98.44 316 VAL A CA 1
ATOM 2509 C C . VAL A 1 316 ? -11.060 7.957 9.682 1.00 98.44 316 VAL A C 1
ATOM 2511 O O . VAL A 1 316 ? -11.602 9.058 9.732 1.00 98.44 316 VAL A O 1
ATOM 2514 N N . LEU A 1 317 ? -9.839 7.760 9.199 1.00 98.50 317 LEU A N 1
ATOM 2515 C CA . LEU A 1 317 ? -9.014 8.793 8.582 1.00 98.50 317 LEU A CA 1
ATOM 2516 C C . LEU A 1 317 ? -9.024 8.595 7.070 1.00 98.50 317 LEU A C 1
ATOM 2518 O O . LEU A 1 317 ? -8.886 7.464 6.607 1.00 98.50 317 LEU A O 1
ATOM 2522 N N . TYR A 1 318 ? -9.166 9.678 6.314 1.00 97.81 318 TYR A N 1
ATOM 2523 C CA . TYR A 1 318 ? -9.085 9.685 4.858 1.00 97.81 318 TYR A CA 1
ATOM 2524 C C . TYR A 1 318 ? -8.215 10.851 4.396 1.00 97.81 318 TYR A C 1
ATOM 2526 O O . TYR A 1 318 ? -8.587 12.006 4.574 1.00 97.81 318 TYR A O 1
ATOM 2534 N N . LEU A 1 319 ? -7.033 10.564 3.864 1.00 96.75 319 LEU A N 1
ATOM 2535 C CA . LEU A 1 319 ? -5.977 11.562 3.693 1.00 96.75 319 LEU A CA 1
ATOM 2536 C C . LEU A 1 319 ? -5.379 11.508 2.283 1.00 96.75 319 LEU A C 1
ATOM 2538 O O . LEU A 1 319 ? -5.414 10.444 1.654 1.00 96.75 319 LEU A O 1
ATOM 2542 N N . PRO A 1 320 ? -4.813 12.625 1.789 1.00 94.25 320 PRO A N 1
ATOM 2543 C CA . PRO A 1 320 ? -4.034 12.651 0.557 1.00 94.25 320 PRO A CA 1
ATOM 2544 C C . PRO A 1 320 ? -2.997 11.531 0.527 1.00 94.25 320 PRO A C 1
ATOM 2546 O O . PRO A 1 320 ? -2.244 11.360 1.483 1.00 94.25 320 PRO A O 1
ATOM 2549 N N . HIS A 1 321 ? -2.912 10.784 -0.573 1.00 91.75 321 HIS A N 1
ATOM 2550 C CA . HIS A 1 321 ? -1.828 9.824 -0.731 1.00 91.75 321 HIS A CA 1
ATOM 2551 C C . HIS A 1 321 ? -0.506 10.573 -0.888 1.00 91.75 321 HIS A C 1
ATOM 2553 O O . HIS A 1 321 ? -0.440 11.512 -1.685 1.00 91.75 321 HIS A O 1
ATOM 2559 N N . PRO A 1 322 ? 0.587 10.108 -0.266 1.00 86.44 322 PRO A N 1
ATOM 2560 C CA . PRO A 1 322 ? 1.908 10.726 -0.393 1.00 86.44 322 PRO A CA 1
ATOM 2561 C C . PRO A 1 322 ? 2.490 10.699 -1.813 1.00 86.44 322 PRO A C 1
ATOM 2563 O O . PRO A 1 322 ? 3.543 11.265 -2.052 1.00 86.44 322 PRO A O 1
ATOM 2566 N N . ARG A 1 323 ? 1.796 10.103 -2.790 1.00 80.44 323 ARG A N 1
ATOM 2567 C CA . ARG A 1 323 ? 2.181 10.108 -4.215 1.00 80.44 323 ARG A CA 1
ATOM 2568 C C . ARG A 1 323 ? 1.356 11.077 -5.053 1.00 80.44 323 ARG A C 1
ATOM 2570 O O . ARG A 1 323 ? 1.576 11.210 -6.250 1.00 80.44 323 ARG A O 1
ATOM 2577 N N . ALA A 1 324 ? 0.371 11.731 -4.450 1.00 85.38 324 ALA A N 1
ATOM 2578 C CA . ALA A 1 324 ? -0.357 12.806 -5.089 1.00 85.38 324 ALA A CA 1
ATOM 2579 C C . ALA A 1 324 ? 0.486 14.084 -4.989 1.00 85.38 324 ALA A C 1
ATOM 2581 O O . ALA A 1 324 ? 0.274 14.896 -4.095 1.00 85.38 324 ALA A O 1
ATOM 2582 N N . GLU A 1 325 ? 1.454 14.265 -5.893 1.00 80.62 325 GLU A N 1
ATOM 2583 C CA . GLU A 1 325 ? 2.367 15.425 -5.900 1.00 80.62 325 GLU A CA 1
ATOM 2584 C C . GLU A 1 325 ? 1.602 16.763 -5.877 1.00 80.62 325 GLU A C 1
ATOM 2586 O O . GLU A 1 325 ? 2.049 17.725 -5.260 1.00 80.62 325 GLU A O 1
ATOM 2591 N N . VAL A 1 326 ? 0.406 16.831 -6.483 1.00 83.50 326 VAL A N 1
ATOM 2592 C CA . VAL A 1 326 ? -0.478 18.018 -6.418 1.00 83.50 326 VAL A CA 1
ATOM 2593 C C . VAL A 1 326 ? -0.860 18.426 -4.999 1.00 83.50 326 VAL A C 1
ATOM 2595 O O . VAL A 1 326 ? -1.197 19.592 -4.775 1.00 83.50 326 VAL A O 1
ATOM 2598 N N . TRP A 1 327 ? -0.784 17.482 -4.063 1.00 85.88 327 TRP A N 1
ATOM 2599 C CA . TRP A 1 327 ? -1.102 17.621 -2.650 1.00 85.88 327 TRP A CA 1
ATOM 2600 C C . TRP A 1 327 ? 0.116 17.642 -1.737 1.00 85.88 327 TRP A C 1
ATOM 2602 O O . TRP A 1 327 ? -0.037 17.696 -0.520 1.00 85.88 327 TRP A O 1
ATOM 2612 N N . HIS A 1 328 ? 1.329 17.630 -2.284 1.00 83.31 328 HIS A N 1
ATOM 2613 C CA . HIS A 1 328 ? 2.520 17.728 -1.453 1.00 83.31 328 HIS A CA 1
ATOM 2614 C C . HIS A 1 328 ? 2.622 19.094 -0.787 1.00 83.31 328 HIS A C 1
ATOM 2616 O O . HIS A 1 328 ? 2.463 20.142 -1.421 1.00 83.31 328 HIS A O 1
ATOM 2622 N N . ALA A 1 329 ? 2.974 19.080 0.494 1.00 77.12 329 ALA A N 1
ATOM 2623 C CA . ALA A 1 329 ? 3.314 20.280 1.230 1.00 77.12 329 ALA A CA 1
ATOM 2624 C C . ALA A 1 329 ? 4.413 21.064 0.494 1.00 77.12 329 ALA A C 1
ATOM 2626 O O . ALA A 1 329 ? 5.481 20.536 0.186 1.00 77.12 329 ALA A O 1
ATOM 2627 N N . ARG A 1 330 ? 4.176 22.363 0.266 1.00 69.75 330 ARG A N 1
ATOM 2628 C CA . ARG A 1 330 ? 5.135 23.345 -0.290 1.00 69.75 330 ARG A CA 1
ATOM 2629 C C . ARG A 1 330 ? 5.492 23.192 -1.773 1.00 69.75 330 ARG A C 1
ATOM 2631 O O . ARG A 1 330 ? 5.856 24.203 -2.371 1.00 69.75 330 ARG A O 1
ATOM 2638 N N . THR A 1 331 ? 5.406 21.998 -2.353 1.00 71.06 331 THR A N 1
ATOM 2639 C CA . THR A 1 331 ? 5.724 21.730 -3.770 1.00 71.06 331 THR A CA 1
ATOM 2640 C C . THR A 1 331 ? 4.484 21.490 -4.628 1.00 71.06 331 THR A C 1
ATOM 2642 O O . THR A 1 331 ? 4.552 21.662 -5.845 1.00 71.06 331 THR A O 1
ATOM 2645 N N . GLY A 1 332 ? 3.349 21.147 -4.013 1.00 66.94 332 GLY A N 1
ATOM 2646 C CA . GLY A 1 332 ? 2.103 20.881 -4.715 1.00 66.94 332 GLY A CA 1
ATOM 2647 C C . GLY A 1 332 ? 1.547 22.120 -5.408 1.00 66.94 332 GLY A C 1
ATOM 2648 O O . GLY A 1 332 ? 1.390 23.187 -4.808 1.00 66.94 332 GLY A O 1
ATOM 2649 N N . SER A 1 333 ? 1.211 21.968 -6.688 1.00 66.00 333 SER A N 1
ATOM 2650 C CA . SER A 1 333 ? 0.705 23.055 -7.529 1.00 66.00 333 SER A CA 1
ATOM 2651 C C . SER A 1 333 ? -0.693 23.545 -7.139 1.00 66.00 333 SER A C 1
ATOM 2653 O O . SER A 1 333 ? -1.113 24.585 -7.640 1.00 66.00 333 SER A O 1
ATOM 2655 N N . TRP A 1 334 ? -1.423 22.812 -6.286 1.00 67.25 334 TRP A N 1
ATOM 2656 C CA . TRP A 1 334 ? -2.834 23.087 -5.995 1.00 67.25 334 TRP A CA 1
ATOM 2657 C C . TRP A 1 334 ? -3.101 23.578 -4.563 1.00 67.25 334 TRP A C 1
ATOM 2659 O O . TRP A 1 334 ? -3.590 24.688 -4.379 1.00 67.25 334 TRP A O 1
ATOM 2669 N N . VAL A 1 335 ? -2.733 22.806 -3.540 1.00 68.12 335 VAL A N 1
ATOM 2670 C CA . VAL A 1 335 ? -2.945 23.166 -2.114 1.00 68.12 335 VAL A CA 1
ATOM 2671 C C . VAL A 1 335 ? -1.931 24.182 -1.581 1.00 68.12 335 VAL A C 1
ATOM 2673 O O . VAL A 1 335 ? -2.123 24.785 -0.521 1.00 68.12 335 VAL A O 1
ATOM 2676 N N . GLY A 1 336 ? -0.840 24.416 -2.316 1.00 65.75 336 GLY A N 1
ATOM 2677 C CA . GLY A 1 336 ? 0.182 25.396 -1.965 1.00 65.75 336 GLY A CA 1
ATOM 2678 C C . GLY A 1 336 ? 0.773 25.168 -0.568 1.00 65.75 336 GLY A C 1
ATOM 2679 O O . GLY A 1 336 ? 1.264 24.090 -0.243 1.00 65.75 336 GLY A O 1
ATOM 2680 N N . LYS A 1 337 ? 0.758 26.211 0.272 1.00 71.94 337 LYS A N 1
ATOM 2681 C CA . LYS A 1 337 ? 1.303 26.179 1.645 1.00 71.94 337 LYS A CA 1
ATOM 2682 C C . LYS A 1 337 ? 0.303 25.689 2.701 1.00 71.94 337 LYS A C 1
ATOM 2684 O O . LYS A 1 337 ? 0.624 25.757 3.883 1.00 71.94 337 LYS A O 1
ATOM 2689 N N . GLN A 1 338 ? -0.906 25.282 2.305 1.00 82.44 338 GLN A N 1
ATOM 2690 C CA . GLN A 1 338 ? -1.938 24.875 3.262 1.00 82.44 338 GLN A CA 1
ATOM 2691 C C . GLN A 1 338 ? -1.646 23.504 3.872 1.00 82.44 338 GLN A C 1
ATOM 2693 O O . GLN A 1 338 ? -1.962 23.296 5.038 1.00 82.44 338 GLN A O 1
ATOM 2698 N N . HIS A 1 339 ? -1.036 22.589 3.114 1.00 89.12 339 HIS A N 1
ATOM 2699 C CA . HIS A 1 339 ? -0.521 21.338 3.666 1.00 89.12 339 HIS A CA 1
ATOM 2700 C C . HIS A 1 339 ? 0.806 21.637 4.354 1.00 89.12 339 HIS A C 1
ATOM 2702 O O . HIS A 1 339 ? 1.719 22.215 3.751 1.00 89.12 339 HIS A O 1
ATOM 2708 N N . VAL A 1 340 ? 0.902 21.269 5.629 1.00 90.50 340 VAL A N 1
ATOM 2709 C CA . VAL A 1 340 ? 2.095 21.521 6.448 1.00 90.50 340 VAL A CA 1
ATOM 2710 C C . VAL A 1 340 ? 2.979 20.283 6.568 1.00 90.50 340 VAL A C 1
ATOM 2712 O O . VAL A 1 340 ? 4.159 20.420 6.895 1.00 90.50 340 VAL A O 1
ATOM 2715 N N . TRP A 1 341 ? 2.441 19.107 6.235 1.00 92.00 341 TRP A N 1
ATOM 2716 C CA . TRP A 1 341 ? 3.159 17.838 6.141 1.00 92.00 341 TRP A CA 1
ATOM 2717 C C . TRP A 1 341 ? 2.461 16.873 5.165 1.00 92.00 341 TRP A C 1
ATOM 2719 O O . TRP A 1 341 ? 1.339 17.134 4.734 1.00 92.00 341 TRP A O 1
ATOM 2729 N N . ASN A 1 342 ? 3.134 15.775 4.808 1.00 89.88 342 ASN A N 1
ATOM 2730 C CA . ASN A 1 342 ? 2.605 14.725 3.932 1.00 89.88 342 ASN A CA 1
ATOM 2731 C C . ASN A 1 342 ? 2.301 13.475 4.776 1.00 89.88 342 ASN A C 1
ATOM 2733 O O . ASN A 1 342 ? 3.246 12.861 5.280 1.00 89.88 342 ASN A O 1
ATOM 2737 N N . PRO A 1 343 ? 1.024 13.100 4.970 1.00 92.12 343 PRO A N 1
ATOM 2738 C CA . PRO A 1 343 ? 0.684 11.916 5.742 1.00 92.12 343 PRO A CA 1
ATOM 2739 C C . PRO A 1 343 ? 1.131 10.622 5.062 1.00 92.12 343 PRO A C 1
ATOM 2741 O O . PRO A 1 343 ? 0.744 10.336 3.933 1.00 92.12 343 PRO A O 1
ATOM 2744 N N . GLU A 1 344 ? 1.883 9.806 5.794 1.00 89.38 344 GLU A N 1
ATOM 2745 C CA . GLU A 1 344 ? 2.276 8.463 5.370 1.00 89.38 344 GLU A CA 1
ATOM 2746 C C . GLU A 1 344 ? 1.368 7.410 6.030 1.00 89.38 344 GLU A C 1
ATOM 2748 O O . GLU A 1 344 ? 1.256 7.398 7.266 1.00 89.38 344 GLU A O 1
ATOM 2753 N N . PRO A 1 345 ? 0.742 6.491 5.265 1.00 89.75 345 PRO A N 1
ATOM 2754 C CA . PRO A 1 345 ? -0.156 5.479 5.822 1.00 89.75 345 PRO A CA 1
ATOM 2755 C C . PRO A 1 345 ? 0.498 4.639 6.923 1.00 89.75 345 PRO A C 1
ATOM 2757 O O . PRO A 1 345 ? -0.109 4.410 7.967 1.00 89.75 345 PRO A O 1
ATOM 2760 N N . VAL A 1 346 ? 1.750 4.212 6.718 1.00 84.50 346 VAL A N 1
ATOM 2761 C CA . VAL A 1 346 ? 2.492 3.363 7.669 1.00 84.50 346 VAL A CA 1
ATOM 2762 C C . VAL A 1 346 ? 2.755 4.104 8.979 1.00 84.50 346 VAL A C 1
ATOM 2764 O O . VAL A 1 346 ? 2.536 3.543 10.053 1.00 84.50 346 VAL A O 1
ATOM 2767 N N . THR A 1 347 ? 3.156 5.376 8.904 1.00 90.00 347 THR A N 1
ATOM 2768 C CA . THR A 1 347 ? 3.393 6.234 10.075 1.00 90.00 347 THR A CA 1
ATOM 2769 C C . THR A 1 347 ? 2.133 6.370 10.921 1.00 90.00 347 THR A C 1
ATOM 2771 O O . THR A 1 347 ? 2.176 6.186 12.137 1.00 90.00 347 THR A O 1
ATOM 2774 N N . LEU A 1 348 ? 0.992 6.633 10.281 1.00 96.44 348 LEU A N 1
ATOM 2775 C CA . LEU A 1 348 ? -0.287 6.758 10.973 1.00 96.44 348 LEU A CA 1
ATOM 2776 C C . LEU A 1 348 ? -0.771 5.428 11.551 1.00 96.44 348 LEU A C 1
ATOM 2778 O O . LEU A 1 348 ? -1.197 5.388 12.700 1.00 96.44 348 LEU A O 1
ATOM 2782 N N . VAL A 1 349 ? -0.667 4.330 10.799 1.00 94.94 349 VAL A N 1
ATOM 2783 C CA . VAL A 1 349 ? -1.019 2.985 11.282 1.00 94.94 349 VAL A CA 1
ATOM 2784 C C . VAL A 1 349 ? -0.197 2.613 12.516 1.00 94.94 349 VAL A C 1
ATOM 2786 O O . VAL A 1 349 ? -0.771 2.180 13.517 1.00 94.94 349 VAL A O 1
ATOM 2789 N N . ARG A 1 350 ? 1.126 2.829 12.482 1.00 90.81 350 ARG A N 1
ATOM 2790 C CA . ARG A 1 350 ? 2.008 2.610 13.636 1.00 90.81 350 ARG A CA 1
ATOM 2791 C C . ARG A 1 350 ? 1.614 3.483 14.815 1.00 90.81 350 ARG A C 1
ATOM 2793 O O . ARG A 1 350 ? 1.457 2.964 15.911 1.00 90.81 350 ARG A O 1
ATOM 2800 N N . PHE A 1 351 ? 1.383 4.777 14.600 1.00 97.06 351 PHE A N 1
ATOM 2801 C CA . PHE A 1 351 ? 0.981 5.681 15.676 1.00 97.06 351 PHE A CA 1
ATOM 2802 C C . PHE A 1 351 ? -0.334 5.240 16.337 1.00 97.06 351 PHE A C 1
ATOM 2804 O O . PHE A 1 351 ? -0.405 5.095 17.557 1.00 97.06 351 PHE A O 1
ATOM 2811 N N . LEU A 1 352 ? -1.367 4.949 15.542 1.00 97.94 352 LEU A N 1
ATOM 2812 C CA . LEU A 1 352 ? -2.658 4.488 16.056 1.00 97.94 352 LEU A CA 1
ATOM 2813 C C . LEU A 1 352 ? -2.524 3.167 16.831 1.00 97.94 352 LEU A C 1
ATOM 2815 O O . LEU A 1 352 ? -3.121 3.022 17.895 1.00 97.94 352 LEU A O 1
ATOM 2819 N N . LYS A 1 353 ? -1.723 2.218 16.335 1.00 95.31 353 LYS A N 1
ATOM 2820 C CA . LYS A 1 353 ? -1.550 0.896 16.953 1.00 95.31 353 LYS A CA 1
ATOM 2821 C C . LYS A 1 353 ? -0.652 0.926 18.189 1.00 95.31 353 LYS A C 1
ATOM 2823 O O . LYS A 1 353 ? -1.029 0.425 19.241 1.00 95.31 353 LYS A O 1
ATOM 2828 N N . GLU A 1 354 ? 0.544 1.482 18.056 1.00 94.94 354 GLU A N 1
ATOM 2829 C CA . GLU A 1 354 ? 1.622 1.371 19.042 1.00 94.94 354 GLU A CA 1
ATOM 2830 C C . GLU A 1 354 ? 1.550 2.469 20.106 1.00 94.94 354 GLU A C 1
ATOM 2832 O O . GLU A 1 354 ? 1.881 2.215 21.263 1.00 94.94 354 GLU A O 1
ATOM 2837 N N . VAL A 1 355 ? 1.092 3.674 19.742 1.00 97.25 355 VAL A N 1
ATOM 2838 C CA . VAL A 1 355 ? 0.999 4.812 20.673 1.00 97.25 355 VAL A CA 1
ATOM 2839 C C . VAL A 1 355 ? -0.394 4.911 21.281 1.00 97.25 355 VAL A C 1
ATOM 2841 O O . VAL A 1 355 ? -0.522 5.072 22.493 1.00 97.25 355 VAL A O 1
ATOM 2844 N N . LEU A 1 356 ? -1.445 4.802 20.464 1.00 98.12 356 LEU A N 1
ATOM 2845 C CA . LEU A 1 356 ? -2.824 4.933 20.952 1.00 98.12 356 LEU A CA 1
ATOM 2846 C C . LEU A 1 356 ? -3.452 3.598 21.373 1.00 98.12 356 LEU A C 1
ATOM 2848 O O . LEU A 1 356 ? -4.520 3.604 21.981 1.00 98.12 356 LEU A O 1
ATOM 2852 N N . GLY A 1 357 ? -2.810 2.462 21.083 1.00 97.38 357 GLY A N 1
ATOM 2853 C CA . GLY A 1 357 ? -3.330 1.137 21.433 1.00 97.38 357 GLY A CA 1
ATOM 2854 C C . GLY A 1 357 ? -4.581 0.734 20.649 1.00 97.38 357 GLY A C 1
ATOM 2855 O O . GLY A 1 357 ? -5.318 -0.146 21.089 1.00 97.38 357 GLY A O 1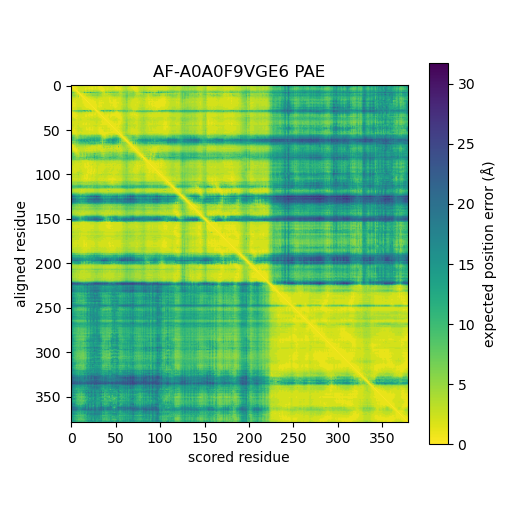
ATOM 2856 N N . MET A 1 358 ? -4.853 1.378 19.511 1.00 98.25 358 MET A N 1
ATOM 2857 C CA . MET A 1 358 ? -6.030 1.090 18.698 1.00 98.25 358 MET A CA 1
ATOM 2858 C C . MET A 1 358 ? -5.826 -0.166 17.846 1.00 98.25 358 MET A C 1
ATOM 2860 O O . MET A 1 358 ? -4.757 -0.409 17.287 1.00 98.25 358 MET A O 1
ATOM 2864 N N . ASN A 1 359 ? -6.893 -0.938 17.667 1.00 95.38 359 ASN A N 1
ATOM 2865 C CA .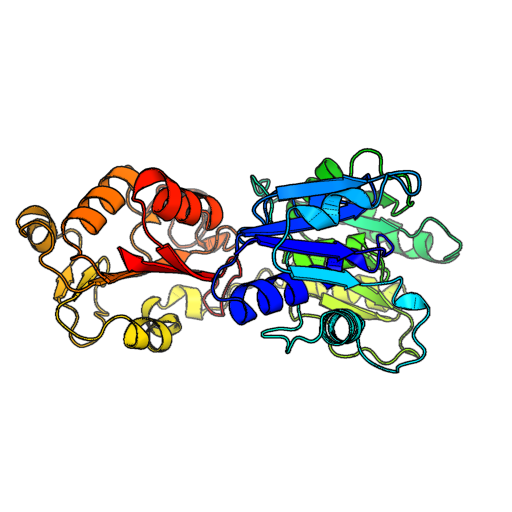 ASN A 1 359 ? -6.917 -2.055 16.736 1.00 95.38 359 ASN A CA 1
ATOM 2866 C C . ASN A 1 359 ? -7.160 -1.563 15.302 1.00 95.38 359 ASN A C 1
ATOM 2868 O O . ASN A 1 359 ? -8.187 -0.940 15.025 1.00 95.38 359 ASN A O 1
ATOM 2872 N N . ILE A 1 360 ? -6.254 -1.873 14.379 1.00 96.94 360 ILE A N 1
ATOM 2873 C CA . ILE A 1 360 ? -6.412 -1.544 12.958 1.00 96.94 360 ILE A CA 1
ATOM 2874 C C . ILE A 1 360 ? -7.395 -2.535 12.339 1.00 96.94 360 ILE A C 1
ATOM 2876 O O . ILE A 1 360 ? -7.120 -3.726 12.254 1.00 96.94 360 ILE A O 1
ATOM 2880 N N . VAL A 1 361 ? -8.561 -2.042 11.926 1.00 94.69 361 VAL A N 1
ATOM 2881 C CA . VAL A 1 361 ? -9.630 -2.871 11.353 1.00 94.69 361 VAL A CA 1
ATOM 2882 C C . VAL A 1 361 ? -9.455 -3.022 9.849 1.00 94.69 361 VAL A C 1
ATOM 2884 O O . VAL A 1 361 ? -9.626 -4.107 9.305 1.00 94.69 361 VAL A O 1
ATOM 2887 N N . GLU A 1 362 ? -9.153 -1.917 9.178 1.00 91.81 362 GLU A N 1
ATOM 2888 C CA . GLU A 1 362 ? -8.985 -1.852 7.732 1.00 91.81 362 GLU A CA 1
ATOM 2889 C C . GLU A 1 362 ? -8.092 -0.656 7.420 1.00 91.81 362 GLU A C 1
ATOM 2891 O O . GLU A 1 362 ? -8.251 0.398 8.028 1.00 91.81 362 GLU A O 1
ATOM 2896 N N . TYR A 1 363 ? -7.178 -0.770 6.468 1.00 92.81 363 TYR A N 1
ATOM 2897 C CA . TYR A 1 363 ? -6.552 0.405 5.879 1.00 92.81 363 TYR A CA 1
ATOM 2898 C C . TYR A 1 363 ? -6.090 0.093 4.462 1.00 92.81 363 TYR A C 1
ATOM 2900 O O . TYR A 1 363 ? -5.853 -1.062 4.109 1.00 92.81 363 TYR A O 1
ATOM 2908 N N . THR A 1 364 ? -5.945 1.126 3.645 1.00 84.88 364 THR A N 1
ATOM 2909 C CA . THR A 1 364 ? -5.287 1.009 2.348 1.00 84.88 364 THR A CA 1
ATOM 2910 C C . THR A 1 364 ? -3.998 1.810 2.371 1.00 84.88 364 THR A C 1
ATOM 2912 O O . THR A 1 364 ? -3.963 2.941 2.832 1.00 84.88 364 THR A O 1
ATOM 2915 N N . SER A 1 365 ? -2.925 1.210 1.871 1.00 78.56 365 SER A N 1
ATOM 2916 C CA . SER A 1 365 ? -1.711 1.922 1.470 1.00 78.56 365 SER A CA 1
ATOM 2917 C C . SER A 1 365 ? -1.782 2.424 0.029 1.00 78.56 365 SER A C 1
ATOM 2919 O O . SER A 1 365 ? -0.871 3.111 -0.393 1.00 78.56 365 SER A O 1
ATOM 2921 N N . ARG A 1 366 ? -2.819 2.039 -0.732 1.00 75.12 366 ARG A N 1
ATOM 2922 C CA . ARG A 1 366 ? -3.002 2.425 -2.133 1.00 75.12 366 ARG A CA 1
ATOM 2923 C C . ARG A 1 366 ? -3.767 3.718 -2.246 1.00 75.12 366 ARG A C 1
ATOM 2925 O O . ARG A 1 366 ? -4.706 3.952 -1.485 1.00 75.12 366 ARG A O 1
ATOM 2932 N N . ARG A 1 367 ? -3.439 4.447 -3.307 1.00 85.44 367 ARG A N 1
ATOM 2933 C CA . ARG A 1 367 ? -4.243 5.549 -3.807 1.00 85.44 367 ARG A CA 1
ATOM 2934 C C . ARG A 1 367 ? -5.581 5.020 -4.325 1.00 85.44 367 ARG A C 1
ATOM 2936 O O . ARG A 1 367 ? -5.633 4.066 -5.103 1.00 85.44 367 ARG A O 1
ATOM 2943 N N . ASP A 1 368 ? -6.660 5.633 -3.885 1.00 88.75 368 ASP A N 1
ATOM 2944 C CA . ASP A 1 368 ? -7.990 5.413 -4.430 1.00 88.75 368 ASP A CA 1
ATOM 2945 C C . ASP A 1 368 ? -8.222 6.312 -5.672 1.00 88.75 368 ASP A C 1
ATOM 2947 O O . ASP A 1 368 ? -7.283 6.963 -6.149 1.00 88.75 368 ASP A O 1
ATOM 2951 N N . PRO A 1 369 ? -9.437 6.365 -6.254 1.00 88.31 369 PRO A N 1
ATOM 2952 C CA . PRO A 1 369 ? -9.707 7.242 -7.393 1.00 88.31 369 PRO A CA 1
ATOM 2953 C C . PRO A 1 369 ? -9.466 8.728 -7.107 1.00 88.31 369 PRO A C 1
ATOM 2955 O O . PRO A 1 369 ? -9.122 9.468 -8.027 1.00 88.31 369 PRO A O 1
ATOM 2958 N N . LEU A 1 370 ? -9.605 9.170 -5.856 1.00 91.12 370 LEU A N 1
ATOM 2959 C CA . LEU A 1 370 ? -9.246 10.518 -5.434 1.00 91.12 370 LEU A CA 1
ATOM 2960 C C . LEU A 1 370 ? -7.791 10.569 -4.952 1.00 91.12 370 LEU A C 1
ATOM 2962 O O . LEU A 1 370 ? -7.456 11.381 -4.111 1.00 91.12 370 LEU A O 1
ATOM 2966 N N . TRP A 1 371 ? -6.908 9.687 -5.409 1.00 91.38 371 TRP A N 1
ATOM 2967 C CA . TRP A 1 371 ? -5.496 9.712 -5.033 1.00 91.38 371 TRP A CA 1
ATOM 2968 C C . TRP A 1 371 ? -5.243 9.796 -3.518 1.00 91.38 371 TRP A C 1
ATOM 2970 O O . TRP A 1 371 ? -4.283 10.415 -3.070 1.00 91.38 371 TRP A O 1
ATOM 2980 N N . SER A 1 372 ? -6.128 9.201 -2.724 1.00 93.69 372 SER A N 1
ATOM 2981 C CA . SER A 1 372 ? -6.133 9.267 -1.265 1.00 93.69 372 SER A CA 1
ATOM 2982 C C . SER A 1 372 ? -5.992 7.873 -0.674 1.00 93.69 372 SER A C 1
ATOM 2984 O O . SER A 1 372 ? -6.098 6.873 -1.383 1.00 93.69 372 SER A O 1
ATOM 2986 N N . PHE A 1 373 ? -5.765 7.791 0.628 1.00 95.31 373 PHE A N 1
ATOM 2987 C CA . PHE A 1 373 ? -5.803 6.539 1.367 1.00 95.31 373 PHE A CA 1
ATOM 2988 C C . PHE A 1 373 ? -6.703 6.661 2.592 1.00 95.31 373 PHE A C 1
ATOM 2990 O O . PHE A 1 373 ? -7.019 7.764 3.040 1.00 95.31 373 PHE A O 1
ATOM 2997 N N . HIS A 1 374 ? -7.109 5.524 3.154 1.00 97.50 374 HIS A N 1
ATOM 2998 C CA . HIS A 1 374 ? -7.908 5.478 4.374 1.00 97.50 374 HIS A CA 1
ATOM 2999 C C . HIS A 1 374 ? -7.321 4.550 5.424 1.00 97.50 374 HIS A C 1
ATOM 3001 O O . HIS A 1 374 ? -6.692 3.543 5.102 1.00 97.50 374 HIS A O 1
ATOM 3007 N N . ILE A 1 375 ? -7.602 4.869 6.685 1.00 98.19 375 ILE A N 1
ATOM 3008 C CA . ILE A 1 375 ? -7.342 4.017 7.843 1.00 98.19 375 ILE A CA 1
ATOM 3009 C C . ILE A 1 375 ? -8.612 3.963 8.686 1.00 98.19 375 ILE A C 1
ATOM 3011 O O . ILE A 1 375 ? -9.217 4.989 8.984 1.00 98.19 375 ILE A O 1
ATOM 3015 N N . VAL A 1 376 ? -9.000 2.763 9.093 1.00 98.31 376 VAL A N 1
ATOM 3016 C CA . VAL A 1 376 ? -10.070 2.489 10.045 1.00 98.31 376 VAL A CA 1
ATOM 3017 C C . VAL A 1 376 ? -9.460 1.784 11.245 1.00 98.31 376 VAL A C 1
ATOM 3019 O O . VAL A 1 376 ? -8.996 0.648 11.150 1.00 98.31 376 VAL A O 1
ATOM 3022 N N . ALA A 1 377 ? -9.507 2.442 12.395 1.00 98.38 377 ALA A N 1
ATOM 3023 C CA . ALA A 1 377 ? -9.041 1.897 13.659 1.00 98.38 377 ALA A CA 1
ATOM 3024 C C . ALA A 1 377 ? -10.177 1.877 14.688 1.00 98.38 377 ALA A C 1
ATOM 3026 O O . ALA A 1 377 ? -11.103 2.686 14.626 1.00 98.38 377 ALA A O 1
ATOM 3027 N N . ARG A 1 378 ? -10.122 0.955 15.649 1.00 98.12 378 ARG A N 1
ATOM 3028 C CA . ARG A 1 378 ? -11.041 0.886 16.790 1.00 98.12 378 ARG A CA 1
ATOM 3029 C C . ARG A 1 378 ? -10.285 1.035 18.095 1.00 98.12 378 ARG A C 1
ATOM 3031 O O . ARG A 1 378 ? -9.239 0.420 18.261 1.00 98.12 378 ARG A O 1
ATOM 3038 N N . LYS A 1 379 ? -10.842 1.841 18.990 1.00 97.81 379 LYS A N 1
ATOM 3039 C CA . LYS A 1 379 ? -10.360 1.972 20.363 1.00 97.81 379 LYS A CA 1
ATOM 3040 C C . LYS A 1 379 ? -10.754 0.766 21.200 1.00 97.81 379 LYS A C 1
ATOM 3042 O O . LYS A 1 379 ? -11.916 0.315 21.047 1.00 97.81 379 LYS A O 1
#

Secondary structure (DSSP, 8-state):
-EEEEEE---HHHHGGGHHHHHHHHHHTTS-EEEEEEETT-GGGTTT-TT-SEEEEE-TTS-GGGGGG-SEEEEE--GGG----S-HHHHHHHHHT---S-SS-----SSPPPPEEEEEEEE-SS--TTTHHHHHHHHHHSEEEEEE--S--TTHHHHHHHHHHEEEEEEESSHHHHHHHHTT--EEEEE-TTS------TTEEEEESSHHHHHHHHHHHHHT----GGGGS--THHHHHHHHHHH--SSEEEET-TT-PPTTEEEE-TTSTHHHHSSPTT-EEEEEEES-GGG-TTHHHHHHHHHHHEEEEEEEEEEEE-TT-GGGSTTT-TTTTTS--S---HHHHHHIIIIIS--EEEEE--S--TTSEEEEEEE-

pLDDT: mean 87.88, std 10.66, range [48.69, 98.69]

InterPro domains:
  IPR013216 Methyltransferase type 11 [PF08241] (277-316)
  IPR029063 S-adenosyl-L-methionine-dependent methyltransferase superfamily [G3DSA:3.40.50.150] (174-379)
  IPR029063 S-adenosyl-L-methionine-dependent methyltransferase superfamily [SSF53335] (266-373)

=== Feature glossary ===
Feature key, reading from the visual/contextual features back to the raw sequence:

Rendered structure images. Six rendered views show the 3D structure from the faces of a cube — i.e. along ±x, ±y, ±z. Rendering representation is drawn randomly per protein from cartoon (secondary-structure ribbons), sticks (backbone bonds), or molecular surface; coloring is either N→C rainbow (blue at the N-terminus through red at the C-terminus) or one color per chain.

Contact-map, Ramachandran, and PAE plots. The contact map is a binary N×N matrix image: pixel (i, j) is dark where Cα_i and Cα_j are within 8 Å and |i−j|>4. Because the |i−j|>4 filter removes local helical contacts, off-diagonal stripes parallel to the main diagonal indicate parallel β-sheets; stripes perpendicular to it indicate antiparallel β-sheets. The Ramachandran plot scatters every residue's (φ, ψ) pair against the sterically allowed regions. The PAE heatmap renders the predicted-aligned-error matrix.

InterPro / GO / CATH / organism. Database cross-references. InterPro integrates a dozen domain/family signature databases into unified entries with residue-range hits. GO terms attach function/process/location labels with evidence codes. CATH codes position the fold in a four-level structural taxonomy. Organism is the NCBI-taxonomy species name.

Nearest PDB structures. The Foldseek neighbor list gives the closest experimentally determined structures in the PDB, ranked by structural alignment. TM-score near 1 means near-identical fold; near 0.3 means only rough topology match. This is how one finds what a novel AlphaFold prediction most resembles in the solved-structure universe.

Predicted aligned error. PAE(i, j) answers: if I align the predicted and true structures on residue i, how far off (in Å) do I expect residue j to be? A block-diagonal PAE matrix with low values on the blocks and high values off-diagonal is the signature of a multi-domain protein with confidently predicted domains but uncertain inter-domain orientation.

Solvent-accessible surface area. Accessible surface area quantifies burial. A residue with SASA near zero is packed into the hydrophobic core; one with SASA >100 Å² sits on the surface. Computed here via the Shrake–Rupley numerical algorithm with a 1.4 Å probe.

B-factor. B-factor (Debye–Waller factor) reflects atomic displacement in the crystal lattice. It is an experimental observable (units Å²), not a prediction; low values mean the atom is pinned down, high values mean it moves or is heterogeneous across the crystal.

pLDDT. For AlphaFold models, the B-factor field carries pLDDT — the model's own estimate of local accuracy on a 0–100 scale. Regions with pLDDT<50 should be treated as essentially unmodeled; they often correspond to intrinsically disordered segments.

Backbone torsions (φ/ψ). φ (phi) and ψ (psi) are the two rotatable backbone dihedrals per residue: φ is the C(i-1)–N–Cα–C torsion, ψ is the N–Cα–C–N(i+1) torsion, both in degrees on (−180°, 180°]. α-helical residues cluster near (−60°, −45°); β-strand residues near (−120°, +130°). A Ramachandran plot is simply a scatter of (φ, ψ) for every residue.

Radius of gyration, Cα contacts, bounding box. Radius of gyration (Rg) is the root-mean-square distance of Cα atoms from their centroid — a single number for overall size and compactness. A globular domain of N residues has Rg ≈ 2.2·N^0.38 Å; an extended or disordered chain has a much larger Rg. The Cα contact count is the number of residue pairs whose Cα atoms are within 8 Å and are more than four positions apart in sequence — a standard proxy for tertiary packing density. The bounding box is the smallest axis-aligned box enclosing all Cα atoms.

Secondary structure (3-state, P-SEA). Three-state secondary structure (P-SEA) collapses the eight DSSP classes into helix (a), strand (b), and coil (c). P-SEA assigns these from Cα geometry alone — distances and angles — without requiring backbone oxygens, so it works on any Cα trace.

Secondary structure (8-state, DSSP). DSSP 8-state secondary structure assigns each residue one of H (α-helix), G (3₁₀-helix), I (π-helix), E (extended β-strand), B (isolated β-bridge), T (hydrogen-bonded turn), S (bend), or '-' (coil). The assignment is computed from backbone hydrogen-bond geometry via the Kabsch–Sander algorithm.

Foldseek 3Di. A 3Di character summarizes, for each residue, the relative orientation of the Cα frame of its nearest spatial neighbor. Because it encodes fold topology rather than chemistry, 3Di alignments detect remote structural similarity that sequence alignment misses.

mmCIF coordinates. The mmCIF block holds the 3D Cartesian coordinates of each backbone atom (N, Cα, C, O) in ångströms. mmCIF is the PDB's canonical archive format — a tagged-loop text representation of the atomic model.

Sequence. Sequence gives the chain of amino acids in standard one-letter code (A=alanine, C=cysteine, …, Y=tyrosine), read N→C. It is the only feature that is directly encoded by the gene; all structural features are derived from the folded form of this sequence.